Protein AF-A0A3Q4G479-F1 (afdb_monomer)

Radius of gyration: 36.08 Å; Cα contacts (8 Å, |Δi|>4): 1237; chains: 1; bounding box: 101×80×126 Å

Secondary structure (DSSP, 8-state):
---------------------TTTTSSSS----GGGSS-----TT--S--TTT-----PPP-PPPTTEEE-TTS-EEETTSSSSSS--STT--SSTTPPP----TTEEE-TTS-EEEGGGTTSSS--STT-TTTTT--------STTEEE-TTS-EEEGGGTTSSS--STTSTT--TTTBT--GGGTGGGG-SSEEEE-SBSEEEE--TTEEESSSSPEEEP-GGGSTTSSSSEEEEETTEEEEE--TTEEE-TTT--EEE-SSS--EEEEE-BS-EEEEETTT--EEEEE---S-EEEEEEETTTTEEEEEETTTTEEEEEETT----TT-PEEEE---S-EEEEEEETTTTEEEEEETTTTEEEEEETTSSSEEEEE-SS-SSEEEEEEETTTTEEEEEE-SSSPEEEEEETTS-S-EEEE-SS-S-EEEEEEETTTTEEEEEETTTTEEEEEETTS-S-EEEEE-TTT-SSEEEEEEETTEEEEEETTTTEEEEEETTT--S-EEEEES-S----EEEE-GGGS-----HHHHTSGGGG-SSEEEEPP--STTS-SEEEEPPTTEEE-TTSS-EEE---------------------SSSSS-------------------PPPP-----------------

Structure (mmCIF, N/CA/C/O backbone):
data_AF-A0A3Q4G479-F1
#
_entry.id   AF-A0A3Q4G479-F1
#
loop_
_atom_site.group_PDB
_atom_site.id
_atom_site.type_symbol
_atom_site.label_atom_id
_atom_site.label_alt_id
_atom_site.label_comp_id
_atom_site.label_asym_id
_atom_site.label_entity_id
_atom_site.label_seq_id
_atom_site.pdbx_PDB_ins_code
_atom_site.Cartn_x
_atom_site.Cartn_y
_atom_site.Cartn_z
_atom_site.occupancy
_atom_site.B_iso_or_equiv
_atom_site.auth_seq_id
_atom_site.auth_comp_id
_atom_site.auth_asym_id
_atom_site.auth_atom_id
_atom_site.pdbx_PDB_model_num
ATOM 1 N N . MET A 1 1 ? 21.507 13.462 53.488 1.00 31.70 1 MET A N 1
ATOM 2 C CA . MET A 1 1 ? 21.543 14.865 53.964 1.00 31.70 1 MET A CA 1
ATOM 3 C C . MET A 1 1 ? 20.729 15.709 52.993 1.00 31.70 1 MET A C 1
ATOM 5 O O . MET A 1 1 ? 20.839 15.452 51.805 1.00 31.70 1 MET A O 1
ATOM 9 N N . CYS A 1 2 ? 19.949 16.662 53.529 1.00 24.80 2 CYS A N 1
ATOM 10 C CA . CYS A 1 2 ? 18.897 17.491 52.897 1.00 24.80 2 CYS A CA 1
ATOM 11 C C . CYS A 1 2 ? 17.636 16.714 52.466 1.00 24.80 2 CYS A C 1
ATOM 13 O O . CYS A 1 2 ? 17.744 15.700 51.801 1.00 24.80 2 CYS A O 1
ATOM 15 N N . GLY A 1 3 ? 16.405 17.094 52.811 1.00 25.92 3 GLY A N 1
ATOM 16 C CA . GLY A 1 3 ? 15.894 18.243 53.561 1.00 25.92 3 GLY A CA 1
ATOM 17 C C . GLY A 1 3 ? 14.363 18.283 53.414 1.00 25.92 3 GLY A C 1
ATOM 18 O O . GLY A 1 3 ? 13.842 18.058 52.331 1.00 25.92 3 GLY A O 1
ATOM 19 N N . LYS A 1 4 ? 13.659 18.504 54.528 1.00 32.78 4 LYS A N 1
ATOM 20 C CA . LYS A 1 4 ? 12.193 18.579 54.685 1.00 32.78 4 LYS A CA 1
ATOM 21 C C . LYS A 1 4 ? 11.565 19.732 53.883 1.00 32.78 4 LYS A C 1
ATOM 23 O O . LYS A 1 4 ? 12.143 20.810 53.916 1.00 32.78 4 LYS A O 1
ATOM 28 N N . GLN A 1 5 ? 10.310 19.588 53.427 1.00 27.56 5 GLN A N 1
ATOM 29 C CA . GLN A 1 5 ? 9.230 20.532 53.789 1.00 27.56 5 GLN A CA 1
ATOM 30 C C . GLN A 1 5 ? 7.816 20.030 53.435 1.00 27.56 5 GLN A C 1
ATOM 32 O O . GLN A 1 5 ? 7.513 19.691 52.298 1.00 27.56 5 GLN A O 1
ATOM 37 N N . CYS A 1 6 ? 6.966 19.996 54.465 1.00 25.80 6 CYS A N 1
ATOM 38 C CA . CYS A 1 6 ? 5.532 19.716 54.442 1.00 25.80 6 CYS A CA 1
ATOM 39 C C . CYS A 1 6 ? 4.706 20.895 53.896 1.00 25.80 6 CYS A C 1
ATOM 41 O O . CYS A 1 6 ? 5.109 22.039 54.085 1.00 25.80 6 CYS A O 1
ATOM 43 N N . CYS A 1 7 ? 3.463 20.625 53.470 1.00 24.31 7 CYS A N 1
ATOM 44 C CA . CYS A 1 7 ? 2.302 21.393 53.944 1.00 24.31 7 CYS A CA 1
ATOM 45 C C . CYS A 1 7 ? 1.001 20.559 53.918 1.00 24.31 7 CYS A C 1
ATOM 47 O O . CYS A 1 7 ? 0.636 19.972 52.907 1.00 24.31 7 CYS A O 1
ATOM 49 N N . TYR A 1 8 ? 0.352 20.515 55.084 1.00 28.41 8 TYR A N 1
ATOM 50 C CA . TYR A 1 8 ? -0.940 19.906 55.443 1.00 28.41 8 TYR A CA 1
ATOM 51 C C . TYR A 1 8 ? -2.073 20.946 55.347 1.00 28.41 8 TYR A C 1
ATOM 53 O O . TYR A 1 8 ? -1.777 22.135 55.426 1.00 28.41 8 TYR A O 1
ATOM 61 N N . THR A 1 9 ? -3.347 20.512 55.325 1.00 26.52 9 THR A N 1
ATOM 62 C CA . THR A 1 9 ? -4.542 21.085 56.032 1.00 26.52 9 THR A CA 1
ATOM 63 C C . THR A 1 9 ? -5.831 20.420 55.491 1.00 26.52 9 THR A C 1
ATOM 65 O O . THR A 1 9 ? -5.885 20.143 54.305 1.00 26.52 9 THR A O 1
ATOM 68 N N . TRP A 1 10 ? -6.931 20.131 56.205 1.00 26.00 10 TRP A N 1
ATOM 69 C CA . TRP A 1 10 ? -7.338 20.110 57.623 1.00 26.00 10 TRP A CA 1
ATOM 70 C C . TRP A 1 10 ? -8.767 19.502 57.690 1.00 26.00 10 TRP A C 1
ATOM 72 O O . TRP A 1 10 ? -9.539 19.765 56.777 1.00 26.00 10 TRP A O 1
ATOM 82 N N . LEU A 1 11 ? -9.114 18.748 58.746 1.00 27.47 11 LEU A N 1
ATOM 83 C CA . LEU A 1 11 ? -10.452 18.437 59.335 1.00 27.47 11 LEU A CA 1
ATOM 84 C C . LEU A 1 11 ? -10.207 17.251 60.301 1.00 27.47 11 LEU A C 1
ATOM 86 O O . LEU A 1 11 ? -9.536 16.308 59.909 1.00 27.47 11 LEU A O 1
ATOM 90 N N . GLY A 1 12 ? -10.631 17.132 61.559 1.00 27.00 12 GLY A N 1
ATOM 91 C CA . GLY A 1 12 ? -11.485 17.851 62.503 1.00 27.00 12 GLY A CA 1
ATOM 92 C C . GLY A 1 12 ? -11.728 16.859 63.672 1.00 27.00 12 GLY A C 1
ATOM 93 O O . GLY A 1 12 ? -11.927 15.676 63.424 1.00 27.00 12 GLY A O 1
ATOM 94 N N . LYS A 1 13 ? -11.609 17.321 64.928 1.00 29.62 13 LYS A N 1
ATOM 95 C CA . LYS A 1 13 ? -11.697 16.610 66.242 1.00 29.62 13 LYS A CA 1
ATOM 96 C C . LYS A 1 13 ? -12.868 15.588 66.331 1.00 29.62 13 LYS A C 1
ATOM 98 O O . LYS A 1 13 ? -13.872 15.810 65.674 1.00 29.62 13 LYS A O 1
ATOM 103 N N . SER A 1 14 ? -12.913 14.500 67.122 1.00 27.86 14 SER A N 1
ATOM 104 C CA . SER A 1 14 ? -12.474 14.201 68.510 1.00 27.86 14 SER A CA 1
ATOM 105 C C . SER A 1 14 ? -12.937 12.775 68.905 1.00 27.86 14 SER A C 1
ATOM 107 O O . SER A 1 14 ? -14.088 12.475 68.615 1.00 27.86 14 SER A O 1
ATOM 109 N N . PHE A 1 15 ? -12.132 11.958 69.612 1.00 27.02 15 PHE A N 1
ATOM 110 C CA . PHE A 1 15 ? -12.445 11.242 70.884 1.00 27.02 15 PHE A CA 1
ATOM 111 C C . PHE A 1 15 ? -11.343 10.226 71.284 1.00 27.02 15 PHE A C 1
ATOM 113 O O . PHE A 1 15 ? -10.519 9.829 70.470 1.00 27.02 15 PHE A O 1
ATOM 120 N N . LEU A 1 16 ? -11.299 9.906 72.581 1.00 28.05 16 LEU A N 1
ATOM 121 C CA . LEU A 1 16 ? -10.171 9.404 73.379 1.00 28.05 16 LEU A CA 1
ATOM 122 C C . LEU A 1 16 ? -9.723 7.931 73.189 1.00 28.05 16 LEU A C 1
ATOM 124 O O . LEU A 1 16 ? -10.521 7.036 72.942 1.00 28.05 16 LEU A O 1
ATOM 128 N N . SER A 1 17 ? -8.440 7.745 73.548 1.00 29.19 17 SER A N 1
ATOM 129 C CA . SER A 1 17 ? -7.794 6.619 74.260 1.00 29.19 17 SER A CA 1
ATOM 130 C C . SER A 1 17 ? -7.537 5.285 73.547 1.00 29.19 17 SER A C 1
ATOM 132 O O . SER A 1 17 ? -8.378 4.398 73.577 1.00 29.19 17 SER A O 1
ATOM 134 N N . ALA A 1 18 ? -6.291 5.087 73.100 1.00 31.78 18 ALA A N 1
ATOM 135 C CA . ALA A 1 18 ? -5.456 3.926 73.445 1.00 31.78 18 ALA A CA 1
ATOM 136 C C . ALA A 1 18 ? -4.011 4.160 72.962 1.00 31.78 18 ALA A C 1
ATOM 138 O O . ALA A 1 18 ? -3.781 4.726 71.897 1.00 31.78 18 ALA A O 1
ATOM 139 N N . TRP A 1 19 ? -3.039 3.765 73.782 1.00 36.31 19 TRP A N 1
ATOM 140 C CA . TRP A 1 19 ? -1.604 3.867 73.518 1.00 36.31 19 TRP A CA 1
ATOM 141 C C . TRP A 1 19 ? -1.190 3.045 72.290 1.00 36.31 19 TRP A C 1
ATOM 143 O O . TRP A 1 19 ? -1.266 1.820 72.332 1.00 36.31 19 TRP A O 1
ATOM 153 N N . ILE A 1 20 ? -0.680 3.703 71.245 1.00 33.56 20 ILE A N 1
ATOM 154 C CA . ILE A 1 20 ? 0.055 3.062 70.148 1.00 33.56 20 ILE A CA 1
ATOM 155 C C . ILE A 1 20 ? 1.306 3.900 69.848 1.00 33.56 20 ILE A C 1
ATOM 157 O O . ILE A 1 20 ? 1.265 5.128 69.770 1.00 33.56 20 ILE A O 1
ATOM 161 N N . SER A 1 21 ? 2.437 3.206 69.762 1.00 30.34 21 SER A N 1
ATOM 162 C CA . SER A 1 21 ? 3.778 3.728 69.502 1.00 30.34 21 SER A CA 1
ATOM 163 C C . SER A 1 21 ? 3.861 4.445 68.147 1.00 30.34 21 SER A C 1
ATOM 165 O O . SER A 1 21 ? 3.282 4.002 67.159 1.00 30.34 21 SER A O 1
ATOM 167 N N . TRP A 1 22 ? 4.669 5.508 68.063 1.00 34.44 22 TRP A N 1
ATOM 168 C CA . TRP A 1 22 ? 4.969 6.284 66.842 1.00 34.44 22 TRP A CA 1
ATOM 169 C C . TRP A 1 22 ? 5.591 5.471 65.682 1.00 34.44 22 TRP A C 1
ATOM 171 O O . TRP A 1 22 ? 5.863 6.024 64.619 1.00 34.44 22 TRP A O 1
ATOM 181 N N . ARG A 1 23 ? 5.819 4.165 65.865 1.00 34.88 23 ARG A N 1
ATOM 182 C CA . ARG A 1 23 ? 6.280 3.232 64.827 1.00 34.88 23 ARG A CA 1
ATOM 183 C C . ARG A 1 23 ? 5.149 2.674 63.952 1.00 34.88 23 ARG A C 1
ATOM 185 O O . ARG A 1 23 ? 5.427 2.275 62.829 1.00 34.88 23 ARG A O 1
ATOM 192 N N . ASP A 1 24 ? 3.899 2.730 64.411 1.00 34.44 24 ASP A N 1
ATOM 193 C CA . ASP A 1 24 ? 2.757 2.113 63.714 1.00 34.44 24 ASP A CA 1
ATOM 194 C C . ASP A 1 24 ? 1.956 3.095 62.833 1.00 34.44 24 ASP A C 1
ATOM 196 O O . ASP A 1 24 ? 1.012 2.702 62.154 1.00 34.44 24 ASP A O 1
ATOM 200 N N . LEU A 1 25 ? 2.351 4.376 62.777 1.00 32.78 25 LEU A N 1
ATOM 201 C CA . LEU A 1 25 ? 1.740 5.407 61.914 1.00 32.78 25 LEU A CA 1
ATOM 202 C C . LEU A 1 25 ? 2.538 5.702 60.625 1.00 32.78 25 LEU A C 1
ATOM 204 O O . LEU A 1 25 ? 2.147 6.552 59.833 1.00 32.78 25 LEU A O 1
ATOM 208 N N . MET A 1 26 ? 3.625 4.961 60.385 1.00 31.25 26 MET A N 1
ATOM 209 C CA . MET A 1 26 ? 4.439 4.969 59.154 1.00 31.25 26 MET A CA 1
ATOM 210 C C . MET A 1 26 ? 4.326 3.627 58.400 1.00 31.25 26 MET A C 1
ATOM 212 O O . MET A 1 26 ? 5.273 3.169 57.774 1.00 31.25 26 MET A O 1
ATOM 216 N N . LEU A 1 27 ? 3.166 2.969 58.485 1.00 31.80 27 LEU A N 1
ATOM 217 C CA . LEU A 1 27 ? 2.895 1.671 57.845 1.00 31.80 27 LEU A CA 1
ATOM 218 C C . LEU A 1 27 ? 1.642 1.673 56.951 1.00 31.80 27 LEU A C 1
ATOM 220 O O . LEU A 1 27 ? 1.156 0.614 56.574 1.00 31.80 27 LEU A O 1
ATOM 224 N N . LEU A 1 28 ? 1.127 2.851 56.577 1.00 33.75 28 LEU A N 1
ATOM 225 C CA . LEU A 1 28 ? -0.106 2.980 55.782 1.00 33.75 28 LEU A CA 1
ATOM 226 C C . LEU A 1 28 ? 0.054 3.631 54.397 1.00 33.75 28 LEU A C 1
ATOM 228 O O . LEU A 1 28 ? -0.941 3.848 53.719 1.00 33.75 28 LEU A O 1
ATOM 232 N N . CYS A 1 29 ? 1.279 3.860 53.919 1.00 33.50 29 CYS A N 1
ATOM 233 C CA . CYS A 1 29 ? 1.528 4.257 52.527 1.00 33.50 29 CYS A CA 1
ATOM 234 C C . CYS A 1 29 ? 2.672 3.434 51.930 1.00 33.50 29 CYS A C 1
ATOM 236 O O . CYS A 1 29 ? 3.774 3.938 51.768 1.00 33.50 29 CYS A O 1
ATOM 238 N N . CYS A 1 30 ? 2.408 2.152 51.681 1.00 32.50 30 CYS A N 1
ATOM 239 C CA . CYS A 1 30 ? 3.052 1.335 50.646 1.00 32.50 30 CYS A CA 1
ATOM 240 C C . CYS A 1 30 ? 2.353 -0.032 50.627 1.00 32.50 30 CYS A C 1
ATOM 242 O O . CYS A 1 30 ? 2.907 -1.047 51.039 1.00 32.50 30 CYS A O 1
ATOM 244 N N . CYS A 1 31 ? 1.094 -0.062 50.187 1.00 32.50 31 CYS A N 1
ATOM 245 C CA . CYS A 1 31 ? 0.514 -1.304 49.689 1.00 32.50 31 CYS A CA 1
ATOM 246 C C . CYS A 1 31 ? 0.789 -1.352 48.187 1.00 32.50 31 CYS A C 1
ATOM 248 O O . CYS A 1 31 ? -0.011 -0.864 47.393 1.00 32.50 31 CYS A O 1
ATOM 250 N N . ALA A 1 32 ? 1.941 -1.909 47.808 1.00 40.66 32 ALA A N 1
ATOM 251 C CA . ALA A 1 32 ? 2.078 -2.474 46.475 1.00 40.66 32 ALA A CA 1
ATOM 252 C C . ALA A 1 32 ? 1.072 -3.627 46.365 1.00 40.66 32 ALA A C 1
ATOM 254 O O . ALA A 1 32 ? 0.926 -4.434 47.289 1.00 40.66 32 ALA A O 1
ATOM 255 N N . ASN A 1 33 ? 0.323 -3.646 45.266 1.00 38.88 33 ASN A N 1
ATOM 256 C CA . ASN A 1 33 ? -0.611 -4.718 44.962 1.00 38.88 33 ASN A CA 1
ATOM 257 C C . ASN A 1 33 ? 0.166 -6.047 44.916 1.00 38.88 33 ASN A C 1
ATOM 259 O O . ASN A 1 33 ? 1.310 -6.071 44.464 1.00 38.88 33 ASN A O 1
ATOM 263 N N . TRP A 1 34 ? -0.433 -7.146 45.376 1.00 43.03 34 TRP A N 1
ATOM 264 C CA . TRP A 1 34 ? 0.245 -8.447 45.508 1.00 43.03 34 TRP A CA 1
ATOM 265 C C . TRP A 1 34 ? 0.831 -8.993 44.185 1.00 43.03 34 TRP A C 1
ATOM 267 O O . TRP A 1 34 ? 1.667 -9.891 44.218 1.00 43.03 34 TRP A O 1
ATOM 277 N N . GLU A 1 35 ? 0.428 -8.429 43.041 1.00 50.06 35 GLU A N 1
ATOM 278 C CA . GLU A 1 35 ? 0.927 -8.740 41.694 1.00 50.06 35 GLU A CA 1
ATOM 279 C C . GLU A 1 35 ? 2.332 -8.185 41.377 1.00 50.06 35 GLU A C 1
ATOM 281 O O . GLU A 1 35 ? 2.901 -8.586 40.367 1.00 50.06 35 GLU A O 1
ATOM 286 N N . PHE A 1 36 ? 2.915 -7.316 42.216 1.00 46.75 36 PHE A N 1
ATOM 287 C CA . PHE A 1 36 ? 4.242 -6.705 41.990 1.00 46.75 36 PHE A CA 1
ATOM 288 C C . PHE A 1 36 ? 5.361 -7.260 42.887 1.00 46.75 36 PHE A C 1
ATOM 290 O O . PHE A 1 36 ? 6.438 -6.686 42.963 1.00 46.75 36 PHE A O 1
ATOM 297 N N . LEU A 1 37 ? 5.133 -8.371 43.588 1.00 45.53 37 LEU A N 1
ATOM 298 C CA . LEU A 1 37 ? 6.190 -9.054 44.339 1.00 45.53 37 LEU A CA 1
ATOM 299 C C . LEU A 1 37 ? 6.944 -10.026 43.415 1.00 45.53 37 LEU A C 1
ATOM 301 O O . LEU A 1 37 ? 6.319 -10.899 42.812 1.00 45.53 37 LEU A O 1
ATOM 305 N N . CYS A 1 38 ? 8.279 -9.929 43.375 1.00 51.38 38 CYS A N 1
ATOM 306 C CA . CYS A 1 38 ? 9.184 -10.884 42.711 1.00 51.38 38 CYS A CA 1
ATOM 307 C C . CYS A 1 38 ? 9.121 -10.901 41.166 1.00 51.38 38 CYS A C 1
ATOM 309 O O . CYS A 1 38 ? 9.184 -11.974 40.558 1.00 51.38 38 CYS A O 1
ATOM 311 N N . GLN A 1 39 ? 8.968 -9.741 40.521 1.00 50.78 39 GLN A N 1
ATOM 312 C CA . GLN A 1 39 ? 9.115 -9.612 39.068 1.00 50.78 39 GLN A CA 1
ATOM 313 C C . GLN A 1 39 ? 10.452 -8.932 38.780 1.00 50.78 39 GLN A C 1
ATOM 315 O O . GLN A 1 39 ? 10.677 -7.835 39.268 1.00 50.78 39 GLN A O 1
ATOM 320 N N . ALA A 1 40 ? 11.304 -9.566 37.967 1.00 50.56 40 ALA A N 1
ATOM 321 C CA . ALA A 1 40 ? 12.669 -9.133 37.640 1.00 50.56 40 ALA A CA 1
ATOM 322 C C . ALA A 1 40 ? 12.738 -7.850 36.775 1.00 50.56 40 ALA A C 1
ATOM 324 O O . ALA A 1 40 ? 13.485 -7.767 35.798 1.00 50.56 40 ALA A O 1
ATOM 325 N N . THR A 1 41 ? 11.931 -6.846 37.099 1.00 52.66 41 THR A N 1
ATOM 326 C CA . THR A 1 41 ? 11.984 -5.490 36.571 1.00 52.66 41 THR A CA 1
ATOM 327 C C . THR A 1 41 ? 12.716 -4.638 37.598 1.00 52.66 41 THR A C 1
ATOM 329 O O . THR A 1 41 ? 12.218 -4.420 38.694 1.00 52.66 41 THR A O 1
ATOM 332 N N . GLY A 1 42 ? 13.933 -4.205 37.271 1.00 48.41 42 GLY A N 1
ATOM 333 C CA . GLY A 1 42 ? 14.776 -3.459 38.201 1.00 48.41 42 GLY A CA 1
ATOM 334 C C . GLY A 1 42 ? 14.198 -2.089 38.555 1.00 48.41 42 GLY A C 1
ATOM 335 O O . GLY A 1 42 ? 14.341 -1.148 37.777 1.00 48.41 42 GLY A O 1
ATOM 336 N N . ASP A 1 43 ? 13.634 -1.980 39.756 1.00 49.22 43 ASP A N 1
ATOM 337 C CA . ASP A 1 43 ? 13.369 -0.711 40.431 1.00 49.22 43 ASP A CA 1
ATOM 338 C C . ASP A 1 43 ? 14.574 -0.283 41.296 1.00 49.22 43 ASP A C 1
ATOM 340 O O . ASP A 1 43 ? 15.406 -1.090 41.723 1.00 49.22 43 ASP A O 1
ATOM 344 N N . ALA A 1 44 ? 14.699 1.028 41.530 1.00 50.91 44 ALA A N 1
ATOM 345 C CA . ALA A 1 44 ? 15.929 1.698 41.970 1.00 50.91 44 ALA A CA 1
ATOM 346 C C . ALA A 1 44 ? 16.413 1.404 43.413 1.00 50.91 44 ALA A C 1
ATOM 348 O O . ALA A 1 44 ? 17.430 1.970 43.819 1.00 50.91 44 ALA A O 1
ATOM 349 N N . ASP A 1 45 ? 15.748 0.538 44.189 1.00 56.78 45 ASP A N 1
ATOM 350 C CA . ASP A 1 45 ? 16.196 0.170 45.543 1.00 56.78 45 ASP A CA 1
ATOM 351 C C . ASP A 1 45 ? 16.148 -1.333 45.905 1.00 56.78 45 ASP A C 1
ATOM 353 O O . ASP A 1 45 ? 16.512 -1.679 47.032 1.00 56.78 45 ASP A O 1
ATOM 357 N N . GLN A 1 46 ? 15.797 -2.227 44.963 1.00 57.47 46 GLN A N 1
ATOM 358 C CA . GLN A 1 46 ? 15.822 -3.704 45.107 1.00 57.47 46 GLN A CA 1
ATOM 359 C C . GLN A 1 46 ? 15.156 -4.252 46.389 1.00 57.47 46 GLN A C 1
ATOM 361 O O . GLN A 1 46 ? 15.516 -5.318 46.900 1.00 57.47 46 GLN A O 1
ATOM 366 N N . SER A 1 47 ? 14.212 -3.511 46.965 1.00 57.59 47 SER A N 1
ATOM 367 C CA . SER A 1 47 ? 13.652 -3.821 48.282 1.00 57.59 47 SER A CA 1
ATOM 368 C C . SER A 1 47 ? 12.608 -4.951 48.255 1.00 57.59 47 SER A C 1
ATOM 370 O O . SER A 1 47 ? 12.360 -5.600 49.279 1.00 57.59 47 SER A O 1
ATOM 372 N N . ASP A 1 48 ? 12.044 -5.236 47.085 1.00 51.88 48 ASP A N 1
ATOM 373 C CA . ASP A 1 48 ? 11.054 -6.274 46.788 1.00 51.88 48 ASP A CA 1
ATOM 374 C C . ASP A 1 48 ? 11.667 -7.623 46.352 1.00 51.88 48 ASP A C 1
ATOM 376 O O . ASP A 1 48 ? 11.021 -8.661 46.489 1.00 51.88 48 ASP A O 1
ATOM 380 N N . GLU A 1 49 ? 12.941 -7.632 45.950 1.00 59.75 49 GLU A N 1
ATOM 381 C CA . GLU A 1 49 ? 13.698 -8.797 45.446 1.00 59.75 49 GLU A CA 1
ATOM 382 C C . GLU A 1 49 ? 14.484 -9.561 46.544 1.00 59.75 49 GLU A C 1
ATOM 384 O O . GLU A 1 49 ? 15.303 -10.442 46.266 1.00 59.75 49 GLU A O 1
ATOM 389 N N . SER A 1 50 ? 14.274 -9.256 47.833 1.00 54.16 50 SER A N 1
ATOM 390 C CA . SER A 1 50 ? 15.037 -9.913 48.907 1.00 54.16 50 SER A CA 1
ATOM 391 C C . SER A 1 50 ? 14.754 -11.431 48.973 1.00 54.16 50 SER A C 1
ATOM 393 O O . SER A 1 50 ? 13.589 -11.828 49.109 1.00 54.16 50 SER A O 1
ATOM 395 N N . PRO A 1 51 ? 15.792 -12.301 49.043 1.00 54.44 51 PRO A N 1
ATOM 396 C CA . PRO A 1 51 ? 15.643 -13.764 49.140 1.00 54.44 51 PRO A CA 1
ATOM 397 C C . PRO A 1 51 ? 14.834 -14.254 50.350 1.00 54.44 51 PRO A C 1
ATOM 399 O O . PRO A 1 51 ? 14.492 -15.429 50.446 1.00 54.44 51 PRO A O 1
ATOM 402 N N . SER A 1 52 ? 14.560 -13.361 51.301 1.00 52.97 52 SER A N 1
ATOM 403 C CA . SER A 1 52 ? 13.780 -13.630 52.505 1.00 52.97 52 SER A CA 1
ATOM 404 C C . SER A 1 52 ? 12.261 -13.460 52.322 1.00 52.97 52 SER A C 1
ATOM 406 O O . SER A 1 52 ? 11.514 -13.940 53.172 1.00 52.97 52 SER A O 1
ATOM 408 N N . ARG A 1 53 ? 11.788 -12.825 51.231 1.00 55.41 53 ARG A N 1
ATOM 409 C CA . ARG A 1 53 ? 10.350 -12.604 50.949 1.00 55.41 53 ARG A CA 1
ATOM 410 C C . ARG A 1 53 ? 9.798 -13.429 49.782 1.00 55.41 53 ARG A C 1
ATOM 412 O O . ARG A 1 53 ? 8.641 -13.838 49.843 1.00 55.41 53 ARG A O 1
ATOM 419 N N . CYS A 1 54 ? 10.606 -13.737 48.770 1.00 54.03 54 CYS A N 1
ATOM 420 C CA . CYS A 1 54 ? 10.187 -14.552 47.627 1.00 54.03 54 CYS A CA 1
ATOM 421 C C . CYS A 1 54 ? 10.413 -16.048 47.909 1.00 54.03 54 CYS A C 1
ATOM 423 O O . CYS A 1 54 ? 11.488 -16.600 47.673 1.00 54.03 54 CYS A O 1
ATOM 425 N N . GLY A 1 55 ? 9.396 -16.723 48.452 1.00 44.22 55 GLY A N 1
ATOM 426 C CA . GLY A 1 55 ? 9.375 -18.184 48.548 1.00 44.22 55 GLY A CA 1
ATOM 427 C C . GLY A 1 55 ? 9.360 -18.815 47.151 1.00 44.22 55 GLY A C 1
ATOM 428 O O . GLY A 1 55 ? 8.600 -18.393 46.286 1.00 44.22 55 GLY A O 1
ATOM 429 N N . ARG A 1 56 ? 10.205 -19.826 46.914 1.00 46.22 56 ARG A N 1
ATOM 430 C CA . ARG A 1 56 ? 10.320 -20.522 45.621 1.00 46.22 56 ARG A CA 1
ATOM 431 C C . ARG A 1 56 ? 8.989 -21.166 45.206 1.00 46.22 56 ARG A C 1
ATOM 433 O O . ARG A 1 56 ? 8.698 -22.277 45.634 1.00 46.22 56 ARG A O 1
ATOM 440 N N . HIS A 1 57 ? 8.243 -20.529 44.309 1.00 36.44 57 HIS A N 1
ATOM 441 C CA . HIS A 1 57 ? 7.266 -21.203 43.457 1.00 36.44 57 HIS A CA 1
ATOM 442 C C . HIS A 1 57 ? 7.320 -20.609 42.042 1.00 36.44 57 HIS A C 1
ATOM 444 O O . HIS A 1 57 ? 7.065 -19.420 41.880 1.00 36.44 57 HIS A O 1
ATOM 450 N N . PRO A 1 58 ? 7.662 -21.408 41.016 1.00 40.03 58 PRO A N 1
ATOM 451 C CA . PRO A 1 58 ? 7.649 -20.951 39.636 1.00 40.03 58 PRO A CA 1
ATOM 452 C C . PRO A 1 58 ? 6.198 -20.896 39.142 1.00 40.03 58 PRO A C 1
ATOM 454 O O . PRO A 1 58 ? 5.549 -21.933 38.990 1.00 40.03 58 PRO A O 1
ATOM 457 N N . THR A 1 59 ? 5.671 -19.699 38.895 1.00 40.47 59 THR A N 1
ATOM 458 C CA . THR A 1 59 ? 4.504 -19.533 38.023 1.00 40.47 59 THR A CA 1
ATOM 459 C C . THR A 1 59 ? 4.944 -19.807 36.578 1.00 40.47 59 THR A C 1
ATOM 461 O O . THR A 1 59 ? 6.020 -19.367 36.169 1.00 40.47 59 THR A O 1
ATOM 464 N N . PRO A 1 60 ? 4.188 -20.601 35.798 1.00 39.66 60 PRO A N 1
ATOM 465 C CA . PRO A 1 60 ? 4.599 -20.960 34.447 1.00 39.66 60 PRO A CA 1
ATOM 466 C C . PRO A 1 60 ? 4.512 -19.729 33.527 1.00 39.66 60 PRO A C 1
ATOM 468 O O . PRO A 1 60 ? 3.500 -19.027 33.573 1.00 39.66 60 PRO A O 1
ATOM 471 N N . PRO A 1 61 ? 5.529 -19.469 32.683 1.00 44.44 61 PRO A N 1
ATOM 472 C CA . PRO A 1 61 ? 5.481 -18.383 31.712 1.00 44.44 61 PRO A CA 1
ATOM 473 C C . PRO A 1 61 ? 4.346 -18.623 30.712 1.00 44.44 61 PRO A C 1
ATOM 475 O O . PRO A 1 61 ? 3.951 -19.769 30.464 1.00 44.44 61 PRO A O 1
ATOM 478 N N . ALA A 1 62 ? 3.811 -17.529 30.162 1.00 49.84 62 ALA A N 1
ATOM 479 C CA . ALA A 1 62 ? 2.811 -17.551 29.105 1.00 49.84 62 ALA A CA 1
ATOM 480 C C . ALA A 1 62 ? 3.249 -18.533 28.010 1.00 49.84 62 ALA A C 1
ATOM 482 O O . ALA A 1 62 ? 4.291 -18.367 27.383 1.00 49.84 62 ALA A O 1
ATOM 483 N N . LYS A 1 63 ? 2.485 -19.614 27.842 1.00 61.47 63 LYS A N 1
ATOM 484 C CA . LYS A 1 63 ? 2.757 -20.602 26.801 1.00 61.47 63 LYS A CA 1
ATOM 485 C C . LYS A 1 63 ? 2.400 -19.969 25.457 1.00 61.47 63 LYS A C 1
ATOM 487 O O . LYS A 1 63 ? 1.245 -19.582 25.287 1.00 61.47 63 LYS A O 1
ATOM 492 N N . CYS A 1 64 ? 3.369 -19.894 24.542 1.00 74.38 64 CYS A N 1
ATOM 493 C CA . CYS A 1 64 ? 3.136 -19.536 23.140 1.00 74.38 64 CYS A CA 1
ATOM 494 C C . CYS A 1 64 ? 2.025 -20.407 22.529 1.00 74.38 64 CYS A C 1
ATOM 496 O O . CYS A 1 64 ? 1.744 -21.513 23.021 1.00 74.38 64 CYS A O 1
ATOM 498 N N . SER A 1 65 ? 1.396 -19.924 21.456 1.00 75.56 65 SER A N 1
ATOM 499 C CA . SER A 1 65 ? 0.326 -20.654 20.774 1.00 75.56 65 SER A CA 1
ATOM 500 C C . SER A 1 65 ? 0.798 -22.047 20.324 1.00 75.56 65 SER A C 1
ATOM 502 O O . SER A 1 65 ? 1.990 -22.278 20.134 1.00 75.56 65 SER A O 1
ATOM 504 N N . PRO A 1 66 ? -0.100 -23.028 20.110 1.00 72.12 66 PRO A N 1
ATOM 505 C CA . PRO A 1 66 ? 0.297 -24.380 19.702 1.00 72.12 66 PRO A CA 1
ATOM 506 C C . PRO A 1 66 ? 1.091 -24.450 18.384 1.00 72.12 66 PRO A C 1
ATOM 508 O O . PRO A 1 66 ? 1.773 -25.449 18.149 1.00 72.12 66 PRO A O 1
ATOM 511 N N . SER A 1 67 ? 0.992 -23.430 17.532 1.00 71.00 67 SER A N 1
ATOM 512 C CA . SER A 1 67 ? 1.736 -23.227 16.279 1.00 71.00 67 SER A CA 1
ATOM 513 C C . SER A 1 67 ? 3.078 -22.505 16.467 1.00 71.00 67 SER A C 1
ATOM 515 O O . SER A 1 67 ? 3.912 -22.510 15.565 1.00 71.00 67 SER A O 1
ATOM 517 N N . GLU A 1 68 ? 3.324 -21.948 17.647 1.00 82.06 68 GLU A N 1
ATOM 518 C CA . GLU A 1 68 ? 4.488 -21.132 17.979 1.00 82.06 68 GLU A CA 1
ATOM 519 C C . GLU A 1 68 ? 5.441 -21.881 18.921 1.00 82.06 68 GLU A C 1
ATOM 521 O O . GLU A 1 68 ? 5.087 -22.852 19.601 1.00 82.06 68 GLU A O 1
ATOM 526 N N . MET A 1 69 ? 6.687 -21.436 18.943 1.00 83.94 69 MET A N 1
ATOM 527 C CA . MET A 1 69 ? 7.725 -21.839 19.871 1.00 83.94 69 MET A CA 1
ATOM 528 C C . MET A 1 69 ? 8.320 -20.600 20.530 1.00 83.94 69 MET A C 1
ATOM 530 O O . MET A 1 69 ? 8.424 -19.543 19.918 1.00 83.94 69 MET A O 1
ATOM 534 N N . GLN A 1 70 ? 8.715 -20.744 21.789 1.00 83.62 70 GLN A N 1
ATOM 535 C CA . GLN A 1 70 ? 9.332 -19.656 22.531 1.00 83.62 70 GLN A CA 1
ATOM 536 C C . GLN A 1 70 ? 10.838 -19.617 22.246 1.00 83.62 70 GLN A C 1
ATOM 538 O O . GLN A 1 70 ? 11.533 -20.609 22.483 1.00 83.62 70 GLN A O 1
ATOM 543 N N . CYS A 1 71 ? 11.331 -18.479 21.761 1.00 85.88 71 CYS A N 1
ATOM 544 C CA . CYS A 1 71 ? 12.749 -18.144 21.696 1.00 85.88 71 CYS A CA 1
ATOM 545 C C . CYS A 1 71 ? 13.358 -18.123 23.103 1.00 85.88 71 CYS A C 1
ATOM 547 O O . CYS A 1 71 ? 12.670 -17.876 24.097 1.00 85.88 71 CYS A O 1
ATOM 549 N N . ARG A 1 72 ? 14.679 -18.299 23.215 1.00 83.25 72 ARG A N 1
ATOM 550 C CA . ARG A 1 72 ? 15.373 -18.130 24.505 1.00 83.25 72 ARG A CA 1
ATOM 551 C C . ARG A 1 72 ? 15.299 -16.679 25.002 1.00 83.25 72 ARG A C 1
ATOM 553 O O . ARG A 1 72 ? 15.231 -16.463 26.209 1.00 83.25 72 ARG A O 1
ATOM 560 N N . SER A 1 73 ? 15.245 -15.718 24.083 1.00 76.06 73 SER A N 1
ATOM 561 C CA . SER A 1 73 ? 14.976 -14.296 24.346 1.00 76.06 73 SER A CA 1
ATOM 562 C C . SER A 1 73 ? 13.562 -13.999 24.873 1.00 76.06 73 SER A C 1
ATOM 564 O O . SER A 1 73 ? 13.329 -12.900 25.367 1.00 76.06 73 SER A O 1
ATOM 566 N N . GLY A 1 74 ? 12.635 -14.964 24.836 1.00 76.19 74 GLY A N 1
ATOM 567 C CA . GLY A 1 74 ? 11.290 -14.851 25.412 1.00 76.19 74 GLY A CA 1
ATOM 568 C C . GLY A 1 74 ? 10.169 -14.567 24.408 1.00 76.19 74 GLY A C 1
ATOM 569 O O . GLY A 1 74 ? 9.008 -14.757 24.768 1.00 76.19 74 GLY A O 1
ATOM 570 N N . GLU A 1 75 ? 10.509 -14.186 23.173 1.00 77.31 75 GLU A N 1
ATOM 571 C CA . GLU A 1 75 ? 9.567 -13.967 22.064 1.00 77.31 75 GLU A CA 1
ATOM 572 C C . GLU A 1 75 ? 8.969 -15.291 21.552 1.00 77.31 75 GLU A C 1
ATOM 574 O O . GLU A 1 75 ? 9.564 -16.356 21.730 1.00 77.31 75 GLU A O 1
ATOM 579 N N . CYS A 1 76 ? 7.800 -15.247 20.910 1.00 82.06 76 CYS A N 1
ATOM 580 C CA . CYS A 1 76 ? 7.170 -16.417 20.290 1.00 82.06 76 CYS A CA 1
ATOM 581 C C . CYS A 1 76 ? 7.296 -16.332 18.761 1.00 82.06 76 CYS A C 1
ATOM 583 O O . CYS A 1 76 ? 6.769 -15.405 18.157 1.00 82.06 76 CYS A O 1
ATOM 585 N N . ILE A 1 77 ? 7.955 -17.313 18.143 1.00 81.06 77 ILE A N 1
ATOM 586 C CA . ILE A 1 77 ? 8.090 -17.445 16.682 1.00 81.06 77 ILE A CA 1
ATOM 587 C C . ILE A 1 77 ? 7.358 -18.703 16.198 1.00 81.06 77 ILE A C 1
ATOM 589 O O . ILE A 1 77 ? 7.174 -19.652 16.959 1.00 81.06 77 ILE A O 1
ATOM 593 N N . HIS A 1 78 ? 6.919 -18.767 14.944 1.00 80.50 78 HIS A N 1
ATOM 594 C CA . HIS A 1 78 ? 6.248 -19.954 14.413 1.00 80.50 78 HIS A CA 1
ATOM 595 C C . HIS A 1 78 ? 7.200 -21.159 14.363 1.00 80.50 78 HIS A C 1
ATOM 597 O O . HIS A 1 78 ? 8.365 -21.042 13.999 1.00 80.50 78 HIS A O 1
ATOM 603 N N . LYS A 1 79 ? 6.700 -22.369 14.647 1.00 81.12 79 LYS A N 1
ATOM 604 C CA . LYS A 1 79 ? 7.518 -23.603 14.690 1.00 81.12 79 LYS A CA 1
ATOM 605 C C . LYS A 1 79 ? 8.242 -23.949 13.384 1.00 81.12 79 LYS A C 1
ATOM 607 O O . LYS A 1 79 ? 9.169 -24.755 13.414 1.00 81.12 79 LYS A O 1
ATOM 612 N N . LYS A 1 80 ? 7.776 -23.406 12.254 1.00 80.31 80 LYS A N 1
ATOM 613 C CA . LYS A 1 80 ? 8.385 -23.600 10.926 1.00 80.31 80 LYS A CA 1
ATOM 614 C C . LYS A 1 80 ? 9.668 -22.780 10.746 1.00 80.31 80 LYS A C 1
ATOM 616 O O . LYS A 1 80 ? 10.503 -23.181 9.950 1.00 80.31 80 LYS A O 1
ATOM 621 N N . TRP A 1 81 ? 9.821 -21.704 11.518 1.00 81.31 81 TRP A N 1
ATOM 622 C CA . TRP A 1 81 ? 10.960 -20.781 11.502 1.00 81.31 81 TRP A CA 1
ATOM 623 C C . TRP A 1 81 ? 12.076 -21.213 12.444 1.00 81.31 81 TRP A C 1
ATOM 625 O O . TRP A 1 81 ? 12.759 -20.418 13.063 1.00 81.31 81 TRP A O 1
ATOM 635 N N . ARG A 1 82 ? 12.192 -22.521 12.654 1.00 82.19 82 ARG A N 1
ATOM 636 C CA . ARG A 1 82 ? 13.273 -23.089 13.438 1.00 82.19 82 ARG A CA 1
ATOM 637 C C . ARG A 1 82 ? 14.198 -23.789 12.474 1.00 82.19 82 ARG A C 1
ATOM 639 O O . ARG A 1 82 ? 13.764 -24.758 11.844 1.00 82.19 82 ARG A O 1
ATOM 646 N N . CYS A 1 83 ? 15.462 -23.389 12.447 1.00 79.62 83 CYS A N 1
ATOM 647 C CA . CYS A 1 83 ? 16.461 -23.973 11.559 1.00 79.62 83 CYS A CA 1
ATOM 648 C C . CYS A 1 83 ? 16.150 -23.747 10.080 1.00 79.62 83 CYS A C 1
ATOM 650 O O . CYS A 1 83 ? 16.385 -24.637 9.242 1.00 79.62 83 CYS A O 1
ATOM 652 N N . ASP A 1 84 ? 15.548 -22.606 9.762 1.00 75.88 84 ASP A N 1
ATOM 653 C CA . ASP A 1 84 ? 15.198 -22.278 8.391 1.00 75.88 84 ASP A CA 1
ATOM 654 C C . ASP A 1 84 ? 16.248 -21.418 7.674 1.00 75.88 84 ASP A C 1
ATOM 656 O O . ASP A 1 84 ? 16.253 -21.401 6.437 1.00 75.88 84 ASP A O 1
ATOM 660 N N . GLY A 1 85 ? 17.241 -20.926 8.417 1.00 72.81 85 GLY A N 1
ATOM 661 C CA . GLY A 1 85 ? 18.419 -20.226 7.918 1.00 72.81 85 GLY A CA 1
ATOM 662 C C . GLY A 1 85 ? 18.437 -18.733 8.237 1.00 72.81 85 GLY A C 1
ATOM 663 O O . GLY A 1 85 ? 19.492 -18.123 8.061 1.00 72.81 85 GLY A O 1
ATOM 664 N N . ASP A 1 86 ? 17.335 -18.170 8.740 1.00 73.12 86 ASP A N 1
ATOM 665 C CA . ASP A 1 86 ? 17.261 -16.766 9.150 1.00 73.12 86 ASP A CA 1
ATOM 666 C C . ASP A 1 86 ? 17.144 -16.658 10.672 1.00 73.12 86 ASP A C 1
ATOM 668 O O . ASP A 1 86 ? 16.576 -17.520 11.328 1.00 73.12 86 ASP A O 1
ATOM 672 N N . SER A 1 87 ? 17.699 -15.591 11.248 1.00 80.75 87 SER A N 1
ATOM 673 C CA . SER A 1 87 ? 17.611 -15.330 12.687 1.00 80.75 87 SER A CA 1
ATOM 674 C C . SER A 1 87 ? 16.293 -14.621 13.013 1.00 80.75 87 SER A C 1
ATOM 676 O O . SER A 1 87 ? 16.285 -13.404 13.184 1.00 80.75 87 SER A O 1
ATOM 678 N N . ASP A 1 88 ? 15.187 -15.359 13.119 1.00 81.75 88 ASP A N 1
ATOM 679 C CA . ASP A 1 88 ? 13.867 -14.818 13.472 1.00 81.75 88 ASP A CA 1
ATOM 680 C C . ASP A 1 88 ? 13.749 -14.497 14.973 1.00 81.75 88 ASP A C 1
ATOM 682 O O . ASP A 1 88 ? 12.987 -13.613 15.381 1.00 81.75 88 ASP A O 1
ATOM 686 N N . CYS A 1 89 ? 14.514 -15.179 15.833 1.00 84.00 89 CYS A N 1
ATOM 687 C CA . CYS A 1 89 ? 14.652 -14.756 17.225 1.00 84.00 89 CYS A CA 1
ATOM 688 C C . CYS A 1 89 ? 15.623 -13.571 17.340 1.00 84.00 89 CYS A C 1
ATOM 690 O O . CYS A 1 89 ? 16.712 -13.583 16.769 1.00 84.00 89 CYS A O 1
ATOM 692 N N . LYS A 1 90 ? 15.322 -12.615 18.234 1.00 76.69 90 LYS A N 1
ATOM 693 C CA . LYS A 1 90 ? 16.227 -11.489 18.569 1.00 76.69 90 LYS A CA 1
ATOM 694 C C . LYS A 1 90 ? 17.630 -11.926 19.005 1.00 76.69 90 LYS A C 1
ATOM 696 O O . LYS A 1 90 ? 18.588 -11.173 18.874 1.00 76.69 90 LYS A O 1
ATOM 701 N N . ASP A 1 91 ? 17.743 -13.120 19.583 1.00 79.88 91 ASP A N 1
ATOM 702 C CA . ASP A 1 91 ? 19.003 -13.716 20.026 1.00 79.88 91 ASP A CA 1
ATOM 703 C C . ASP A 1 91 ? 19.525 -14.828 19.097 1.00 79.88 91 ASP A C 1
ATOM 705 O O . ASP A 1 91 ? 20.468 -15.526 19.477 1.00 79.88 91 ASP A O 1
ATOM 709 N N . GLY A 1 92 ? 18.904 -15.035 17.928 1.00 80.81 92 GLY A N 1
ATOM 710 C CA . GLY A 1 92 ? 19.243 -16.094 16.966 1.00 80.81 92 GLY A CA 1
ATOM 711 C C . GLY A 1 92 ? 19.155 -17.509 17.538 1.00 80.81 92 GLY A C 1
ATOM 712 O O . GLY A 1 92 ? 19.877 -18.417 17.120 1.00 80.81 92 GLY A O 1
ATOM 713 N N . SER A 1 93 ? 18.346 -17.700 18.587 1.00 86.44 93 SER A N 1
ATOM 714 C CA . SER A 1 93 ? 18.257 -18.976 19.306 1.00 86.44 93 SER A CA 1
ATOM 715 C C . SER A 1 93 ? 17.481 -20.060 18.557 1.00 86.44 93 SER A C 1
ATOM 717 O O . SER A 1 93 ? 17.626 -21.243 18.874 1.00 86.44 93 SER A O 1
ATOM 719 N N . ASP A 1 94 ? 16.693 -19.663 17.570 1.00 84.94 94 ASP A N 1
ATOM 720 C CA . ASP A 1 94 ? 15.995 -20.491 16.592 1.00 84.94 94 ASP A CA 1
ATOM 721 C C . ASP A 1 94 ? 16.933 -21.212 15.626 1.00 84.94 94 ASP A C 1
ATOM 723 O O . ASP A 1 94 ? 16.700 -22.387 15.334 1.00 84.94 94 ASP A O 1
ATOM 727 N N . GLU A 1 95 ? 18.038 -20.569 15.250 1.00 87.31 95 GLU A N 1
ATOM 728 C CA . GLU A 1 95 ? 19.075 -21.142 14.383 1.00 87.31 95 GLU A CA 1
ATOM 729 C C . GLU A 1 95 ? 20.188 -21.866 15.167 1.00 87.31 95 GLU A C 1
ATOM 731 O O . GLU A 1 95 ? 21.100 -22.486 14.608 1.00 87.31 95 GLU A O 1
ATOM 736 N N . ALA A 1 96 ? 20.117 -21.852 16.500 1.00 80.44 96 ALA A N 1
ATOM 737 C CA . ALA A 1 96 ? 21.074 -22.547 17.351 1.00 80.44 96 ALA A CA 1
ATOM 738 C C . ALA A 1 96 ? 20.756 -24.053 17.476 1.00 80.44 96 ALA A C 1
ATOM 740 O O . ALA A 1 96 ? 19.637 -24.463 17.794 1.00 80.44 96 ALA A O 1
ATOM 741 N N . ASN A 1 97 ? 21.786 -24.903 17.346 1.00 77.31 97 ASN A N 1
ATOM 742 C CA . ASN A 1 97 ? 21.678 -26.372 17.447 1.00 77.31 97 ASN A CA 1
ATOM 743 C C . ASN A 1 97 ? 20.703 -27.001 16.436 1.00 77.31 97 ASN A C 1
ATOM 745 O O . ASN A 1 97 ? 19.948 -27.932 16.747 1.00 77.31 97 ASN A O 1
ATOM 749 N N . CYS A 1 98 ? 20.754 -26.508 15.207 1.00 75.56 98 CYS A N 1
ATOM 750 C CA . CYS A 1 98 ? 20.022 -27.076 14.094 1.00 75.56 98 CYS A CA 1
ATOM 751 C C . CYS A 1 98 ? 20.699 -28.340 13.548 1.00 75.56 98 CYS A C 1
ATOM 753 O O . CYS A 1 98 ? 21.930 -28.392 13.461 1.00 75.56 98 CYS A O 1
ATOM 755 N N . PRO A 1 99 ? 19.932 -29.393 13.201 1.00 70.12 99 PRO A N 1
ATOM 756 C CA . PRO A 1 99 ? 20.493 -30.543 12.506 1.00 70.12 99 PRO A CA 1
ATOM 757 C C . PRO A 1 99 ? 21.130 -30.068 11.197 1.00 70.12 99 PRO A C 1
ATOM 759 O O . PRO A 1 99 ? 20.545 -29.263 10.475 1.00 70.12 99 PRO A O 1
ATOM 762 N N . VAL A 1 100 ? 22.339 -30.552 10.906 1.00 57.69 100 VAL A N 1
ATOM 763 C CA . VAL A 1 100 ? 23.103 -30.153 9.718 1.00 57.69 100 VAL A CA 1
ATOM 764 C C . VAL A 1 100 ? 22.244 -30.369 8.469 1.00 57.69 100 VAL A C 1
ATOM 766 O O . VAL A 1 100 ? 21.867 -31.505 8.167 1.00 57.69 100 VAL A O 1
ATOM 769 N N . ARG A 1 101 ? 21.939 -29.286 7.739 1.00 57.38 101 ARG A N 1
ATOM 770 C CA . ARG A 1 101 ? 21.247 -29.356 6.447 1.00 57.38 101 ARG A CA 1
ATOM 771 C C . ARG A 1 101 ? 22.076 -30.224 5.504 1.00 57.38 101 ARG A C 1
ATOM 773 O O . ARG A 1 101 ? 23.179 -29.866 5.100 1.00 57.38 101 ARG A O 1
ATOM 780 N N . THR A 1 102 ? 21.566 -31.417 5.219 1.00 56.97 102 THR A N 1
ATOM 781 C CA . THR A 1 102 ? 22.161 -32.332 4.247 1.00 56.97 102 THR A CA 1
ATOM 782 C C . THR A 1 102 ? 21.414 -32.082 2.945 1.00 56.97 102 THR A C 1
ATOM 784 O O . THR A 1 102 ? 20.221 -32.374 2.881 1.00 56.97 102 THR A O 1
ATOM 787 N N . CYS A 1 103 ? 22.065 -31.461 1.956 1.00 70.94 103 CYS A N 1
ATOM 788 C CA . CYS A 1 103 ? 21.436 -31.204 0.660 1.00 70.94 103 CYS A CA 1
ATOM 789 C C . CYS A 1 103 ? 20.940 -32.524 0.046 1.00 70.94 103 CYS A C 1
ATOM 791 O O . CYS A 1 103 ? 21.571 -33.573 0.225 1.00 70.94 103 CYS A O 1
ATOM 793 N N . GLY A 1 104 ? 19.801 -32.474 -0.650 1.00 69.44 104 GLY A N 1
ATOM 794 C CA . GLY A 1 104 ? 19.272 -33.622 -1.388 1.00 69.44 104 GLY A CA 1
ATOM 795 C C . GLY A 1 104 ? 20.268 -34.130 -2.437 1.00 69.44 104 GLY A C 1
ATOM 796 O O . GLY A 1 104 ? 21.182 -33.417 -2.843 1.00 69.44 104 GLY A O 1
ATOM 797 N N . SER A 1 105 ? 20.102 -35.369 -2.905 1.00 64.88 105 SER A N 1
ATOM 798 C CA . SER A 1 105 ? 20.982 -35.975 -3.925 1.00 64.88 105 SER A CA 1
ATOM 799 C C . SER A 1 105 ? 20.991 -35.243 -5.279 1.00 64.88 105 SER A C 1
ATOM 801 O O . SER A 1 105 ? 21.829 -35.527 -6.126 1.00 64.88 105 SER A O 1
ATOM 803 N N . ASP A 1 106 ? 20.042 -34.336 -5.484 1.00 68.44 106 ASP A N 1
ATOM 804 C CA . ASP A 1 106 ? 19.775 -33.509 -6.662 1.00 68.44 106 ASP A CA 1
ATOM 805 C C . ASP A 1 106 ? 20.103 -32.016 -6.438 1.00 68.44 106 ASP A C 1
ATOM 807 O O . ASP A 1 106 ? 19.709 -31.151 -7.229 1.00 68.44 106 ASP A O 1
ATOM 811 N N . GLN A 1 107 ? 20.823 -31.703 -5.357 1.00 76.44 107 GLN A N 1
ATOM 812 C CA . GLN A 1 107 ? 21.166 -30.344 -4.953 1.00 76.44 107 GLN A CA 1
ATOM 813 C C . GLN A 1 107 ? 22.686 -30.156 -4.824 1.00 76.44 107 GLN A C 1
ATOM 815 O O . GLN A 1 107 ? 23.401 -31.006 -4.293 1.00 76.44 107 GLN A O 1
ATOM 820 N N . PHE A 1 108 ? 23.186 -29.024 -5.318 1.00 78.88 108 PHE A N 1
ATOM 821 C CA . PHE A 1 108 ? 24.547 -28.543 -5.115 1.00 78.88 108 PHE A CA 1
ATOM 822 C C . PHE A 1 108 ? 24.617 -27.705 -3.834 1.00 78.88 108 PHE A C 1
ATOM 824 O O . PHE A 1 108 ? 23.747 -26.873 -3.582 1.00 78.88 108 PHE A O 1
ATOM 831 N N . LYS A 1 109 ? 25.656 -27.938 -3.027 1.00 81.12 109 LYS A N 1
ATOM 832 C CA . LYS A 1 109 ? 25.907 -27.197 -1.793 1.00 81.12 109 LYS A CA 1
ATOM 833 C C . LYS A 1 109 ? 26.847 -26.026 -2.086 1.00 81.12 109 LYS A C 1
ATOM 835 O O . LYS A 1 109 ? 28.002 -26.268 -2.424 1.00 81.12 109 LYS A O 1
ATOM 840 N N . CYS A 1 110 ? 26.344 -24.810 -1.924 1.00 80.50 110 CYS A N 1
ATOM 841 C CA . CYS A 1 110 ? 27.117 -23.574 -1.931 1.00 80.50 110 CYS A CA 1
ATOM 842 C C . CYS A 1 110 ? 28.122 -23.557 -0.761 1.00 80.50 110 CYS A C 1
ATOM 844 O O . CYS A 1 110 ? 27.923 -24.236 0.258 1.00 80.50 110 CYS A O 1
ATOM 846 N N . ASP A 1 111 ? 29.192 -22.773 -0.877 1.00 77.44 111 ASP A N 1
ATOM 847 C CA . ASP A 1 111 ? 30.223 -22.686 0.167 1.00 77.44 111 ASP A CA 1
ATOM 848 C C . ASP A 1 111 ? 29.698 -22.008 1.453 1.00 77.44 111 ASP A C 1
ATOM 850 O O . ASP A 1 111 ? 30.134 -22.351 2.556 1.00 77.44 111 ASP A O 1
ATOM 854 N N . ASP A 1 112 ? 28.693 -21.136 1.332 1.00 72.31 112 ASP A N 1
ATOM 855 C CA . ASP A 1 112 ? 27.905 -20.554 2.432 1.00 72.31 112 ASP A CA 1
ATOM 856 C C . ASP A 1 112 ? 26.991 -21.561 3.172 1.00 72.31 112 ASP A C 1
ATOM 858 O O . ASP A 1 112 ? 26.444 -21.254 4.233 1.00 72.31 112 ASP A O 1
ATOM 862 N N . GLY A 1 113 ? 26.858 -22.790 2.659 1.00 71.31 113 GLY A N 1
ATOM 863 C CA . GLY A 1 113 ? 26.039 -23.851 3.241 1.00 71.31 113 GLY A CA 1
ATOM 864 C C . GLY A 1 113 ? 24.614 -23.961 2.692 1.00 71.31 113 GLY A C 1
ATOM 865 O O . GLY A 1 113 ? 23.905 -24.885 3.104 1.00 71.31 113 GLY A O 1
ATOM 866 N N . ASN A 1 114 ? 24.208 -23.097 1.757 1.00 76.62 114 ASN A N 1
ATOM 867 C CA . ASN A 1 114 ? 22.921 -23.179 1.065 1.00 76.62 114 ASN A CA 1
ATOM 868 C C . ASN A 1 114 ? 22.893 -24.298 0.011 1.00 76.62 114 ASN A C 1
ATOM 870 O O . ASN A 1 114 ? 23.925 -24.721 -0.506 1.00 76.62 114 ASN A O 1
ATOM 874 N N . CYS A 1 115 ? 21.697 -24.802 -0.309 1.00 80.62 115 CYS A N 1
ATOM 875 C CA . CYS A 1 115 ? 21.503 -25.860 -1.302 1.00 80.62 115 CYS A CA 1
ATOM 876 C C . CYS A 1 115 ? 20.711 -25.315 -2.497 1.00 80.62 115 CYS A C 1
ATOM 878 O O . CYS A 1 115 ? 19.538 -24.968 -2.356 1.00 80.62 115 CYS A O 1
ATOM 880 N N . ILE A 1 116 ? 21.320 -25.289 -3.679 1.00 77.56 116 ILE A N 1
ATOM 881 C CA . ILE A 1 116 ? 20.642 -24.988 -4.948 1.00 77.56 116 ILE A CA 1
ATOM 882 C C . ILE A 1 116 ? 20.439 -26.280 -5.742 1.00 77.56 116 ILE A C 1
ATOM 884 O O . ILE A 1 116 ? 21.084 -27.287 -5.474 1.00 77.56 116 ILE A O 1
ATOM 888 N N . LEU A 1 117 ? 19.544 -26.299 -6.729 1.00 74.62 117 LEU A N 1
ATOM 889 C CA . LEU A 1 117 ? 19.426 -27.456 -7.629 1.00 74.62 117 LEU A CA 1
ATOM 890 C C . LEU A 1 117 ? 20.737 -27.659 -8.397 1.00 74.62 117 LEU A C 1
ATOM 892 O O . LEU A 1 117 ? 21.314 -26.687 -8.874 1.00 74.62 117 LEU A O 1
ATOM 896 N N . SER A 1 118 ? 21.179 -28.905 -8.602 1.00 69.81 118 SER A N 1
ATOM 897 C CA . SER A 1 118 ? 22.410 -29.172 -9.370 1.00 69.81 118 SER A CA 1
ATOM 898 C C . SER A 1 118 ? 22.368 -28.614 -10.802 1.00 69.81 118 SER A C 1
ATOM 900 O O . SER A 1 118 ? 23.411 -28.360 -11.389 1.00 69.81 118 SER A O 1
ATOM 902 N N . SER A 1 119 ? 21.177 -28.374 -11.365 1.00 71.25 119 SER A N 1
ATOM 903 C CA . SER A 1 119 ? 20.994 -27.725 -12.673 1.00 71.25 119 SER A CA 1
ATOM 904 C C . SER A 1 119 ? 21.282 -26.218 -12.684 1.00 71.25 119 SER A C 1
ATOM 906 O O . SER A 1 119 ? 21.262 -25.612 -13.750 1.00 71.25 119 SER A O 1
ATOM 908 N N . ARG A 1 120 ? 21.448 -25.602 -11.511 1.00 75.00 120 ARG A N 1
ATOM 909 C CA . ARG A 1 120 ? 21.740 -24.174 -11.334 1.00 75.00 120 ARG A CA 1
ATOM 910 C C . ARG A 1 120 ? 23.219 -23.891 -11.091 1.00 75.00 120 ARG A C 1
ATOM 912 O O . ARG A 1 120 ? 23.613 -22.747 -11.004 1.00 75.00 120 ARG A O 1
ATOM 919 N N . GLN A 1 121 ? 24.036 -24.934 -11.012 1.00 76.69 121 GLN A N 1
ATOM 920 C CA . GLN A 1 121 ? 25.479 -24.782 -11.026 1.00 76.69 121 GLN A CA 1
ATOM 921 C C . GLN A 1 121 ? 25.935 -24.450 -12.455 1.00 76.69 121 GLN A C 1
ATOM 923 O O . GLN A 1 121 ? 25.591 -25.185 -13.385 1.00 76.69 121 GLN A O 1
ATOM 928 N N . CYS A 1 122 ? 26.744 -23.406 -12.631 1.00 72.25 122 CYS A N 1
ATOM 929 C CA . CYS A 1 122 ? 27.317 -23.015 -13.922 1.00 72.25 122 CYS A CA 1
ATOM 930 C C . CYS A 1 122 ? 26.293 -22.670 -15.014 1.00 72.25 122 CYS A C 1
ATOM 932 O O . CYS A 1 122 ? 26.477 -23.030 -16.183 1.00 72.25 122 CYS A O 1
ATOM 934 N N . ASN A 1 123 ? 25.204 -21.997 -14.650 1.00 71.25 123 ASN A N 1
ATOM 935 C CA . ASN A 1 123 ? 24.192 -21.518 -15.590 1.00 71.25 123 ASN A CA 1
ATOM 936 C C . ASN A 1 123 ? 24.398 -20.041 -15.995 1.00 71.25 123 ASN A C 1
ATOM 938 O O . ASN A 1 123 ? 23.630 -19.525 -16.810 1.00 71.25 123 ASN A O 1
ATOM 942 N N . GLY A 1 124 ? 25.440 -19.381 -15.477 1.00 67.75 124 GLY A N 1
ATOM 943 C CA . GLY A 1 124 ? 25.774 -17.985 -15.762 1.00 67.75 124 GLY A CA 1
ATOM 944 C C . GLY A 1 124 ? 24.977 -16.968 -14.940 1.00 67.75 124 GLY A C 1
ATOM 945 O O . GLY A 1 124 ? 25.087 -15.766 -15.192 1.00 67.75 124 GLY A O 1
ATOM 946 N N . LEU A 1 125 ? 24.179 -17.425 -13.975 1.00 68.69 125 LEU A N 1
ATOM 947 C CA . LEU A 1 125 ? 23.462 -16.607 -13.006 1.00 68.69 125 LEU A CA 1
ATOM 948 C C . LEU A 1 125 ? 24.015 -16.914 -11.617 1.00 68.69 125 LEU A C 1
ATOM 950 O O . LEU A 1 125 ? 24.317 -18.051 -11.301 1.00 68.69 125 LEU A O 1
ATOM 954 N N . ARG A 1 126 ? 24.142 -15.889 -10.773 1.00 78.44 126 ARG A N 1
ATOM 955 C CA . ARG A 1 126 ? 24.520 -16.072 -9.370 1.00 78.44 126 ARG A CA 1
ATOM 956 C C . ARG A 1 126 ? 23.286 -16.549 -8.591 1.00 78.44 126 ARG A C 1
ATOM 958 O O . ARG A 1 126 ? 22.502 -15.722 -8.127 1.00 78.44 126 ARG A O 1
ATOM 965 N N . ASP A 1 127 ? 23.101 -17.861 -8.501 1.00 79.81 127 ASP A N 1
ATOM 966 C CA . ASP A 1 127 ? 22.074 -18.538 -7.706 1.00 79.81 127 ASP A CA 1
ATOM 967 C C . ASP A 1 127 ? 22.530 -18.767 -6.247 1.00 79.81 127 ASP A C 1
ATOM 969 O O . ASP A 1 127 ? 21.689 -18.732 -5.346 1.00 79.81 127 ASP A O 1
ATOM 973 N N . CYS A 1 128 ? 23.831 -18.951 -5.975 1.00 79.69 128 CYS A N 1
ATOM 974 C CA . CYS A 1 128 ? 24.362 -18.903 -4.602 1.00 79.69 128 CYS A CA 1
ATOM 975 C C . CYS A 1 128 ? 24.641 -17.450 -4.179 1.00 79.69 128 CYS A C 1
ATOM 977 O O . CYS A 1 128 ? 25.193 -16.664 -4.950 1.00 79.69 128 CYS A O 1
ATOM 979 N N . ALA A 1 129 ? 24.342 -17.082 -2.927 1.00 74.75 129 ALA A N 1
ATOM 980 C CA . ALA A 1 129 ? 24.577 -15.720 -2.426 1.00 74.75 129 ALA A CA 1
ATOM 981 C C . ALA A 1 129 ? 26.070 -15.326 -2.453 1.00 74.75 129 ALA A C 1
ATOM 983 O O . ALA A 1 129 ? 26.416 -14.169 -2.705 1.00 74.75 129 ALA A O 1
ATOM 984 N N . ASP A 1 130 ? 26.955 -16.305 -2.260 1.00 75.69 130 ASP A N 1
ATOM 985 C CA . ASP A 1 130 ? 28.412 -16.174 -2.353 1.00 75.69 130 ASP A CA 1
ATOM 986 C C . ASP A 1 130 ? 28.968 -16.278 -3.794 1.00 75.69 130 ASP A C 1
ATOM 988 O O . ASP A 1 130 ? 30.125 -15.929 -4.042 1.00 75.69 130 ASP A O 1
ATOM 992 N N . GLY A 1 131 ? 28.152 -16.698 -4.769 1.00 74.44 131 GLY A N 1
ATOM 993 C CA . GLY A 1 131 ? 28.553 -16.953 -6.156 1.00 74.44 131 GLY A CA 1
ATOM 994 C C . GLY A 1 131 ? 29.431 -18.187 -6.369 1.00 74.44 131 GLY A C 1
ATOM 995 O O . GLY A 1 131 ? 30.117 -18.271 -7.391 1.00 74.44 131 GLY A O 1
ATOM 996 N N . SER A 1 132 ? 29.454 -19.119 -5.414 1.00 81.88 132 SER A N 1
ATOM 997 C CA . SER A 1 132 ? 30.235 -20.362 -5.499 1.00 81.88 132 SER A CA 1
ATOM 998 C C . SER A 1 132 ? 29.723 -21.328 -6.580 1.00 81.88 132 SER A C 1
ATOM 1000 O O . SER A 1 132 ? 30.494 -22.132 -7.108 1.00 81.88 132 SER A O 1
ATOM 1002 N N . ASP A 1 133 ? 28.465 -21.188 -6.997 1.00 79.25 133 ASP A N 1
ATOM 1003 C CA . ASP A 1 133 ? 27.850 -21.882 -8.132 1.00 79.25 133 ASP A CA 1
ATOM 1004 C C . ASP A 1 133 ? 28.458 -21.529 -9.494 1.00 79.25 133 ASP A C 1
ATOM 1006 O O . ASP A 1 133 ? 28.422 -22.358 -10.404 1.00 79.25 133 ASP A O 1
ATOM 1010 N N . GLU A 1 134 ? 29.075 -20.352 -9.613 1.00 83.56 134 GLU A N 1
ATOM 1011 C CA . GLU A 1 134 ? 29.684 -19.849 -10.853 1.00 83.56 134 GLU A CA 1
ATOM 1012 C C . GLU A 1 134 ? 31.222 -19.756 -10.781 1.00 83.56 134 GLU A C 1
ATOM 1014 O O . GLU A 1 134 ? 31.900 -19.477 -11.771 1.00 83.56 134 GLU A O 1
ATOM 1019 N N . ALA A 1 135 ? 31.815 -20.013 -9.612 1.00 74.00 135 ALA A N 1
ATOM 1020 C CA . ALA A 1 135 ? 33.238 -19.773 -9.363 1.00 74.00 135 ALA A CA 1
ATOM 1021 C C . ALA A 1 135 ? 34.186 -20.804 -10.011 1.00 74.00 135 ALA A C 1
ATOM 1023 O O . ALA A 1 135 ? 35.375 -20.527 -10.178 1.00 74.00 135 ALA A O 1
ATOM 1024 N N . ASN A 1 136 ? 33.693 -21.995 -10.378 1.00 68.56 136 ASN A N 1
ATOM 1025 C CA . ASN A 1 136 ? 34.527 -23.090 -10.895 1.00 68.56 136 ASN A CA 1
ATOM 1026 C C . ASN A 1 136 ? 33.950 -23.760 -12.154 1.00 68.56 136 ASN A C 1
ATOM 1028 O O . ASN A 1 136 ? 33.988 -24.982 -12.321 1.00 68.56 136 ASN A O 1
ATOM 1032 N N . CYS A 1 137 ? 33.418 -22.944 -13.061 1.00 71.19 137 CYS A N 1
ATOM 1033 C CA . CYS A 1 137 ? 32.884 -23.401 -14.336 1.00 71.19 137 CYS A CA 1
ATOM 1034 C C . CYS A 1 137 ? 34.001 -23.453 -15.382 1.00 71.19 137 CYS A C 1
ATOM 1036 O O . CYS A 1 137 ? 34.566 -22.435 -15.784 1.00 71.19 137 CYS A O 1
ATOM 1038 N N . ARG A 1 138 ? 34.351 -24.658 -15.847 1.00 62.62 138 ARG A N 1
ATOM 1039 C CA . ARG A 1 138 ? 35.265 -24.831 -16.987 1.00 62.62 138 ARG A CA 1
ATOM 1040 C C . ARG A 1 138 ? 34.571 -24.301 -18.252 1.00 62.62 138 ARG A C 1
ATOM 1042 O O . ARG A 1 138 ? 33.799 -25.017 -18.877 1.00 62.62 138 ARG A O 1
ATOM 1049 N N . ASN A 1 139 ? 34.843 -23.033 -18.570 1.00 53.75 139 ASN A N 1
ATOM 1050 C CA . ASN A 1 139 ? 34.389 -22.251 -19.726 1.00 53.75 139 ASN A CA 1
ATOM 1051 C C . ASN A 1 139 ? 33.959 -23.081 -20.951 1.00 53.75 139 ASN A C 1
ATOM 1053 O O . ASN A 1 139 ? 34.804 -23.594 -21.687 1.00 53.75 139 ASN A O 1
ATOM 1057 N N . MET A 1 140 ? 32.659 -23.086 -21.255 1.00 44.12 140 MET A N 1
ATOM 1058 C CA . MET A 1 140 ? 32.219 -23.141 -22.647 1.00 44.12 140 MET A CA 1
ATOM 1059 C C . MET A 1 140 ? 32.406 -21.737 -23.221 1.00 44.12 140 MET A C 1
ATOM 1061 O O . MET A 1 140 ? 31.710 -20.803 -22.836 1.00 44.12 140 MET A O 1
ATOM 1065 N N . THR A 1 141 ? 33.377 -21.570 -24.114 1.00 50.59 141 THR A N 1
ATOM 1066 C CA . THR A 1 141 ? 33.600 -20.343 -24.886 1.00 50.59 141 THR A CA 1
ATOM 1067 C C . THR A 1 141 ? 32.346 -19.977 -25.682 1.00 50.59 141 THR A C 1
ATOM 1069 O O . THR A 1 141 ? 32.161 -20.415 -26.816 1.00 50.59 141 THR A O 1
ATOM 1072 N N . GLN A 1 142 ? 31.471 -19.158 -25.104 1.00 55.41 142 GLN A N 1
ATOM 1073 C CA . GLN A 1 142 ? 30.550 -18.340 -25.879 1.00 55.41 142 GLN A CA 1
ATOM 1074 C C . GLN A 1 142 ? 31.386 -17.311 -26.656 1.00 55.41 142 GLN A C 1
ATOM 1076 O O . GLN A 1 142 ? 32.224 -16.621 -26.071 1.00 55.41 142 GLN A O 1
ATOM 1081 N N . CYS A 1 143 ? 31.190 -17.214 -27.976 1.00 60.69 143 CYS A N 1
ATOM 1082 C CA . CYS A 1 143 ? 31.785 -16.178 -28.828 1.00 60.69 143 CYS A CA 1
ATOM 1083 C C . CYS A 1 143 ? 31.169 -14.794 -28.505 1.00 60.69 143 CYS A C 1
ATOM 1085 O O . CYS A 1 143 ? 30.573 -14.168 -29.372 1.00 60.69 143 CYS A O 1
ATOM 1087 N N . ASN A 1 144 ? 31.242 -14.323 -27.259 1.00 58.00 144 ASN A N 1
ATOM 1088 C CA . ASN A 1 144 ? 30.620 -13.066 -26.853 1.00 58.00 144 ASN A CA 1
ATOM 1089 C C . ASN A 1 144 ? 31.604 -11.916 -27.074 1.00 58.00 144 ASN A C 1
ATOM 1091 O O . ASN A 1 144 ? 32.565 -11.743 -26.324 1.00 58.00 144 ASN A O 1
ATOM 1095 N N . GLY A 1 145 ? 31.369 -11.148 -28.133 1.00 62.03 145 GLY A N 1
ATOM 1096 C CA . GLY A 1 145 ? 32.041 -9.881 -28.394 1.00 62.03 145 GLY A CA 1
ATOM 1097 C C . GLY A 1 145 ? 31.560 -9.266 -29.711 1.00 62.03 145 GLY A C 1
ATOM 1098 O O . GLY A 1 145 ? 31.334 -10.017 -30.658 1.00 62.03 145 GLY A O 1
ATOM 1099 N N . PRO A 1 146 ? 31.433 -7.929 -29.807 1.00 60.19 146 PRO A N 1
ATOM 1100 C CA . PRO A 1 146 ? 30.990 -7.246 -31.031 1.00 60.19 146 PRO A CA 1
ATOM 1101 C C . PRO A 1 146 ? 31.942 -7.446 -32.226 1.00 60.19 146 PRO A C 1
ATOM 1103 O O . PRO A 1 146 ? 31.565 -7.195 -33.364 1.00 60.19 146 PRO A O 1
ATOM 1106 N N . GLU A 1 147 ? 33.163 -7.931 -31.981 1.00 71.81 147 GLU A N 1
ATOM 1107 C CA . GLU A 1 147 ? 34.198 -8.168 -32.995 1.00 71.81 147 GLU A CA 1
ATOM 1108 C C . GLU A 1 147 ? 34.406 -9.657 -33.329 1.00 71.81 147 GLU A C 1
ATOM 1110 O O . GLU A 1 147 ? 35.336 -9.998 -34.061 1.00 71.81 147 GLU A O 1
ATOM 1115 N N . LYS A 1 148 ? 33.570 -10.565 -32.803 1.00 79.00 148 LYS A N 1
ATOM 1116 C CA . LYS A 1 148 ? 33.688 -12.012 -33.043 1.00 79.00 148 LYS A CA 1
ATOM 1117 C C . LYS A 1 148 ? 32.483 -12.540 -33.815 1.00 79.00 148 LYS A C 1
ATOM 1119 O O . LYS A 1 148 ? 31.343 -12.333 -33.418 1.00 79.00 148 LYS A O 1
ATOM 1124 N N . PHE A 1 149 ? 32.744 -13.268 -34.893 1.00 78.94 149 PHE A N 1
ATOM 1125 C CA . PHE A 1 149 ? 31.746 -13.953 -35.705 1.00 78.94 149 PHE A CA 1
ATOM 1126 C C . PHE A 1 149 ? 31.775 -15.453 -35.418 1.00 78.94 149 PHE A C 1
ATOM 1128 O O . PHE A 1 149 ? 32.840 -16.067 -35.340 1.00 78.94 149 PHE A O 1
ATOM 1135 N N . LYS A 1 150 ? 30.597 -16.054 -35.255 1.00 81.56 150 LYS A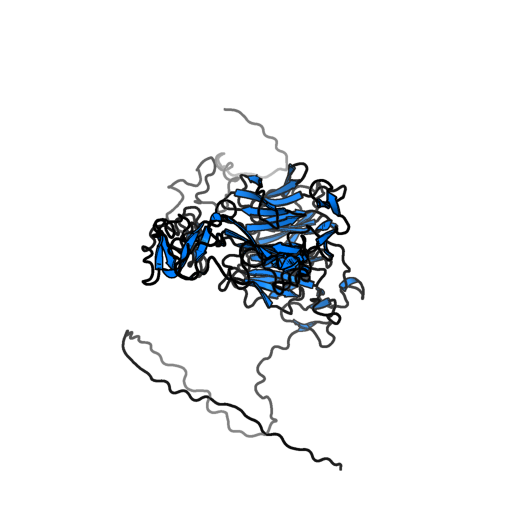 N 1
ATOM 1136 C CA . LYS A 1 150 ? 30.452 -17.488 -35.007 1.00 81.56 150 LYS A CA 1
ATOM 1137 C C . LYS A 1 150 ? 30.177 -18.210 -36.324 1.00 81.56 150 LYS A C 1
ATOM 1139 O O . LYS A 1 150 ? 29.097 -18.062 -36.892 1.00 81.56 150 LYS A O 1
ATOM 1144 N N . CYS A 1 151 ? 31.118 -19.039 -36.766 1.00 81.19 151 CYS A N 1
ATOM 1145 C CA . CYS A 1 151 ? 30.911 -19.957 -37.880 1.00 81.19 151 CYS A CA 1
ATOM 1146 C C . CYS A 1 151 ? 29.742 -20.903 -37.563 1.00 81.19 151 CYS A C 1
ATOM 1148 O O . CYS A 1 151 ? 29.566 -21.332 -36.417 1.00 81.19 151 CYS A O 1
ATOM 1150 N N . ARG A 1 152 ? 28.968 -21.315 -38.572 1.00 81.00 152 ARG A N 1
ATOM 1151 C CA . ARG A 1 152 ? 27.898 -22.314 -38.379 1.00 81.00 152 ARG A CA 1
ATOM 1152 C C . ARG A 1 152 ? 28.471 -23.673 -37.949 1.00 81.00 152 ARG A C 1
ATOM 1154 O O . ARG A 1 152 ? 27.796 -24.412 -37.238 1.00 81.00 152 ARG A O 1
ATOM 1161 N N . SER A 1 153 ? 29.731 -23.957 -38.282 1.00 77.12 153 SER A N 1
ATOM 1162 C CA . SER A 1 153 ? 30.511 -25.096 -37.786 1.00 77.12 153 SER A CA 1
ATOM 1163 C C . SER A 1 153 ? 30.907 -25.012 -36.303 1.00 77.12 153 SER A C 1
ATOM 1165 O O . SER A 1 153 ? 31.372 -26.008 -35.757 1.00 77.12 153 SER A O 1
ATOM 1167 N N . GLY A 1 154 ? 30.722 -23.862 -35.641 1.00 74.44 154 GLY A N 1
ATOM 1168 C CA . GLY A 1 154 ? 30.950 -23.673 -34.202 1.00 74.44 154 GLY A CA 1
ATOM 1169 C C . GLY A 1 154 ? 32.250 -22.959 -33.810 1.00 74.44 154 GLY A C 1
ATOM 1170 O O . GLY A 1 154 ? 32.402 -22.624 -32.639 1.00 74.44 154 GLY A O 1
ATOM 1171 N N . GLU A 1 155 ? 33.148 -22.688 -34.760 1.00 79.75 155 GLU A N 1
ATOM 1172 C CA . GLU A 1 155 ? 34.382 -21.908 -34.554 1.00 79.75 155 GLU A CA 1
ATOM 1173 C C . GLU A 1 155 ? 34.083 -20.400 -34.418 1.00 79.75 155 GLU A C 1
ATOM 1175 O O . GLU A 1 155 ? 33.127 -19.902 -35.016 1.00 79.75 155 GLU A O 1
ATOM 1180 N N . CYS A 1 156 ? 34.898 -19.657 -33.660 1.00 81.38 156 CYS A N 1
ATOM 1181 C CA . CYS A 1 156 ? 34.803 -18.193 -33.580 1.00 81.38 156 CYS A CA 1
ATOM 1182 C C . CYS A 1 156 ? 35.949 -17.549 -34.381 1.00 81.38 156 CYS A C 1
ATOM 1184 O O . CYS A 1 156 ? 37.116 -17.776 -34.062 1.00 81.38 156 CYS A O 1
ATOM 1186 N N . ILE A 1 157 ? 35.634 -16.691 -35.349 1.00 82.44 157 ILE A N 1
ATOM 1187 C CA . ILE A 1 157 ? 36.608 -15.886 -36.107 1.00 82.44 157 ILE A CA 1
ATOM 1188 C C . ILE A 1 157 ? 36.403 -14.389 -35.830 1.00 82.44 157 ILE A C 1
ATOM 1190 O O . ILE A 1 157 ? 35.423 -13.995 -35.201 1.00 82.44 157 ILE A O 1
ATOM 1194 N N . GLU A 1 158 ? 37.334 -13.536 -36.255 1.00 80.94 158 GLU A N 1
ATOM 1195 C CA . GLU A 1 158 ? 37.170 -12.079 -36.141 1.00 80.94 158 GLU A CA 1
ATOM 1196 C C . GLU A 1 158 ? 36.209 -11.537 -37.205 1.00 80.94 158 GLU A C 1
ATOM 1198 O O . GLU A 1 158 ? 36.216 -12.001 -38.344 1.00 80.94 158 GLU A O 1
ATOM 1203 N N . MET A 1 159 ? 35.431 -10.507 -36.862 1.00 76.19 159 MET A N 1
ATOM 1204 C CA . MET A 1 159 ? 34.492 -9.854 -37.785 1.00 76.19 159 MET A CA 1
ATOM 1205 C C . MET A 1 159 ? 35.200 -9.247 -39.012 1.00 76.19 159 MET A C 1
ATOM 1207 O O . MET A 1 159 ? 34.631 -9.198 -40.096 1.00 76.19 159 MET A O 1
ATOM 1211 N N . SER A 1 160 ? 36.470 -8.851 -38.870 1.00 81.56 160 SER A N 1
ATOM 1212 C CA . SER A 1 160 ? 37.338 -8.364 -39.957 1.00 81.56 160 SER A CA 1
ATOM 1213 C C . SER A 1 160 ? 37.619 -9.410 -41.045 1.00 81.56 160 SER A C 1
ATOM 1215 O O . SER A 1 160 ? 38.036 -9.057 -42.150 1.00 81.56 160 SER A O 1
ATOM 1217 N N . LYS A 1 161 ? 37.418 -10.693 -40.726 1.00 83.56 161 LYS A N 1
ATOM 1218 C CA . LYS A 1 161 ? 37.640 -11.835 -41.616 1.00 83.56 161 LYS A CA 1
ATOM 1219 C C . LYS A 1 161 ? 36.361 -12.349 -42.266 1.00 83.56 161 LYS A C 1
ATOM 1221 O O . LYS A 1 161 ? 36.415 -13.226 -43.112 1.00 83.56 161 LYS A O 1
ATOM 1226 N N . VAL A 1 162 ? 35.214 -11.799 -41.892 1.00 84.56 162 VAL A N 1
ATOM 1227 C CA . VAL A 1 162 ? 33.944 -12.122 -42.533 1.00 84.56 162 VAL A CA 1
ATOM 1228 C C . VAL A 1 162 ? 33.902 -11.413 -43.886 1.00 84.56 162 VAL A C 1
ATOM 1230 O O . VAL A 1 162 ? 34.234 -10.230 -43.972 1.00 84.56 162 VAL A O 1
ATOM 1233 N N . CYS A 1 163 ? 33.488 -12.109 -44.946 1.00 81.44 163 CYS A N 1
ATOM 1234 C CA . CYS A 1 163 ? 33.309 -11.518 -46.274 1.00 81.44 163 CYS A CA 1
ATOM 1235 C C . CYS A 1 163 ? 34.567 -10.893 -46.916 1.00 81.44 163 CYS A C 1
ATOM 1237 O O . CYS A 1 163 ? 34.479 -9.902 -47.653 1.00 81.44 163 CYS A O 1
ATOM 1239 N N . ASN A 1 164 ? 35.746 -11.472 -46.674 1.00 84.62 164 ASN A N 1
ATOM 1240 C CA . ASN A 1 164 ? 37.048 -10.972 -47.143 1.00 84.62 164 ASN A CA 1
ATOM 1241 C C . ASN A 1 164 ? 37.584 -11.677 -48.418 1.00 84.62 164 ASN A C 1
ATOM 1243 O O . ASN A 1 164 ? 38.698 -11.392 -48.863 1.00 84.62 164 ASN A O 1
ATOM 1247 N N . LYS A 1 165 ? 36.775 -12.534 -49.045 1.00 80.62 165 LYS A N 1
ATOM 1248 C CA . LYS A 1 165 ? 37.075 -13.454 -50.163 1.00 80.62 165 LYS A CA 1
ATOM 1249 C C . LYS A 1 165 ? 38.031 -14.601 -49.803 1.00 80.62 165 LYS A C 1
ATOM 1251 O O . LYS A 1 165 ? 38.678 -15.157 -50.700 1.00 80.62 165 LYS A O 1
ATOM 1256 N N . VAL A 1 166 ? 38.158 -14.924 -48.519 1.00 84.06 166 VAL A N 1
ATOM 1257 C CA . VAL A 1 166 ? 38.984 -16.001 -47.977 1.00 84.06 166 VAL A CA 1
ATOM 1258 C C . VAL A 1 166 ? 38.123 -16.915 -47.110 1.00 84.06 166 VAL A C 1
ATOM 1260 O O . VAL A 1 166 ? 37.322 -16.471 -46.305 1.00 84.06 166 VAL A O 1
ATOM 1263 N N . ARG A 1 167 ? 38.339 -18.228 -47.242 1.00 83.62 167 ARG A N 1
ATOM 1264 C CA . ARG A 1 167 ? 37.721 -19.216 -46.355 1.00 83.62 167 ARG A CA 1
ATOM 1265 C C . ARG A 1 167 ? 38.435 -19.220 -44.999 1.00 83.62 167 ARG A C 1
ATOM 1267 O O . ARG A 1 167 ? 39.425 -19.936 -44.833 1.00 83.62 167 ARG A O 1
ATOM 1274 N N . ASP A 1 168 ? 37.900 -18.477 -44.045 1.00 84.88 168 ASP A N 1
ATOM 1275 C CA . ASP A 1 168 ? 38.286 -18.462 -42.637 1.00 84.88 168 ASP A CA 1
ATOM 1276 C C . ASP A 1 168 ? 37.405 -19.411 -41.792 1.00 84.88 168 ASP A C 1
ATOM 1278 O O . ASP A 1 168 ? 37.900 -20.008 -40.832 1.00 84.88 168 ASP A O 1
ATOM 1282 N N . CYS A 1 169 ? 36.143 -19.656 -42.180 1.00 83.31 169 CYS A N 1
ATOM 1283 C CA . CYS A 1 169 ? 35.314 -20.716 -41.589 1.00 83.31 169 CYS A CA 1
ATOM 1284 C C . CYS A 1 169 ? 35.437 -22.057 -42.352 1.00 83.31 169 CYS A C 1
ATOM 1286 O O . CYS A 1 169 ? 35.356 -22.094 -43.584 1.00 83.31 169 CYS A O 1
ATOM 1288 N N . PRO A 1 170 ? 35.528 -23.213 -41.659 1.00 83.25 170 PRO A N 1
ATOM 1289 C CA . PRO A 1 170 ? 35.621 -24.536 -42.296 1.00 83.25 170 PRO A CA 1
ATOM 1290 C C . PRO A 1 170 ? 34.479 -24.869 -43.272 1.00 83.25 170 PRO A C 1
ATOM 1292 O O . PRO A 1 170 ? 34.650 -25.685 -44.180 1.00 83.25 170 PRO A O 1
ATOM 1295 N N . ASP A 1 171 ? 33.320 -24.250 -43.071 1.00 81.06 171 ASP A N 1
ATOM 1296 C CA . ASP A 1 171 ? 32.055 -24.500 -43.754 1.00 81.06 171 ASP A CA 1
ATOM 1297 C C . ASP A 1 171 ? 31.635 -23.389 -44.737 1.00 81.06 171 ASP A C 1
ATOM 1299 O O . ASP A 1 171 ? 30.518 -23.453 -45.249 1.00 81.06 171 ASP A O 1
ATOM 1303 N N . TRP A 1 172 ? 32.508 -22.407 -45.017 1.00 78.81 172 TRP A N 1
ATOM 1304 C CA . TRP A 1 172 ? 32.217 -21.204 -45.825 1.00 78.81 172 TRP A CA 1
ATOM 1305 C C . TRP A 1 172 ? 31.106 -20.297 -45.275 1.00 78.81 172 TRP A C 1
ATOM 1307 O O . TRP A 1 172 ? 30.561 -19.466 -46.005 1.00 78.81 172 TRP A O 1
ATOM 1317 N N . SER A 1 173 ? 30.720 -20.447 -44.006 1.00 83.00 173 SER A N 1
ATOM 1318 C CA . SER A 1 173 ? 29.653 -19.618 -43.427 1.00 83.00 173 SER A CA 1
ATOM 1319 C C . SER A 1 173 ? 30.026 -18.140 -43.286 1.00 83.00 173 SER A C 1
ATOM 1321 O O . SER A 1 173 ? 29.146 -17.313 -43.077 1.00 83.00 173 SER A O 1
ATOM 1323 N N . ASP A 1 174 ? 31.308 -17.819 -43.401 1.00 81.31 174 ASP A N 1
ATOM 1324 C CA . ASP A 1 174 ? 31.879 -16.477 -43.454 1.00 81.31 174 ASP A CA 1
ATOM 1325 C C . ASP A 1 174 ? 31.733 -15.784 -44.817 1.00 81.31 174 ASP A C 1
ATOM 1327 O O . ASP A 1 174 ? 31.886 -14.565 -44.882 1.00 81.31 174 ASP A O 1
ATOM 1331 N N . GLU A 1 175 ? 31.423 -16.516 -45.896 1.00 85.12 175 GLU A N 1
ATOM 1332 C CA . GLU A 1 175 ? 31.403 -15.973 -47.266 1.00 85.12 175 GLU A CA 1
ATOM 1333 C C . GLU A 1 175 ? 30.170 -16.389 -48.102 1.00 85.12 175 GLU A C 1
ATOM 1335 O O . GLU A 1 175 ? 30.293 -16.993 -49.179 1.00 85.12 175 GLU A O 1
ATOM 1340 N N . PRO A 1 176 ? 28.937 -16.089 -47.659 1.00 81.31 176 PRO A N 1
ATOM 1341 C CA . PRO A 1 176 ? 27.742 -16.442 -48.417 1.00 81.31 176 PRO A CA 1
ATOM 1342 C C . PRO A 1 176 ? 27.632 -15.638 -49.725 1.00 81.31 176 PRO A C 1
ATOM 1344 O O . PRO A 1 176 ? 27.520 -14.419 -49.727 1.00 81.31 176 PRO A O 1
ATOM 1347 N N . ILE A 1 177 ? 27.559 -16.328 -50.867 1.00 74.31 177 ILE A N 1
ATOM 1348 C CA . ILE A 1 177 ? 27.620 -15.733 -52.224 1.00 74.31 177 ILE A CA 1
ATOM 1349 C C . ILE A 1 177 ? 26.565 -14.635 -52.497 1.00 74.31 177 ILE A C 1
ATOM 1351 O O . ILE A 1 177 ? 26.775 -13.797 -53.370 1.00 74.31 177 ILE A O 1
ATOM 1355 N N . LYS A 1 178 ? 25.415 -14.650 -51.810 1.00 72.56 178 LYS A N 1
ATOM 1356 C CA . LYS A 1 178 ? 24.270 -13.764 -52.105 1.00 72.56 178 LYS A CA 1
ATOM 1357 C C . LYS A 1 178 ? 24.036 -12.626 -51.107 1.00 72.56 178 LYS A C 1
ATOM 1359 O O . LYS A 1 178 ? 23.330 -11.697 -51.468 1.00 72.56 178 LYS A O 1
ATOM 1364 N N . GLU A 1 179 ? 24.589 -12.714 -49.903 1.00 75.19 179 GLU A N 1
ATOM 1365 C CA . GLU A 1 179 ? 24.240 -11.844 -48.757 1.00 75.19 179 GLU A CA 1
ATOM 1366 C C . GLU A 1 179 ? 25.475 -11.127 -48.186 1.00 75.19 179 GLU A C 1
ATOM 1368 O O . GLU A 1 179 ? 25.407 -10.417 -47.193 1.00 75.19 179 GLU A O 1
ATOM 1373 N N . CYS A 1 180 ? 26.636 -11.355 -48.794 1.00 82.75 180 CYS A N 1
ATOM 1374 C CA . CYS A 1 180 ? 27.931 -10.895 -48.322 1.00 82.75 180 CYS A CA 1
ATOM 1375 C C . CYS A 1 180 ? 28.304 -9.559 -48.977 1.00 82.75 180 CYS A C 1
ATOM 1377 O O . CYS A 1 180 ? 28.427 -9.493 -50.205 1.00 82.75 180 CYS A O 1
ATOM 1379 N N . ASN A 1 181 ? 28.497 -8.507 -48.170 1.00 80.94 181 ASN A N 1
ATOM 1380 C CA . ASN A 1 181 ? 28.708 -7.121 -48.624 1.00 80.94 181 ASN A CA 1
ATOM 1381 C C . ASN A 1 181 ? 27.643 -6.632 -49.631 1.00 80.94 181 ASN A C 1
ATOM 1383 O O . ASN A 1 181 ? 27.946 -5.857 -50.547 1.00 80.94 181 ASN A O 1
ATOM 1387 N N . PHE A 1 182 ? 26.409 -7.120 -49.505 1.00 83.88 182 PHE A N 1
ATOM 1388 C CA . PHE A 1 182 ? 25.289 -6.706 -50.336 1.00 83.88 182 PHE A CA 1
ATOM 1389 C C . PHE A 1 182 ? 24.343 -5.863 -49.495 1.00 83.88 182 PHE A C 1
ATOM 1391 O O . PHE A 1 182 ? 23.860 -6.340 -48.488 1.00 83.88 182 PHE A O 1
ATOM 1398 N N . ASN A 1 183 ? 24.061 -4.631 -49.920 1.00 84.00 183 ASN A N 1
ATOM 1399 C CA . ASN A 1 183 ? 23.185 -3.755 -49.153 1.00 84.00 183 ASN A CA 1
ATOM 1400 C C . ASN A 1 183 ? 21.714 -3.998 -49.513 1.00 84.00 183 ASN A C 1
ATOM 1402 O O . ASN A 1 183 ? 21.195 -3.421 -50.477 1.00 84.00 183 ASN A O 1
ATOM 1406 N N . GLU A 1 184 ? 21.026 -4.840 -48.738 1.00 88.12 184 GLU A N 1
ATOM 1407 C CA . GLU A 1 184 ? 19.596 -5.101 -48.930 1.00 88.12 184 GLU A CA 1
ATOM 1408 C C . GLU A 1 184 ? 18.718 -3.889 -48.580 1.00 88.12 184 GLU A C 1
ATOM 1410 O O . GLU A 1 184 ? 17.607 -3.761 -49.103 1.00 88.12 184 GLU A O 1
ATOM 1415 N N . CYS A 1 185 ? 19.209 -2.961 -47.752 1.00 88.88 185 CYS A N 1
ATOM 1416 C CA . CYS A 1 185 ? 18.472 -1.760 -47.353 1.00 88.88 185 CYS A CA 1
ATOM 1417 C C . CYS A 1 185 ? 18.187 -0.811 -48.529 1.00 88.88 185 CYS A C 1
ATOM 1419 O O . CYS A 1 185 ? 17.191 -0.087 -48.516 1.00 88.88 185 CYS A O 1
ATOM 1421 N N . LEU A 1 186 ? 18.992 -0.843 -49.595 1.00 88.12 186 LEU A N 1
ATOM 1422 C CA . LEU A 1 186 ? 18.715 -0.082 -50.821 1.00 88.12 186 LEU A CA 1
ATOM 1423 C C . LEU A 1 186 ? 17.478 -0.598 -51.580 1.00 88.12 186 LEU A C 1
ATOM 1425 O O . LEU A 1 186 ? 16.885 0.138 -52.372 1.00 88.12 186 LEU A O 1
ATOM 1429 N N . LEU A 1 187 ? 17.060 -1.845 -51.341 1.00 86.25 187 LEU A N 1
ATOM 1430 C CA . LEU A 1 187 ? 15.912 -2.471 -51.992 1.00 86.25 187 LEU A CA 1
ATOM 1431 C C . LEU A 1 187 ? 14.701 -2.456 -51.058 1.00 86.25 187 LEU A C 1
ATOM 1433 O O . LEU A 1 187 ? 14.554 -3.310 -50.188 1.00 86.25 187 LEU A O 1
ATOM 1437 N N . ASN A 1 188 ? 13.800 -1.489 -51.260 1.00 86.94 188 ASN A N 1
ATOM 1438 C CA . ASN A 1 188 ? 12.570 -1.342 -50.468 1.00 86.94 188 ASN A CA 1
ATOM 1439 C C . ASN A 1 188 ? 12.830 -1.354 -48.943 1.00 86.94 188 ASN A C 1
ATOM 1441 O O . ASN A 1 188 ? 12.063 -1.954 -48.190 1.00 86.94 188 ASN A O 1
ATOM 1445 N N . ASN A 1 189 ? 13.937 -0.742 -48.496 1.00 86.19 189 ASN A N 1
ATOM 1446 C CA . ASN A 1 189 ? 14.366 -0.708 -47.094 1.00 86.19 189 ASN A CA 1
ATOM 1447 C C . ASN A 1 189 ? 14.545 -2.104 -46.465 1.00 86.19 189 ASN A C 1
ATOM 1449 O O . ASN A 1 189 ? 14.224 -2.287 -45.296 1.00 86.19 189 ASN A O 1
ATOM 1453 N N . GLY A 1 190 ? 14.916 -3.133 -47.240 1.00 84.88 190 GLY A N 1
ATOM 1454 C CA . GLY A 1 190 ? 14.942 -4.523 -46.760 1.00 84.88 190 GLY A CA 1
ATOM 1455 C C . GLY A 1 190 ? 13.555 -5.068 -46.359 1.00 84.88 190 GLY A C 1
ATOM 1456 O O . GLY A 1 190 ? 13.431 -6.110 -45.711 1.00 84.88 190 GLY A O 1
ATOM 1457 N N . GLY A 1 191 ? 12.470 -4.370 -46.708 1.00 87.56 191 GLY A N 1
ATOM 1458 C CA . GLY A 1 191 ? 11.129 -4.627 -46.181 1.00 87.56 191 GLY A CA 1
ATOM 1459 C C . GLY A 1 191 ? 10.937 -4.209 -44.716 1.00 87.56 191 GLY A C 1
ATOM 1460 O O . GLY A 1 191 ? 9.932 -4.597 -44.125 1.00 87.56 191 GLY A O 1
ATOM 1461 N N . CYS A 1 192 ? 11.872 -3.450 -44.135 1.00 89.81 192 CYS A N 1
ATOM 1462 C CA . CYS A 1 192 ? 11.770 -2.870 -42.798 1.00 89.81 192 CYS A CA 1
ATOM 1463 C C . CYS A 1 192 ? 10.813 -1.668 -42.790 1.00 89.81 192 CYS A C 1
ATOM 1465 O O . CYS A 1 192 ? 10.831 -0.840 -43.704 1.00 89.81 192 CYS A O 1
ATOM 1467 N N . SER A 1 193 ? 10.011 -1.518 -41.732 1.00 88.19 193 SER A N 1
ATOM 1468 C CA . SER A 1 193 ? 9.053 -0.412 -41.608 1.00 88.19 193 SER A CA 1
ATOM 1469 C C . SER A 1 193 ? 9.700 0.930 -41.261 1.00 88.19 193 SER A C 1
ATOM 1471 O O . SER A 1 193 ? 9.176 1.962 -41.669 1.00 88.19 193 SER A O 1
ATOM 1473 N N . HIS A 1 194 ? 10.805 0.929 -40.503 1.00 86.69 194 HIS A N 1
ATOM 1474 C CA . HIS A 1 194 ? 11.508 2.150 -40.088 1.00 86.69 194 HIS A CA 1
ATOM 1475 C C . HIS A 1 194 ? 12.983 2.128 -40.493 1.00 86.69 194 HIS A C 1
ATOM 1477 O O . HIS A 1 194 ? 13.322 2.632 -41.562 1.00 86.69 194 HIS A O 1
ATOM 1483 N N . ILE A 1 195 ? 13.860 1.563 -39.663 1.00 88.56 195 ILE A N 1
ATOM 1484 C CA . ILE A 1 195 ? 15.309 1.609 -39.864 1.00 88.56 195 ILE A CA 1
ATOM 1485 C C . ILE A 1 195 ? 15.761 0.256 -40.416 1.00 88.56 195 ILE A C 1
ATOM 1487 O O . ILE A 1 195 ? 15.333 -0.785 -39.931 1.00 88.56 195 ILE A O 1
ATOM 1491 N N . CYS A 1 196 ? 16.614 0.272 -41.434 1.00 91.81 196 CYS A N 1
ATOM 1492 C CA . CYS A 1 196 ? 17.321 -0.905 -41.928 1.00 91.81 196 CYS A CA 1
ATOM 1493 C C . CYS A 1 196 ? 18.815 -0.672 -41.717 1.00 91.81 196 CYS A C 1
ATOM 1495 O O . CYS A 1 196 ? 19.355 0.341 -42.169 1.00 91.81 196 CYS A O 1
ATOM 1497 N N . LYS A 1 197 ? 19.467 -1.576 -40.992 1.00 89.25 197 LYS A N 1
ATOM 1498 C CA . LYS A 1 197 ? 20.909 -1.576 -40.771 1.00 89.25 197 LYS A CA 1
ATOM 1499 C C . LYS A 1 197 ? 21.522 -2.675 -41.623 1.00 89.25 197 LYS A C 1
ATOM 1501 O O . LYS A 1 197 ? 21.223 -3.855 -41.456 1.00 89.25 197 LYS A O 1
ATOM 1506 N N . ASP A 1 198 ? 22.376 -2.242 -42.533 1.00 85.69 198 ASP A N 1
ATOM 1507 C CA . ASP A 1 198 ? 23.180 -3.110 -43.378 1.00 85.69 198 ASP A CA 1
ATOM 1508 C C . ASP A 1 198 ? 24.276 -3.771 -42.533 1.00 85.69 198 ASP A C 1
ATOM 1510 O O . ASP A 1 198 ? 25.004 -3.077 -41.814 1.00 85.69 198 ASP A O 1
ATOM 1514 N N . MET A 1 199 ? 24.375 -5.097 -42.580 1.00 83.81 199 MET A N 1
ATOM 1515 C CA . MET A 1 199 ? 25.418 -5.862 -41.898 1.00 83.81 199 MET A CA 1
ATOM 1516 C C . MET A 1 199 ? 26.402 -6.437 -42.923 1.00 83.81 199 MET A C 1
ATOM 1518 O O . MET A 1 199 ? 26.169 -6.440 -44.125 1.00 83.81 199 MET A O 1
ATOM 1522 N N . VAL A 1 200 ? 27.550 -6.930 -42.451 1.00 83.06 200 VAL A N 1
ATOM 1523 C CA . VAL A 1 200 ? 28.557 -7.553 -43.335 1.00 83.06 200 VAL A CA 1
ATOM 1524 C C . VAL A 1 200 ? 27.984 -8.793 -44.041 1.00 83.06 200 VAL A C 1
ATOM 1526 O O . VAL A 1 200 ? 28.309 -9.065 -45.199 1.00 83.06 200 VAL A O 1
ATOM 1529 N N . ILE A 1 201 ? 27.105 -9.519 -43.341 1.00 81.62 201 ILE A N 1
ATOM 1530 C CA . ILE A 1 201 ? 26.269 -10.587 -43.889 1.00 81.62 201 ILE A CA 1
ATOM 1531 C C . ILE A 1 201 ? 24.807 -10.256 -43.569 1.00 81.62 201 ILE A C 1
ATOM 1533 O O . ILE A 1 201 ? 24.410 -10.297 -42.402 1.00 81.62 201 ILE A O 1
ATOM 1537 N N . GLY A 1 202 ? 24.020 -9.972 -44.607 1.00 84.44 202 GLY A N 1
ATOM 1538 C CA . GLY A 1 202 ? 22.597 -9.641 -44.517 1.00 84.44 202 GLY A CA 1
ATOM 1539 C C . GLY A 1 202 ? 22.311 -8.277 -43.881 1.00 84.44 202 GLY A C 1
ATOM 1540 O O . GLY A 1 202 ? 23.162 -7.398 -43.820 1.00 84.44 202 GLY A O 1
ATOM 1541 N N . TYR A 1 203 ? 21.098 -8.113 -43.352 1.00 87.38 203 TYR A N 1
ATOM 1542 C CA . TYR A 1 203 ? 20.616 -6.855 -42.782 1.00 87.38 203 TYR A CA 1
ATOM 1543 C C . TYR A 1 203 ? 19.706 -7.104 -41.574 1.00 87.38 203 TYR A C 1
ATOM 1545 O O . TYR A 1 203 ? 19.080 -8.160 -41.457 1.00 87.38 203 TYR A O 1
ATOM 1553 N N . GLU A 1 204 ? 19.600 -6.120 -40.682 1.00 89.19 204 GLU A N 1
ATOM 1554 C CA . GLU A 1 204 ? 18.636 -6.119 -39.578 1.00 89.19 204 GLU A CA 1
ATOM 1555 C C . GLU A 1 204 ? 17.703 -4.916 -39.686 1.00 89.19 204 GLU A C 1
ATOM 1557 O O . GLU A 1 204 ? 18.104 -3.813 -40.059 1.00 89.19 204 GLU A O 1
ATOM 1562 N N . CYS A 1 205 ? 16.436 -5.123 -39.346 1.00 89.44 205 CYS A N 1
ATOM 1563 C CA . CYS A 1 205 ? 15.506 -4.023 -39.163 1.00 89.44 205 CYS A CA 1
ATOM 1564 C C . CYS A 1 205 ? 15.588 -3.530 -37.721 1.00 89.44 205 CYS A C 1
ATOM 1566 O O . CYS A 1 205 ? 15.647 -4.338 -36.798 1.00 89.44 205 CYS A O 1
ATOM 1568 N N . ASP A 1 206 ? 15.522 -2.218 -37.538 1.00 89.38 206 ASP A N 1
ATOM 1569 C CA . ASP A 1 206 ? 15.468 -1.558 -36.240 1.00 89.38 206 ASP A CA 1
ATOM 1570 C C . ASP A 1 206 ? 14.322 -0.534 -36.202 1.00 89.38 206 ASP A C 1
ATOM 1572 O O . ASP A 1 206 ? 13.785 -0.104 -37.233 1.00 89.38 206 ASP A O 1
ATOM 1576 N N . CYS A 1 207 ? 13.920 -0.152 -34.999 1.00 89.19 207 CYS A N 1
ATOM 1577 C CA . CYS A 1 207 ? 12.834 0.785 -34.765 1.00 89.19 207 CYS A CA 1
ATOM 1578 C C . CYS A 1 207 ? 13.351 2.113 -34.217 1.00 89.19 207 CYS A C 1
ATOM 1580 O O . CYS A 1 207 ? 14.397 2.196 -33.581 1.00 89.19 207 CYS A O 1
ATOM 1582 N N . THR A 1 208 ? 12.600 3.186 -34.463 1.00 88.56 208 THR A N 1
ATOM 1583 C CA . THR A 1 208 ? 12.849 4.454 -33.771 1.00 88.56 208 THR A CA 1
ATOM 1584 C C . THR A 1 208 ? 12.581 4.295 -32.268 1.00 88.56 208 THR A C 1
ATOM 1586 O O . THR A 1 208 ? 11.761 3.450 -31.901 1.00 88.56 208 THR A O 1
ATOM 1589 N N . PRO A 1 209 ? 13.208 5.112 -31.398 1.00 86.69 209 PRO A N 1
ATOM 1590 C CA . PRO A 1 209 ? 12.933 5.084 -29.961 1.00 86.69 209 PRO A CA 1
ATOM 1591 C C . PRO A 1 209 ? 11.428 5.160 -29.661 1.00 86.69 209 PRO A C 1
ATOM 1593 O O . PRO A 1 209 ? 10.712 5.896 -30.340 1.00 86.69 209 PRO A O 1
ATOM 1596 N N . GLY A 1 210 ? 10.964 4.383 -28.678 1.00 82.69 210 GLY A N 1
ATOM 1597 C CA . GLY A 1 210 ? 9.539 4.251 -28.330 1.00 82.69 210 GLY A CA 1
ATOM 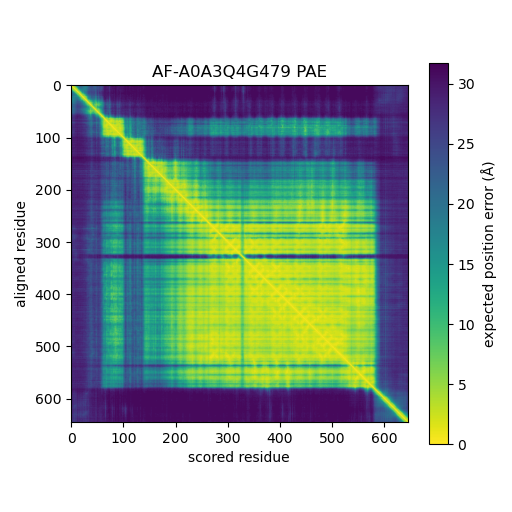1598 C C . GLY A 1 210 ? 8.771 3.199 -29.143 1.00 82.69 210 GLY A C 1
ATOM 1599 O O . GLY A 1 210 ? 7.584 2.995 -28.920 1.00 82.69 210 GLY A O 1
ATOM 1600 N N . LEU A 1 211 ? 9.421 2.507 -30.086 1.00 88.62 211 LEU A N 1
ATOM 1601 C CA . LEU A 1 211 ? 8.815 1.434 -30.879 1.00 88.62 211 LEU A CA 1
ATOM 1602 C C . LEU A 1 211 ? 9.645 0.140 -30.785 1.00 88.62 211 LEU A C 1
ATOM 1604 O O . LEU A 1 211 ? 10.870 0.189 -30.691 1.00 88.62 211 LEU A O 1
ATOM 1608 N N . GLN A 1 212 ? 8.993 -1.022 -30.865 1.00 88.31 212 GLN A N 1
ATOM 1609 C CA . GLN A 1 212 ? 9.619 -2.351 -30.792 1.00 88.31 212 GLN A CA 1
ATOM 1610 C C . GLN A 1 212 ? 9.293 -3.201 -32.028 1.00 88.31 212 GLN A C 1
ATOM 1612 O O . GLN A 1 212 ? 8.193 -3.127 -32.571 1.00 88.31 212 GLN A O 1
ATOM 1617 N N . LEU A 1 213 ? 10.234 -4.041 -32.476 1.00 88.38 213 LEU A N 1
ATOM 1618 C CA . LEU A 1 213 ? 10.013 -4.992 -33.575 1.00 88.38 213 LEU A CA 1
ATOM 1619 C C . LEU A 1 213 ? 8.998 -6.076 -33.184 1.00 88.38 213 LEU A C 1
ATOM 1621 O O . LEU A 1 213 ? 9.212 -6.788 -32.208 1.00 88.38 213 LEU A O 1
ATOM 1625 N N . ILE A 1 214 ? 7.944 -6.238 -33.988 1.00 86.38 214 ILE A N 1
ATOM 1626 C CA . ILE A 1 214 ? 6.944 -7.308 -33.844 1.00 86.38 214 ILE A CA 1
ATOM 1627 C C . ILE A 1 214 ? 7.352 -8.527 -34.688 1.00 86.38 214 ILE A C 1
ATOM 1629 O O . ILE A 1 214 ? 7.560 -9.604 -34.142 1.00 86.38 214 ILE A O 1
ATOM 1633 N N . ASP A 1 215 ? 7.536 -8.354 -36.004 1.00 83.69 215 ASP A N 1
ATOM 1634 C CA . ASP A 1 215 ? 7.779 -9.467 -36.945 1.00 83.69 215 ASP A CA 1
ATOM 1635 C C . ASP A 1 215 ? 9.157 -9.382 -37.631 1.00 83.69 215 ASP A C 1
ATOM 1637 O O . ASP A 1 215 ? 9.272 -9.558 -38.846 1.00 83.69 215 ASP A O 1
ATOM 1641 N N . HIS A 1 216 ? 10.207 -9.000 -36.890 1.00 79.81 216 HIS A N 1
ATOM 1642 C CA . HIS A 1 216 ? 11.568 -8.718 -37.404 1.00 79.81 216 HIS A CA 1
ATOM 1643 C C . HIS A 1 216 ? 11.657 -7.663 -38.528 1.00 79.81 216 HIS A C 1
ATOM 1645 O O . HIS A 1 216 ? 12.737 -7.417 -39.056 1.00 79.81 216 HIS A O 1
ATOM 1651 N N . LYS A 1 217 ? 10.535 -7.039 -38.904 1.00 84.06 217 LYS A N 1
ATOM 1652 C CA . LYS A 1 217 ? 10.422 -6.064 -39.999 1.00 84.06 217 LYS A CA 1
ATOM 1653 C C . LYS A 1 217 ? 9.499 -4.902 -39.669 1.00 84.06 217 LYS A C 1
ATOM 1655 O O . LYS A 1 217 ? 9.764 -3.778 -40.081 1.00 84.06 217 LYS A O 1
ATOM 1660 N N . THR A 1 218 ? 8.414 -5.168 -38.948 1.00 88.62 218 THR A N 1
ATOM 1661 C CA . THR A 1 218 ? 7.399 -4.188 -38.553 1.00 88.62 218 THR A CA 1
ATOM 1662 C C . THR A 1 218 ? 7.631 -3.716 -37.126 1.00 88.62 218 THR A C 1
ATOM 1664 O O . THR A 1 218 ? 7.885 -4.518 -36.232 1.00 88.62 218 THR A O 1
ATOM 1667 N N . CYS A 1 219 ? 7.513 -2.410 -36.911 1.00 89.12 219 CYS A N 1
ATOM 1668 C CA . CYS A 1 219 ? 7.613 -1.799 -35.592 1.00 89.12 219 CYS A CA 1
ATOM 1669 C C . CYS A 1 219 ? 6.225 -1.515 -35.013 1.00 89.12 219 CYS A C 1
ATOM 1671 O O . CYS A 1 219 ? 5.426 -0.797 -35.623 1.00 89.12 219 CYS A O 1
ATOM 1673 N N . GLY A 1 220 ? 5.970 -2.063 -33.833 1.00 88.31 220 GLY A N 1
ATOM 1674 C CA . GLY A 1 220 ? 4.849 -1.737 -32.966 1.00 88.31 220 GLY A CA 1
ATOM 1675 C C . GLY A 1 220 ? 5.195 -0.641 -31.974 1.00 88.31 220 GLY A C 1
ATOM 1676 O O . GLY A 1 220 ? 6.363 -0.369 -31.716 1.00 88.31 220 GLY A O 1
ATOM 1677 N N . ASP A 1 221 ? 4.158 -0.024 -31.428 1.00 91.31 221 ASP A N 1
ATOM 1678 C CA . ASP A 1 221 ? 4.272 0.911 -30.316 1.00 91.31 221 ASP A CA 1
ATOM 1679 C C . ASP A 1 221 ? 4.603 0.175 -29.017 1.00 91.31 221 ASP A C 1
ATOM 1681 O O . ASP A 1 221 ? 4.036 -0.893 -28.766 1.00 91.31 221 ASP A O 1
ATOM 1685 N N . ILE A 1 222 ? 5.523 0.717 -28.220 1.00 89.50 222 ILE A N 1
ATOM 1686 C CA . ILE A 1 222 ? 5.772 0.212 -26.870 1.00 89.50 222 ILE A CA 1
ATOM 1687 C C . ILE A 1 222 ? 4.779 0.910 -25.957 1.00 89.50 222 ILE A C 1
ATOM 1689 O O . ILE A 1 222 ? 4.832 2.119 -25.823 1.00 89.50 222 ILE A O 1
ATOM 1693 N N . ASP A 1 223 ? 3.904 0.157 -25.299 1.00 89.12 223 ASP A N 1
ATOM 1694 C CA . ASP A 1 223 ? 3.041 0.746 -24.279 1.00 89.12 223 ASP A CA 1
ATOM 1695 C C . ASP A 1 223 ? 3.833 0.922 -22.977 1.00 89.12 223 ASP A C 1
ATOM 1697 O O . ASP A 1 223 ? 3.913 0.007 -22.147 1.00 89.12 223 ASP A O 1
ATOM 1701 N N . GLU A 1 224 ? 4.459 2.089 -22.792 1.00 90.75 224 GLU A N 1
ATOM 1702 C CA . GLU A 1 224 ? 5.245 2.354 -21.583 1.00 90.75 224 GLU A CA 1
ATOM 1703 C C . GLU A 1 224 ? 4.373 2.409 -20.321 1.00 90.75 224 GLU A C 1
ATOM 1705 O O . GLU A 1 224 ? 4.865 2.157 -19.217 1.00 90.75 224 GLU A O 1
ATOM 1710 N N . CYS A 1 225 ? 3.067 2.660 -20.458 1.00 89.75 225 CYS A N 1
ATOM 1711 C CA . CYS A 1 225 ? 2.144 2.725 -19.328 1.00 89.75 225 CYS A CA 1
ATOM 1712 C C . CYS A 1 225 ? 1.868 1.362 -18.683 1.00 89.75 225 CYS A C 1
ATOM 1714 O O . CYS A 1 225 ? 1.339 1.314 -17.571 1.00 89.75 225 CYS A O 1
ATOM 1716 N N . MET A 1 226 ? 2.281 0.265 -19.324 1.00 86.75 226 MET A N 1
ATOM 1717 C CA . MET A 1 226 ? 2.279 -1.065 -18.711 1.00 86.75 226 MET A CA 1
ATOM 1718 C C . MET A 1 226 ? 3.310 -1.194 -17.582 1.00 86.75 226 MET A C 1
ATOM 1720 O O . MET A 1 226 ? 3.155 -2.044 -16.704 1.00 86.75 226 MET A O 1
ATOM 1724 N N . ASN A 1 227 ? 4.349 -0.352 -17.563 1.00 84.94 227 ASN A N 1
ATOM 1725 C CA . ASN A 1 227 ? 5.291 -0.294 -16.454 1.00 84.94 227 ASN A CA 1
ATOM 1726 C C . ASN A 1 227 ? 4.849 0.784 -15.439 1.00 84.94 227 ASN A C 1
ATOM 1728 O O . ASN A 1 227 ? 4.913 1.982 -15.733 1.00 84.94 227 ASN A O 1
ATOM 1732 N N . PRO A 1 228 ? 4.447 0.401 -14.211 1.00 79.06 228 PRO A N 1
ATOM 1733 C CA . PRO A 1 228 ? 3.876 1.333 -13.239 1.00 79.06 228 PRO A CA 1
ATOM 1734 C C . PRO A 1 228 ? 4.837 2.452 -12.810 1.00 79.06 228 PRO A C 1
ATOM 1736 O O . PRO A 1 228 ? 4.365 3.497 -12.362 1.00 79.06 228 PRO A O 1
ATOM 1739 N N . GLY A 1 229 ? 6.153 2.246 -12.951 1.00 83.31 229 GLY A N 1
ATOM 1740 C CA . GLY A 1 229 ? 7.193 3.195 -12.545 1.00 83.31 229 GLY A CA 1
ATOM 1741 C C . GLY A 1 229 ? 7.531 4.298 -13.547 1.00 83.31 229 GLY A C 1
ATOM 1742 O O . GLY A 1 229 ? 8.325 5.170 -13.210 1.00 83.31 229 GLY A O 1
ATOM 1743 N N . ILE A 1 230 ? 6.951 4.289 -14.753 1.00 88.81 230 ILE A N 1
ATOM 1744 C CA . ILE A 1 230 ? 7.264 5.279 -15.800 1.00 88.81 230 ILE A CA 1
ATOM 1745 C C . ILE A 1 230 ? 6.733 6.675 -15.458 1.00 88.81 230 ILE A C 1
ATOM 1747 O O . ILE A 1 230 ? 7.440 7.670 -15.606 1.00 88.81 230 ILE A O 1
ATOM 1751 N N . CYS A 1 231 ? 5.498 6.751 -14.965 1.00 89.69 231 CYS A N 1
ATOM 1752 C CA . CYS A 1 231 ? 4.896 7.988 -14.475 1.00 89.69 231 CYS A CA 1
ATOM 1753 C C . CYS A 1 231 ? 4.508 7.823 -13.009 1.00 89.69 231 CYS A C 1
ATOM 1755 O O . CYS A 1 231 ? 3.879 6.827 -12.642 1.00 89.69 231 CYS A O 1
ATOM 1757 N N . SER A 1 232 ? 4.762 8.839 -12.181 1.00 89.25 232 SER A N 1
ATOM 1758 C CA . SER A 1 232 ? 4.401 8.805 -10.757 1.00 89.25 232 SER A CA 1
ATOM 1759 C C . SER A 1 232 ? 2.894 8.648 -10.520 1.00 89.25 232 SER A C 1
ATOM 1761 O O . SER A 1 232 ? 2.494 8.044 -9.525 1.00 89.25 232 SER A O 1
ATOM 1763 N N . GLN A 1 233 ? 2.060 9.175 -11.428 1.00 90.81 233 GLN A N 1
ATOM 1764 C CA . GLN A 1 233 ? 0.595 9.208 -11.322 1.00 90.81 233 GLN A CA 1
ATOM 1765 C C . GLN A 1 233 ? -0.100 8.794 -12.633 1.00 90.81 233 GLN A C 1
ATOM 1767 O O . GLN A 1 233 ? -0.224 7.598 -12.890 1.00 90.81 233 GLN A O 1
ATOM 1772 N N . ILE A 1 234 ? -0.539 9.729 -13.476 1.00 91.69 234 ILE A N 1
ATOM 1773 C CA . ILE A 1 234 ? -1.279 9.415 -14.707 1.00 91.69 234 ILE A CA 1
ATOM 1774 C C . ILE A 1 234 ? -0.277 9.178 -15.839 1.00 91.69 234 ILE A C 1
ATOM 1776 O O . ILE A 1 234 ? 0.633 9.983 -16.030 1.00 91.69 234 ILE A O 1
ATOM 1780 N N . CYS A 1 235 ? -0.453 8.085 -16.584 1.00 92.38 235 CYS A N 1
ATOM 1781 C CA . CYS A 1 235 ? 0.318 7.771 -17.786 1.00 92.38 235 CYS A CA 1
ATOM 1782 C C . CYS A 1 235 ? -0.617 7.704 -18.994 1.00 92.38 235 CYS A C 1
ATOM 1784 O O . CYS A 1 235 ? -1.648 7.032 -18.944 1.00 92.38 235 CYS A O 1
ATOM 1786 N N . ILE A 1 236 ? -0.257 8.408 -20.064 1.00 92.88 236 ILE A N 1
ATOM 1787 C CA . ILE A 1 236 ? -0.965 8.401 -21.342 1.00 92.88 236 ILE A CA 1
ATOM 1788 C C . ILE A 1 236 ? 0.007 7.869 -22.392 1.00 92.88 236 ILE A C 1
ATOM 1790 O O . ILE A 1 236 ? 0.977 8.553 -22.727 1.00 92.88 236 ILE A O 1
ATOM 1794 N N . ASN A 1 237 ? -0.267 6.668 -22.902 1.00 92.94 237 ASN A N 1
ATOM 1795 C CA . ASN A 1 237 ? 0.508 6.079 -23.986 1.00 92.94 237 ASN A CA 1
ATOM 1796 C C . ASN A 1 237 ? 0.217 6.826 -25.299 1.00 92.94 237 ASN A C 1
ATOM 1798 O O . ASN A 1 237 ? -0.945 7.089 -25.632 1.00 92.94 237 ASN A O 1
ATOM 1802 N N . LEU A 1 238 ? 1.264 7.193 -26.031 1.00 92.00 238 LEU A N 1
ATOM 1803 C CA . LEU A 1 238 ? 1.204 7.856 -27.328 1.00 92.00 238 LEU A CA 1
ATOM 1804 C C . LEU A 1 238 ? 2.006 7.026 -28.333 1.00 92.00 238 LEU A C 1
ATOM 1806 O O . LEU A 1 238 ? 2.908 6.282 -27.990 1.00 92.00 238 LEU A O 1
ATOM 1810 N N . LYS A 1 239 ? 1.728 7.188 -29.625 1.00 88.12 239 LYS A N 1
ATOM 1811 C CA . LYS A 1 239 ? 2.513 6.462 -30.622 1.00 88.12 239 LYS A CA 1
ATOM 1812 C C . LYS A 1 239 ? 3.965 6.968 -30.640 1.00 88.12 239 LYS A C 1
ATOM 1814 O O . LYS A 1 239 ? 4.200 8.095 -31.081 1.00 88.12 239 LYS A O 1
ATOM 1819 N N . GLY A 1 240 ? 4.912 6.118 -30.253 1.00 85.75 240 GLY A N 1
ATOM 1820 C CA . GLY A 1 240 ? 6.344 6.409 -30.177 1.00 85.75 240 GLY A CA 1
ATOM 1821 C C . GLY A 1 240 ? 6.788 7.086 -28.876 1.00 85.75 240 GLY A C 1
ATOM 1822 O O . GLY A 1 240 ? 7.855 7.703 -28.868 1.00 85.75 240 GLY A O 1
ATOM 1823 N N . GLY A 1 241 ? 5.984 7.028 -27.810 1.00 90.81 241 GLY A N 1
ATOM 1824 C CA . GLY A 1 241 ? 6.369 7.508 -26.482 1.00 90.81 241 GLY A CA 1
ATOM 1825 C C . GLY A 1 241 ? 5.175 7.739 -25.558 1.00 90.81 241 GLY A C 1
ATOM 1826 O O . GLY A 1 241 ? 4.047 7.402 -25.866 1.00 90.81 241 GLY A O 1
ATOM 1827 N N . TYR A 1 242 ? 5.374 8.437 -24.445 1.00 92.88 242 TYR A N 1
ATOM 1828 C CA . TYR A 1 242 ? 4.318 8.619 -23.446 1.00 92.88 242 TYR A CA 1
ATOM 1829 C C . TYR A 1 242 ? 4.270 10.045 -22.904 1.00 92.88 242 TYR A C 1
ATOM 1831 O O . TYR A 1 242 ? 5.195 10.847 -23.064 1.00 92.88 242 TYR A O 1
ATOM 1839 N N . LYS A 1 243 ? 3.166 10.369 -22.229 1.00 92.06 243 LYS A N 1
ATOM 1840 C CA . LYS A 1 243 ? 2.994 11.619 -21.488 1.00 92.06 243 LYS A CA 1
ATOM 1841 C C . LYS A 1 243 ? 2.529 11.329 -20.065 1.00 92.06 243 LYS A C 1
ATOM 1843 O O . LYS A 1 243 ? 1.556 10.604 -19.867 1.00 92.06 243 LYS A O 1
ATOM 1848 N N . CYS A 1 244 ? 3.190 11.943 -19.087 1.00 93.06 244 CYS A N 1
ATOM 1849 C CA . CYS A 1 244 ? 2.768 11.894 -17.691 1.00 93.06 244 CYS A CA 1
ATOM 1850 C C . CYS A 1 244 ? 1.907 13.109 -17.324 1.00 93.06 244 CYS A C 1
ATOM 1852 O O . CYS A 1 244 ? 2.197 14.233 -17.737 1.00 93.06 244 CYS A O 1
ATOM 1854 N N . GLU A 1 245 ? 0.876 12.889 -16.512 1.00 93.12 245 GLU A N 1
ATOM 1855 C CA . GLU A 1 245 ? 0.033 13.939 -15.927 1.00 93.12 245 GLU A CA 1
ATOM 1856 C C . GLU A 1 245 ? -0.186 13.681 -14.423 1.00 93.12 245 GLU A C 1
ATOM 1858 O O . GLU A 1 245 ? 0.060 12.581 -13.917 1.00 93.12 245 GLU A O 1
ATOM 1863 N N . CYS A 1 246 ? -0.630 14.707 -13.694 1.00 94.19 246 CYS A N 1
ATOM 1864 C CA . CYS A 1 246 ? -0.870 14.638 -12.252 1.00 94.19 246 CYS A CA 1
ATOM 1865 C C . CYS A 1 246 ? -2.367 14.722 -11.939 1.00 94.19 246 CYS A C 1
ATOM 1867 O O . CYS A 1 246 ? -3.117 15.417 -12.623 1.00 94.19 246 CYS A O 1
ATOM 1869 N N . HIS A 1 247 ? -2.795 14.029 -10.886 1.00 91.75 247 HIS A N 1
ATOM 1870 C CA . HIS A 1 247 ? -4.139 14.157 -10.337 1.00 91.75 247 HIS A CA 1
ATOM 1871 C C . HIS A 1 247 ? -4.343 15.521 -9.669 1.00 91.75 247 HIS A C 1
ATOM 1873 O O . HIS A 1 247 ? -3.397 16.211 -9.289 1.00 91.75 247 HIS A O 1
ATOM 1879 N N . ASN A 1 248 ? -5.611 15.894 -9.489 1.00 89.94 248 ASN A N 1
ATOM 1880 C CA . ASN A 1 248 ? -5.988 17.114 -8.781 1.00 89.94 248 ASN A CA 1
ATOM 1881 C C . ASN A 1 248 ? -5.358 17.153 -7.378 1.00 89.94 248 ASN A C 1
ATOM 1883 O O . ASN A 1 248 ? -5.385 16.156 -6.661 1.00 89.94 248 ASN A O 1
ATOM 1887 N N . GLY A 1 249 ? -4.811 18.309 -6.998 1.00 88.75 249 GLY A N 1
ATOM 1888 C CA . GLY A 1 249 ? -4.059 18.482 -5.749 1.00 88.75 249 GLY A CA 1
ATOM 1889 C C . GLY A 1 249 ? -2.556 18.211 -5.876 1.00 88.75 249 GLY A C 1
ATOM 1890 O O . GLY A 1 249 ? -1.808 18.520 -4.956 1.00 88.75 249 GLY A O 1
ATOM 1891 N N . TYR A 1 250 ? -2.093 17.711 -7.025 1.00 92.19 250 TYR A N 1
ATOM 1892 C CA . TYR A 1 250 ? -0.676 17.518 -7.318 1.00 92.19 250 TYR A CA 1
ATOM 1893 C C . TYR A 1 250 ? -0.221 18.389 -8.491 1.00 92.19 250 TYR A C 1
ATOM 1895 O O . TYR A 1 250 ? -0.971 18.632 -9.438 1.00 92.19 250 TYR A O 1
ATOM 1903 N N . GLN A 1 251 ? 1.034 18.829 -8.454 1.00 92.88 251 GLN A N 1
ATOM 1904 C CA . GLN A 1 251 ? 1.701 19.492 -9.571 1.00 92.88 251 GLN A CA 1
ATOM 1905 C C . GLN A 1 251 ? 3.005 18.781 -9.901 1.00 92.88 251 GLN A C 1
ATOM 1907 O O . GLN A 1 251 ? 3.689 18.249 -9.028 1.00 92.88 251 GLN A O 1
ATOM 1912 N N . MET A 1 252 ? 3.333 18.758 -11.189 1.00 92.88 252 MET A N 1
ATOM 1913 C CA . MET A 1 252 ? 4.573 18.165 -11.661 1.00 92.88 252 MET A CA 1
ATOM 1914 C C . MET A 1 252 ? 5.743 19.065 -11.278 1.00 92.88 252 MET A C 1
ATOM 1916 O O . MET A 1 252 ? 5.780 20.238 -11.654 1.00 92.88 252 MET A O 1
ATOM 1920 N N . ASP A 1 253 ? 6.705 18.504 -10.558 1.00 90.56 253 ASP A N 1
ATOM 1921 C CA . ASP A 1 253 ? 7.977 19.158 -10.303 1.00 90.56 253 ASP A CA 1
ATOM 1922 C C . ASP A 1 253 ? 8.769 19.247 -11.624 1.00 90.56 253 ASP A C 1
ATOM 1924 O O . ASP A 1 253 ? 9.056 18.213 -12.237 1.00 90.56 253 ASP A O 1
ATOM 1928 N N . PRO A 1 254 ? 9.138 20.457 -12.090 1.00 88.81 254 PRO A N 1
ATOM 1929 C CA . PRO A 1 254 ? 9.841 20.643 -13.358 1.00 88.81 254 PRO A CA 1
ATOM 1930 C C . PRO A 1 254 ? 11.251 20.039 -13.373 1.00 88.81 254 PRO A C 1
ATOM 1932 O O . PRO A 1 254 ? 11.824 19.882 -14.450 1.00 88.81 254 PRO A O 1
ATOM 1935 N N . THR A 1 255 ? 11.832 19.732 -12.209 1.00 88.62 255 THR A N 1
ATOM 1936 C CA . THR A 1 255 ? 13.186 19.171 -12.110 1.00 88.62 255 THR A CA 1
ATOM 1937 C C . THR A 1 255 ? 13.191 17.648 -12.115 1.00 88.62 255 THR A C 1
ATOM 1939 O O . THR A 1 255 ? 14.006 17.043 -12.807 1.00 88.62 255 THR A O 1
ATOM 1942 N N . THR A 1 256 ? 12.277 17.029 -11.368 1.00 85.19 256 THR A N 1
ATOM 1943 C CA . THR A 1 256 ? 12.227 15.572 -11.189 1.00 85.19 256 THR A CA 1
ATOM 1944 C C . THR A 1 256 ? 11.186 14.888 -12.073 1.00 85.19 256 THR A C 1
ATOM 1946 O O . THR A 1 256 ? 11.246 13.675 -12.251 1.00 85.19 256 THR A O 1
ATOM 1949 N N . GLY A 1 257 ? 10.223 15.631 -12.632 1.00 85.00 257 GLY A N 1
ATOM 1950 C CA . GLY A 1 257 ? 9.090 15.069 -13.376 1.00 85.00 257 GLY A CA 1
ATOM 1951 C C . GLY A 1 257 ? 8.080 14.323 -12.495 1.00 85.00 257 GLY A C 1
ATOM 1952 O O . GLY A 1 257 ? 7.167 13.681 -13.012 1.00 85.00 257 GLY A O 1
ATOM 1953 N N . VAL A 1 258 ? 8.229 14.398 -11.168 1.00 90.38 258 VAL A N 1
ATOM 1954 C CA . VAL A 1 258 ? 7.368 13.727 -10.190 1.00 90.38 258 VAL A CA 1
ATOM 1955 C C . VAL A 1 258 ? 6.210 14.636 -9.793 1.00 90.38 258 VAL A C 1
ATOM 1957 O O . VAL A 1 258 ? 6.381 15.832 -9.571 1.00 90.38 258 VAL A O 1
ATOM 1960 N N . CYS A 1 259 ? 5.016 14.064 -9.663 1.00 92.62 259 CYS A N 1
ATOM 1961 C CA . CYS A 1 259 ? 3.858 14.769 -9.122 1.00 92.62 259 CYS A CA 1
ATOM 1962 C C . CYS A 1 259 ? 3.981 14.937 -7.600 1.00 92.62 259 CYS A C 1
ATOM 1964 O O . CYS A 1 259 ? 3.857 13.958 -6.860 1.00 92.62 259 CYS A O 1
ATOM 1966 N N . LYS A 1 260 ? 4.190 16.175 -7.148 1.00 91.75 260 LYS A N 1
ATOM 1967 C CA . LYS A 1 260 ? 4.264 16.570 -5.737 1.00 91.75 260 LYS A CA 1
ATOM 1968 C C . LYS A 1 260 ? 2.974 17.240 -5.285 1.00 91.75 260 LYS A C 1
ATOM 1970 O O . LYS A 1 260 ? 2.308 17.906 -6.079 1.00 91.75 260 LYS A O 1
ATOM 1975 N N . ALA A 1 261 ? 2.588 17.003 -4.037 1.00 91.31 261 ALA A N 1
ATOM 1976 C CA . ALA A 1 261 ? 1.386 17.587 -3.460 1.00 91.31 261 ALA A CA 1
ATOM 1977 C C . ALA A 1 261 ? 1.505 19.118 -3.402 1.00 91.31 261 ALA A C 1
ATOM 1979 O O . ALA A 1 261 ? 2.582 19.663 -3.161 1.00 91.31 261 ALA A O 1
ATOM 1980 N N . VAL A 1 262 ? 0.393 19.816 -3.629 1.00 86.00 262 VAL A N 1
ATOM 1981 C CA . VAL A 1 262 ? 0.318 21.276 -3.534 1.00 86.00 262 VAL A CA 1
ATOM 1982 C C . VAL A 1 262 ? -0.725 21.655 -2.501 1.00 86.00 262 VAL A C 1
ATOM 1984 O O . VAL A 1 262 ? -1.890 21.304 -2.640 1.00 86.00 262 VAL A O 1
ATOM 1987 N N . GLY A 1 263 ? -0.306 22.405 -1.487 1.00 76.88 263 GLY A N 1
ATOM 1988 C CA . GLY A 1 263 ? -1.164 22.849 -0.397 1.00 76.88 263 GLY A CA 1
ATOM 1989 C C . GLY A 1 263 ? -0.359 23.540 0.700 1.00 76.88 263 GLY A C 1
ATOM 1990 O O . GLY A 1 263 ? 0.870 23.562 0.665 1.00 76.88 263 GLY A O 1
ATOM 1991 N N . GLU A 1 264 ? -1.052 24.129 1.674 1.00 70.50 264 GLU A N 1
ATOM 1992 C CA . GLU A 1 264 ? -0.408 24.757 2.840 1.00 70.50 264 GLU A CA 1
ATOM 1993 C C . GLU A 1 264 ? -0.014 23.737 3.921 1.00 70.50 264 GLU A C 1
ATOM 1995 O O . GLU A 1 264 ? 0.823 24.023 4.780 1.00 70.50 264 GLU A O 1
ATOM 2000 N N . LEU A 1 265 ? -0.617 22.545 3.895 1.00 81.25 265 LEU A N 1
ATOM 2001 C CA . LEU A 1 265 ? -0.409 21.509 4.898 1.00 81.25 265 LEU A CA 1
ATOM 2002 C C . LEU A 1 265 ? 0.706 20.560 4.464 1.00 81.25 265 LEU A C 1
ATOM 2004 O O . LEU A 1 265 ? 0.531 19.742 3.569 1.00 81.25 265 LEU A O 1
ATOM 2008 N N . ALA A 1 266 ? 1.849 20.651 5.141 1.00 86.19 266 ALA A N 1
ATOM 2009 C CA . ALA A 1 266 ? 2.966 19.748 4.898 1.00 86.19 266 ALA A CA 1
ATOM 2010 C C . ALA A 1 266 ? 2.623 18.311 5.347 1.00 86.19 266 ALA A C 1
ATOM 2012 O O . ALA A 1 266 ? 2.105 18.124 6.459 1.00 86.19 266 ALA A O 1
ATOM 2013 N N . PRO A 1 267 ? 2.954 17.286 4.542 1.00 92.75 267 PRO A N 1
ATOM 2014 C CA . PRO A 1 267 ? 2.712 15.896 4.897 1.00 92.75 267 PRO A CA 1
ATOM 2015 C C . PRO A 1 267 ? 3.588 15.469 6.081 1.00 92.75 267 PRO A C 1
ATOM 2017 O O . PRO A 1 267 ? 4.759 15.853 6.211 1.00 92.75 267 PRO A O 1
ATOM 2020 N N . CYS A 1 268 ? 3.031 14.635 6.956 1.00 93.94 268 CYS A N 1
ATOM 2021 C CA . CYS A 1 268 ? 3.774 14.048 8.066 1.00 93.94 268 CYS A CA 1
ATOM 2022 C C . CYS A 1 268 ? 3.474 12.562 8.239 1.00 93.94 268 CYS A C 1
ATOM 2024 O O . CYS A 1 268 ? 2.383 12.096 7.932 1.00 93.94 268 CYS A O 1
ATOM 2026 N N . LEU A 1 269 ? 4.437 11.844 8.800 1.00 96.62 269 LEU A N 1
ATOM 2027 C CA . LEU A 1 269 ? 4.280 10.477 9.268 1.00 96.62 269 LEU A CA 1
ATOM 2028 C C . LEU A 1 269 ? 3.785 10.491 10.711 1.00 96.62 269 LEU A C 1
ATOM 2030 O O . LEU A 1 269 ? 4.294 11.261 11.528 1.00 96.62 269 LEU A O 1
ATOM 2034 N N . ILE A 1 270 ? 2.821 9.635 11.025 1.00 96.94 270 ILE A N 1
ATOM 2035 C CA . ILE A 1 270 ? 2.394 9.340 12.391 1.00 96.94 270 ILE A CA 1
ATOM 2036 C C . ILE A 1 270 ? 2.623 7.852 12.623 1.00 96.94 270 ILE A C 1
ATOM 2038 O O . ILE A 1 270 ? 2.212 7.040 11.803 1.00 96.94 270 ILE A O 1
ATOM 2042 N N . PHE A 1 271 ? 3.301 7.497 13.710 1.00 97.44 271 PHE A N 1
ATOM 2043 C CA . PHE A 1 271 ? 3.693 6.113 13.981 1.00 97.44 271 PHE A CA 1
ATOM 2044 C C . PHE A 1 271 ? 3.634 5.782 15.474 1.00 97.44 271 PHE A C 1
ATOM 2046 O O . PHE A 1 271 ? 3.802 6.658 16.335 1.00 97.44 271 PHE A O 1
ATOM 2053 N N . THR A 1 272 ? 3.402 4.508 15.788 1.00 96.81 272 THR A N 1
ATOM 2054 C CA . THR A 1 272 ? 3.453 3.993 17.162 1.00 96.81 272 THR A CA 1
ATOM 2055 C C . THR A 1 272 ? 4.896 3.777 17.601 1.00 96.81 272 THR A C 1
ATOM 2057 O O . THR A 1 272 ? 5.721 3.325 16.814 1.00 96.81 272 THR A O 1
ATOM 2060 N N . ASN A 1 273 ? 5.192 4.028 18.872 1.00 95.75 273 ASN A N 1
ATOM 2061 C CA . ASN A 1 273 ? 6.496 3.771 19.483 1.00 95.75 273 ASN A CA 1
ATOM 2062 C C . ASN A 1 273 ? 6.312 3.106 20.864 1.00 95.75 273 ASN A C 1
ATOM 2064 O O . ASN A 1 273 ? 6.878 3.523 21.879 1.00 95.75 273 ASN A O 1
ATOM 2068 N N . ARG A 1 274 ? 5.436 2.089 20.907 1.00 92.00 274 ARG A N 1
ATOM 2069 C CA . ARG A 1 274 ? 5.029 1.282 22.072 1.00 92.00 274 ARG A CA 1
ATOM 2070 C C . ARG A 1 274 ? 4.349 2.040 23.219 1.00 92.00 274 ARG A C 1
ATOM 2072 O O . ARG A 1 274 ? 3.214 1.731 23.576 1.00 92.00 274 ARG A O 1
ATOM 2079 N N . ARG A 1 275 ? 5.027 3.012 23.837 1.00 91.38 275 ARG A N 1
ATOM 2080 C CA . ARG A 1 275 ? 4.529 3.802 24.987 1.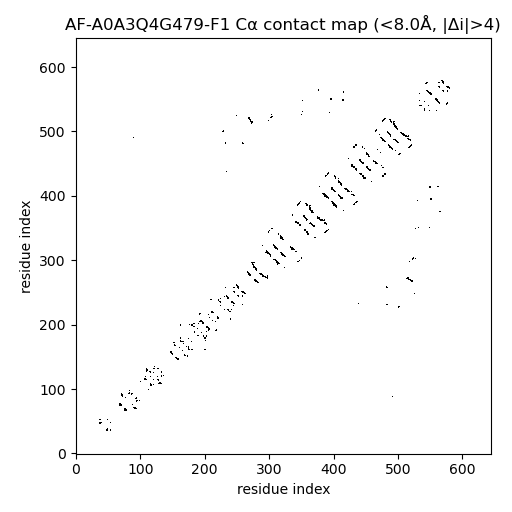00 91.38 275 ARG A CA 1
ATOM 2081 C C . ARG A 1 275 ? 3.986 5.178 24.602 1.00 91.38 275 ARG A C 1
ATOM 2083 O O . ARG A 1 275 ? 3.368 5.846 25.431 1.00 91.38 275 ARG A O 1
ATOM 2090 N N . ASP A 1 276 ? 4.217 5.603 23.372 1.00 92.62 276 ASP A N 1
ATOM 2091 C CA . ASP A 1 276 ? 3.787 6.883 22.828 1.00 92.62 276 ASP A CA 1
ATOM 2092 C C . ASP A 1 276 ? 3.468 6.766 21.331 1.00 92.62 276 ASP A C 1
ATOM 2094 O O . ASP A 1 276 ? 3.819 5.785 20.671 1.00 92.62 276 ASP A O 1
ATOM 2098 N N . ILE A 1 277 ? 2.772 7.772 20.805 1.00 94.44 277 ILE A N 1
ATOM 2099 C CA . ILE A 1 277 ? 2.553 7.958 19.366 1.00 94.44 277 ILE A CA 1
ATOM 2100 C C . ILE A 1 277 ? 3.241 9.258 18.968 1.00 94.44 277 ILE A C 1
ATOM 2102 O O . ILE A 1 277 ? 3.095 10.286 19.644 1.00 94.44 277 ILE A O 1
ATOM 2106 N N . ARG A 1 278 ? 4.005 9.207 17.879 1.00 94.19 278 ARG A N 1
ATOM 2107 C CA . ARG A 1 278 ? 4.865 10.302 17.427 1.00 94.19 278 ARG A CA 1
ATOM 2108 C C . ARG A 1 278 ? 4.487 10.764 16.033 1.00 94.19 278 ARG A C 1
ATOM 2110 O O . ARG A 1 278 ? 3.924 10.012 15.245 1.00 94.19 278 ARG A O 1
ATOM 2117 N N . ARG A 1 279 ? 4.829 12.015 15.747 1.00 93.62 279 ARG A N 1
ATOM 2118 C CA . ARG A 1 279 ? 4.651 12.687 14.466 1.00 93.62 279 ARG A CA 1
ATOM 2119 C C . ARG A 1 279 ? 6.010 13.148 13.946 1.00 93.62 279 ARG A C 1
ATOM 2121 O O . ARG A 1 279 ? 6.772 13.768 14.684 1.00 93.62 279 ARG A O 1
ATOM 2128 N N . LEU A 1 280 ? 6.283 12.882 12.673 1.00 94.25 280 LEU A N 1
ATOM 2129 C CA . LEU A 1 280 ? 7.483 13.304 11.953 1.00 94.25 280 LEU A CA 1
ATOM 2130 C C . LEU A 1 280 ? 7.090 14.016 10.650 1.00 94.25 280 LEU A C 1
ATOM 2132 O O . LEU A 1 280 ? 6.524 13.404 9.750 1.00 94.25 280 LEU A O 1
ATOM 2136 N N . GLY A 1 281 ? 7.393 15.306 10.520 1.00 92.44 281 GLY A N 1
ATOM 2137 C CA . GLY A 1 281 ? 7.181 16.054 9.275 1.00 92.44 281 GLY A CA 1
ATOM 2138 C C . GLY A 1 281 ? 8.138 15.610 8.164 1.00 92.44 281 GLY A C 1
ATOM 2139 O O . GLY A 1 281 ? 9.341 15.517 8.401 1.00 92.44 281 GLY A O 1
ATOM 2140 N N . LEU A 1 282 ? 7.637 15.381 6.946 1.00 89.62 282 LEU A N 1
ATOM 2141 C CA . LEU A 1 282 ? 8.471 14.913 5.828 1.00 89.62 282 LEU A CA 1
ATOM 2142 C C . LEU A 1 282 ? 9.340 16.023 5.216 1.00 89.62 282 LEU A C 1
ATOM 2144 O O . LEU A 1 282 ? 10.459 15.760 4.784 1.00 89.62 282 LEU A O 1
ATOM 2148 N N . GLU A 1 283 ? 8.861 17.267 5.229 1.00 84.38 283 GLU A N 1
ATOM 2149 C CA . GLU A 1 283 ? 9.596 18.417 4.684 1.00 84.38 283 GLU A CA 1
ATOM 2150 C C . GLU A 1 283 ? 10.457 19.104 5.749 1.00 84.38 283 GLU A C 1
ATOM 2152 O O . GLU A 1 283 ? 11.669 19.257 5.603 1.00 84.38 283 GLU A O 1
ATOM 2157 N N . ARG A 1 284 ? 9.823 19.509 6.857 1.00 76.38 284 ARG A N 1
ATOM 2158 C CA . ARG A 1 284 ? 10.453 20.313 7.917 1.00 76.38 284 ARG A CA 1
ATOM 2159 C C . ARG A 1 284 ? 11.167 19.486 8.984 1.00 76.38 284 ARG A C 1
ATOM 2161 O O . ARG A 1 284 ? 11.790 20.065 9.869 1.00 76.38 284 ARG A O 1
ATOM 2168 N N . LYS A 1 285 ? 11.066 18.151 8.921 1.00 79.81 285 LYS A N 1
ATOM 2169 C CA . LYS A 1 285 ? 11.605 17.209 9.922 1.00 79.81 285 LYS A CA 1
ATOM 2170 C C . LYS A 1 285 ? 11.217 17.558 11.363 1.00 79.81 285 LYS A C 1
ATOM 2172 O O . LYS A 1 285 ? 11.964 17.298 12.302 1.00 79.81 285 LYS A O 1
ATOM 2177 N N . GLU A 1 286 ? 10.040 18.154 11.541 1.00 84.94 286 GLU A N 1
ATOM 2178 C CA . GLU A 1 286 ? 9.479 18.439 12.859 1.00 84.94 286 GLU A CA 1
ATOM 2179 C C . GLU A 1 286 ? 9.113 17.120 13.536 1.00 84.94 286 GLU A C 1
ATOM 2181 O O . GLU A 1 286 ? 8.336 16.341 12.985 1.00 84.94 286 GLU A O 1
ATOM 2186 N N . TYR A 1 287 ? 9.684 16.868 14.711 1.00 89.25 287 TYR A N 1
ATOM 2187 C CA . TYR A 1 287 ? 9.507 15.625 15.452 1.00 89.25 287 TYR A CA 1
ATOM 2188 C C . TYR A 1 287 ? 8.813 15.908 16.782 1.00 89.25 287 TYR A C 1
ATOM 2190 O O . TYR A 1 287 ? 9.377 16.586 17.644 1.00 89.25 287 TYR A O 1
ATOM 2198 N N . THR A 1 288 ? 7.583 15.423 16.949 1.00 89.25 288 THR A N 1
ATOM 2199 C CA . THR A 1 288 ? 6.752 15.711 18.126 1.00 89.25 288 THR A CA 1
ATOM 2200 C C . THR A 1 288 ? 6.049 14.463 18.649 1.00 89.25 288 THR A C 1
ATOM 2202 O O . THR A 1 288 ? 5.753 13.527 17.910 1.00 89.25 288 THR A O 1
ATOM 2205 N N . GLN A 1 289 ? 5.779 14.444 19.952 1.00 88.06 289 GLN A N 1
ATOM 2206 C CA . GLN A 1 289 ? 4.972 13.411 20.598 1.00 88.06 289 GLN A CA 1
ATOM 2207 C C . GLN A 1 289 ? 3.523 13.904 20.678 1.00 88.06 289 GLN A C 1
ATOM 2209 O O . GLN A 1 289 ? 3.290 15.023 21.134 1.00 88.06 289 GLN A O 1
ATOM 2214 N N . ILE A 1 290 ? 2.567 13.100 20.202 1.00 88.31 290 ILE A N 1
ATOM 2215 C CA . ILE A 1 290 ? 1.150 13.501 20.108 1.00 88.31 290 ILE A CA 1
ATOM 2216 C C . ILE A 1 290 ? 0.255 12.799 21.132 1.00 88.31 290 ILE A C 1
ATOM 2218 O O . ILE A 1 290 ? -0.722 13.381 21.592 1.00 88.31 290 ILE A O 1
ATOM 2222 N N . VAL A 1 291 ? 0.594 11.567 21.513 1.00 85.50 291 VAL A N 1
ATOM 2223 C CA . VAL A 1 291 ? -0.121 10.800 22.539 1.00 85.50 291 VAL A CA 1
ATOM 2224 C C . VAL A 1 291 ? 0.911 10.207 23.485 1.00 85.50 291 VAL A C 1
ATOM 2226 O O . VAL A 1 291 ? 1.863 9.564 23.044 1.00 85.50 291 VAL A O 1
ATOM 2229 N N . GLU A 1 292 ? 0.728 10.424 24.785 1.00 83.94 292 GLU A N 1
ATOM 2230 C CA . GLU A 1 292 ? 1.669 9.994 25.823 1.00 83.94 292 GLU A CA 1
ATOM 2231 C C . GLU A 1 292 ? 1.100 8.861 26.691 1.00 83.94 292 GLU A C 1
ATOM 2233 O O . GLU A 1 292 ? -0.110 8.629 26.719 1.00 83.94 292 GLU A O 1
ATOM 2238 N N . GLN A 1 293 ? 1.981 8.196 27.448 1.00 81.94 293 GLN A N 1
ATOM 2239 C CA . GLN A 1 293 ? 1.636 7.269 28.540 1.00 81.94 293 GLN A CA 1
ATOM 2240 C C . GLN A 1 293 ? 0.756 6.073 28.130 1.00 81.94 293 GLN A C 1
ATOM 2242 O O . GLN A 1 293 ? -0.115 5.635 28.884 1.00 81.94 293 GLN A O 1
ATOM 2247 N N . GLN A 1 294 ? 0.990 5.517 26.942 1.00 85.00 294 GLN A N 1
ATOM 2248 C CA . GLN A 1 294 ? 0.341 4.283 26.503 1.00 85.00 294 GLN A CA 1
ATOM 2249 C C . GLN A 1 294 ? 0.974 3.063 27.172 1.00 85.00 294 GLN A C 1
ATOM 2251 O O . GLN A 1 294 ? 2.151 3.078 27.549 1.00 85.00 294 GLN A O 1
ATOM 2256 N N . ARG A 1 295 ? 0.192 1.988 27.332 1.00 86.81 295 ARG A N 1
ATOM 2257 C CA . ARG A 1 295 ? 0.732 0.730 27.864 1.00 86.81 295 ARG A CA 1
ATOM 2258 C C . ARG A 1 295 ? 1.442 -0.043 26.765 1.00 86.81 295 ARG A C 1
ATOM 2260 O O . ARG A 1 295 ? 2.575 -0.473 26.976 1.00 86.81 295 ARG A O 1
ATOM 2267 N N . ASN A 1 296 ? 0.766 -0.224 25.631 1.00 92.44 296 ASN A N 1
ATOM 2268 C CA . ASN A 1 296 ? 1.333 -0.845 24.441 1.00 92.44 296 ASN A CA 1
ATOM 2269 C C . ASN A 1 296 ? 0.502 -0.500 23.189 1.00 92.44 296 ASN A C 1
ATOM 2271 O O . ASN A 1 296 ? -0.418 -1.243 22.849 1.00 92.44 296 ASN A O 1
ATOM 2275 N N . ALA A 1 297 ? 0.780 0.636 22.547 1.00 94.31 297 ALA A N 1
ATOM 2276 C CA . ALA A 1 297 ? 0.129 1.042 21.300 1.00 94.31 297 ALA A CA 1
ATOM 2277 C C . ALA A 1 297 ? 0.737 0.293 20.106 1.00 94.31 297 ALA A C 1
ATOM 2279 O O . ALA A 1 297 ? 1.953 0.350 19.927 1.00 94.31 297 ALA A O 1
ATOM 2280 N N . VAL A 1 298 ? -0.103 -0.375 19.307 1.00 94.69 298 VAL A N 1
ATOM 2281 C CA . VAL A 1 298 ? 0.362 -1.279 18.232 1.00 94.69 298 VAL A CA 1
ATOM 2282 C C . VAL A 1 298 ? -0.172 -0.982 16.840 1.00 94.69 298 VAL A C 1
ATOM 2284 O O . VAL A 1 298 ? 0.512 -1.292 15.883 1.00 94.69 298 VAL A O 1
ATOM 2287 N N . ALA A 1 299 ? -1.360 -0.393 16.725 1.00 96.81 299 ALA A N 1
ATOM 2288 C CA . ALA A 1 299 ? -1.990 -0.080 15.444 1.00 96.81 299 ALA A CA 1
ATOM 2289 C C . ALA A 1 299 ? -2.622 1.306 15.520 1.00 96.81 299 ALA A C 1
ATOM 2291 O O . ALA A 1 299 ? -3.152 1.669 16.581 1.00 96.81 299 ALA A O 1
ATOM 2292 N N . LEU A 1 300 ? -2.574 2.076 14.437 1.00 97.19 300 LEU A N 1
ATOM 2293 C CA . LEU A 1 300 ? -3.120 3.423 14.363 1.00 97.19 300 LEU A CA 1
ATOM 2294 C C . LEU A 1 300 ? -3.630 3.756 12.956 1.00 97.19 300 LEU A C 1
ATOM 2296 O O . LEU A 1 300 ? -3.041 3.378 11.958 1.00 97.19 300 LEU A O 1
ATOM 2300 N N . ASP A 1 301 ? -4.692 4.550 12.886 1.00 98.06 301 ASP A N 1
ATOM 2301 C CA . ASP A 1 301 ? -5.175 5.153 11.643 1.00 98.06 301 ASP A CA 1
ATOM 2302 C C . ASP A 1 301 ? -5.939 6.444 11.985 1.00 98.06 301 ASP A C 1
ATOM 2304 O O . ASP A 1 301 ? -6.255 6.702 13.152 1.00 98.06 301 ASP A O 1
ATOM 2308 N N . ALA A 1 302 ? -6.214 7.303 11.011 1.00 96.31 302 ALA A N 1
ATOM 2309 C CA . ALA A 1 302 ? -6.778 8.625 11.256 1.00 96.31 302 ALA A CA 1
ATOM 2310 C C . ALA A 1 302 ? -7.925 8.974 10.304 1.00 96.31 302 ALA A C 1
ATOM 2312 O O . ALA A 1 302 ? -8.032 8.453 9.206 1.00 96.31 302 ALA A O 1
ATOM 2313 N N . ASP A 1 303 ? -8.776 9.907 10.719 1.00 95.94 303 ASP A N 1
ATOM 2314 C CA . ASP A 1 303 ? -9.714 10.632 9.863 1.00 95.94 303 ASP A CA 1
ATOM 2315 C C . ASP A 1 303 ? -9.229 12.080 9.758 1.00 95.94 303 ASP A C 1
ATOM 2317 O O . ASP A 1 303 ? -9.233 12.819 10.750 1.00 95.94 303 ASP A O 1
ATOM 2321 N N . PHE A 1 304 ? -8.783 12.473 8.567 1.00 93.38 304 PHE A N 1
ATOM 2322 C CA . PHE A 1 304 ? -8.205 13.786 8.307 1.00 93.38 304 PHE A CA 1
ATOM 2323 C C . PHE A 1 304 ? -9.253 14.899 8.415 1.00 93.38 304 PHE A C 1
ATOM 2325 O O . PHE A 1 304 ? -9.000 15.922 9.050 1.00 93.38 304 PHE A O 1
ATOM 2332 N N . ASP A 1 305 ? -10.449 14.681 7.859 1.00 90.69 305 ASP A N 1
ATOM 2333 C CA . ASP A 1 305 ? -11.548 15.659 7.841 1.00 90.69 305 ASP A CA 1
ATOM 2334 C C . ASP A 1 305 ? -12.020 16.001 9.264 1.00 90.69 305 ASP A C 1
ATOM 2336 O O . ASP A 1 305 ? -12.266 17.159 9.599 1.00 90.69 305 ASP A O 1
ATOM 2340 N N . GLN A 1 306 ? -12.065 14.998 10.147 1.00 90.56 306 GLN A N 1
ATOM 2341 C CA . GLN A 1 306 ? -12.403 15.186 11.563 1.00 90.56 306 GLN A CA 1
ATOM 2342 C C . GLN A 1 306 ? -11.188 15.441 12.463 1.00 90.56 306 GLN A C 1
ATOM 2344 O O . GLN A 1 306 ? -11.357 15.538 13.682 1.00 90.56 306 GLN A O 1
ATOM 2349 N N . GLN A 1 307 ? -9.975 15.508 11.902 1.00 91.06 307 GLN A N 1
ATOM 2350 C CA . GLN A 1 307 ? -8.707 15.615 12.633 1.00 91.06 307 GLN A CA 1
ATOM 2351 C C . GLN A 1 307 ? -8.615 14.636 13.820 1.00 91.06 307 GLN A C 1
ATOM 2353 O O . GLN A 1 307 ? -8.158 14.998 14.908 1.00 91.06 307 GLN A O 1
ATOM 2358 N N . THR A 1 308 ? -9.118 13.413 13.650 1.00 92.50 308 THR A N 1
ATOM 2359 C CA . THR A 1 308 ? -9.230 12.414 14.720 1.00 92.50 308 THR A CA 1
ATOM 2360 C C . THR A 1 308 ? -8.279 11.261 14.444 1.00 92.50 308 THR A C 1
ATOM 2362 O O . THR A 1 308 ? -8.300 10.698 13.358 1.00 92.50 308 THR A O 1
ATOM 2365 N N . ILE A 1 309 ? -7.473 10.881 15.431 1.00 94.50 309 ILE A N 1
ATOM 2366 C CA . ILE A 1 309 ? -6.633 9.681 15.378 1.00 94.50 309 ILE A CA 1
ATOM 2367 C C . ILE A 1 309 ? -7.269 8.572 16.210 1.00 94.50 309 ILE A C 1
ATOM 2369 O O . ILE A 1 309 ? -7.784 8.827 17.302 1.00 94.50 309 ILE A O 1
ATOM 2373 N N . PHE A 1 310 ? -7.207 7.349 15.699 1.00 96.38 310 PHE A N 1
ATOM 2374 C CA . PHE A 1 310 ? -7.596 6.120 16.369 1.00 96.38 310 PHE A CA 1
ATOM 2375 C C . PHE A 1 310 ? -6.358 5.262 16.603 1.00 96.38 310 PHE A C 1
ATOM 2377 O O . PHE A 1 310 ? -5.455 5.236 15.772 1.00 96.38 310 PHE A O 1
ATOM 2384 N N . TRP A 1 311 ? -6.303 4.563 17.733 1.00 96.75 311 TRP A N 1
ATOM 2385 C CA . TRP A 1 311 ? -5.232 3.602 17.990 1.00 96.75 311 TRP A CA 1
ATOM 2386 C C . TRP A 1 311 ? -5.695 2.454 18.875 1.00 96.75 311 TRP A C 1
ATOM 2388 O O . TRP A 1 311 ? -6.578 2.612 19.725 1.00 96.75 311 TRP A O 1
ATOM 2398 N N . ALA A 1 312 ? -5.068 1.300 18.695 1.00 96.31 312 ALA A N 1
ATOM 2399 C CA . ALA A 1 312 ? -5.276 0.124 19.520 1.00 96.31 312 ALA A CA 1
ATOM 2400 C C . ALA A 1 312 ? -4.164 -0.009 20.572 1.00 96.31 312 ALA A C 1
ATOM 2402 O O . ALA A 1 312 ? -2.978 0.047 20.240 1.00 96.31 312 ALA A O 1
ATOM 2403 N N . ASP A 1 313 ? -4.543 -0.209 21.840 1.00 94.69 313 ASP A N 1
ATOM 2404 C CA . ASP A 1 313 ? -3.607 -0.474 22.941 1.00 94.69 313 ASP A CA 1
ATOM 2405 C C . ASP A 1 313 ? -3.802 -1.906 23.474 1.00 94.69 313 ASP A C 1
ATOM 2407 O O . ASP A 1 313 ? -4.843 -2.232 24.058 1.00 94.69 313 ASP A O 1
ATOM 2411 N N . LEU A 1 314 ? -2.786 -2.761 23.302 1.00 91.31 314 LEU A N 1
ATOM 2412 C CA . LEU A 1 314 ? -2.801 -4.161 23.750 1.00 91.31 314 LEU A CA 1
ATOM 2413 C C . LEU A 1 314 ? -2.776 -4.301 25.272 1.00 91.31 314 LEU A C 1
ATOM 2415 O O . LEU A 1 314 ? -3.384 -5.217 25.824 1.00 91.31 314 LEU A O 1
ATOM 2419 N N . GLY A 1 315 ? -2.079 -3.402 25.968 1.00 89.12 315 GLY A N 1
ATOM 2420 C CA . GLY A 1 315 ? -1.987 -3.432 27.425 1.00 89.12 315 GLY A CA 1
ATOM 2421 C C . GLY A 1 315 ? -3.303 -3.046 28.099 1.00 89.12 315 GLY A C 1
ATOM 2422 O O . GLY A 1 315 ? -3.555 -3.446 29.235 1.00 89.12 315 GLY A O 1
ATOM 2423 N N . GLN A 1 316 ? -4.144 -2.278 27.406 1.00 89.50 316 GLN A N 1
ATOM 2424 C CA . GLN A 1 316 ? -5.463 -1.855 27.878 1.00 89.50 316 GLN A CA 1
ATOM 2425 C C . GLN A 1 316 ? -6.625 -2.618 27.238 1.00 89.50 316 GLN A C 1
ATOM 2427 O O . GLN A 1 316 ? -7.757 -2.464 27.704 1.00 89.50 316 GLN A O 1
ATOM 2432 N N . LYS A 1 317 ? -6.364 -3.434 26.208 1.00 93.38 317 LYS A N 1
ATOM 2433 C CA . LYS A 1 317 ? -7.377 -4.220 25.489 1.00 93.38 317 LYS A CA 1
ATOM 2434 C C . LYS A 1 317 ? -8.540 -3.358 24.982 1.00 93.38 317 LYS A C 1
ATOM 2436 O O . LYS A 1 317 ? -9.715 -3.689 25.164 1.00 93.38 317 LYS A O 1
ATOM 2441 N N . ALA A 1 318 ? -8.211 -2.213 24.386 1.00 94.62 318 ALA A N 1
ATOM 2442 C CA . ALA A 1 318 ? -9.191 -1.245 23.899 1.00 94.62 318 ALA A CA 1
ATOM 2443 C C . ALA A 1 318 ? -8.679 -0.462 22.682 1.00 94.62 318 ALA A C 1
ATOM 2445 O O . ALA A 1 318 ? -7.472 -0.291 22.507 1.00 94.62 318 ALA A O 1
ATOM 2446 N N . ILE A 1 319 ? -9.621 0.050 21.884 1.00 96.31 319 ILE A N 1
ATOM 2447 C CA . ILE A 1 319 ? -9.350 1.023 20.818 1.00 96.31 319 ILE A CA 1
ATOM 2448 C C . ILE A 1 319 ? -9.788 2.403 21.307 1.00 96.31 319 ILE A C 1
ATOM 2450 O O . ILE A 1 319 ? -10.920 2.588 21.769 1.00 96.31 319 ILE A O 1
ATOM 2454 N N . TYR A 1 320 ? -8.880 3.367 21.217 1.00 94.81 320 TYR A N 1
ATOM 2455 C CA . TYR A 1 320 ? -9.055 4.741 21.662 1.00 94.81 320 TYR A CA 1
ATOM 2456 C C . TYR A 1 320 ? -9.103 5.710 20.482 1.00 94.81 320 TYR A C 1
ATOM 2458 O O . TYR A 1 320 ? -8.700 5.381 19.370 1.00 94.81 320 TYR A O 1
ATOM 2466 N N . SER A 1 321 ? -9.606 6.915 20.745 1.00 93.69 321 SER A N 1
ATOM 2467 C CA . SER A 1 321 ? -9.599 8.028 19.799 1.00 93.69 321 SER A CA 1
ATOM 2468 C C . SER A 1 321 ? -9.313 9.359 20.490 1.00 93.69 321 SER A C 1
ATOM 2470 O O . SER A 1 321 ? -9.719 9.556 21.644 1.00 93.69 321 SER A O 1
ATOM 2472 N N . THR A 1 322 ? -8.671 10.284 19.776 1.00 90.69 322 THR A N 1
ATOM 2473 C CA . THR A 1 322 ? -8.469 11.671 20.219 1.00 90.69 322 THR A CA 1
ATOM 2474 C C . THR A 1 322 ? -8.398 12.639 19.036 1.00 90.69 322 THR A C 1
ATOM 2476 O O . THR A 1 322 ? -8.163 12.226 17.904 1.00 90.69 322 THR A O 1
ATOM 2479 N N . LEU A 1 323 ? -8.599 13.931 19.301 1.00 89.44 323 LEU A N 1
ATOM 2480 C CA . LEU A 1 323 ? -8.435 15.002 18.315 1.00 89.44 323 LEU A CA 1
ATOM 2481 C C . LEU A 1 323 ? -6.969 15.444 18.258 1.00 89.44 323 LEU A C 1
ATOM 2483 O O . LEU A 1 323 ? -6.364 15.684 19.302 1.00 89.44 323 LEU A O 1
ATOM 2487 N N . LEU A 1 324 ? -6.424 15.601 17.053 1.00 82.81 324 LEU A N 1
ATOM 2488 C CA . LEU A 1 324 ? -5.012 15.916 16.821 1.00 82.81 324 LEU A CA 1
ATOM 2489 C C . LEU A 1 324 ? -4.650 17.367 17.193 1.00 82.81 324 LEU A C 1
ATOM 2491 O O . LEU A 1 324 ? -3.538 17.630 17.639 1.00 82.81 324 LEU A O 1
ATOM 2495 N N . ASP A 1 325 ? -5.586 18.309 17.030 1.00 68.56 325 ASP A N 1
ATOM 2496 C CA . ASP A 1 325 ? -5.308 19.757 17.081 1.00 68.56 325 ASP A CA 1
ATOM 2497 C C . ASP A 1 325 ? -5.674 20.429 18.415 1.00 68.56 325 ASP A C 1
ATOM 2499 O O . ASP A 1 325 ? -5.811 21.649 18.524 1.00 68.56 325 ASP A O 1
ATOM 2503 N N . LYS A 1 326 ? -5.877 19.646 19.478 1.00 54.91 326 LYS A N 1
ATOM 2504 C CA . LYS A 1 326 ? -6.216 20.222 20.776 1.00 54.91 326 LYS A CA 1
ATOM 2505 C C . LYS A 1 326 ? -5.100 20.022 21.787 1.00 54.91 326 LYS A C 1
ATOM 2507 O O . LYS A 1 326 ? -4.778 18.902 22.164 1.00 54.91 326 LYS A O 1
ATOM 2512 N N . ARG A 1 327 ? -4.658 21.152 22.358 1.00 48.84 327 ARG A N 1
ATOM 2513 C CA . ARG A 1 327 ? -4.216 21.278 23.762 1.00 48.84 327 ARG A CA 1
ATOM 2514 C C . ARG A 1 327 ? -5.369 20.886 24.710 1.00 48.84 327 ARG A C 1
ATOM 2516 O O . ARG A 1 327 ? -5.799 21.689 25.531 1.00 48.84 327 ARG A O 1
ATOM 2523 N N . VAL A 1 328 ? -5.967 19.717 24.501 1.00 45.28 328 VAL A N 1
ATOM 2524 C CA . VAL A 1 328 ? -6.962 19.129 25.390 1.00 45.28 328 VAL A CA 1
ATOM 2525 C C . VAL A 1 328 ? -6.188 18.421 26.478 1.00 45.28 328 VAL A C 1
ATOM 2527 O O . VAL A 1 328 ? -5.216 17.715 26.215 1.00 45.28 328 VAL A O 1
ATOM 2530 N N . ASP A 1 329 ? -6.620 18.710 27.697 1.00 43.34 329 ASP A N 1
ATOM 2531 C CA . ASP A 1 329 ? -6.065 18.241 28.947 1.00 43.34 329 ASP A CA 1
ATOM 2532 C C . ASP A 1 329 ? -5.589 16.791 28.878 1.00 43.34 329 ASP A C 1
ATOM 2534 O O . ASP A 1 329 ? -6.306 15.885 28.441 1.00 43.34 329 ASP A O 1
ATOM 2538 N N . ILE A 1 330 ? -4.369 16.610 29.375 1.00 46.41 330 ILE A N 1
ATOM 2539 C CA . ILE A 1 330 ? -3.761 15.350 29.784 1.00 46.41 330 ILE A CA 1
ATOM 2540 C C . ILE A 1 330 ? -4.852 14.486 30.452 1.00 46.41 330 ILE A C 1
ATOM 2542 O O . ILE A 1 330 ? -5.193 14.713 31.611 1.00 46.41 330 ILE A O 1
ATOM 2546 N N . GLY A 1 331 ? -5.438 13.527 29.720 1.00 48.62 331 GLY A N 1
ATOM 2547 C CA . GLY A 1 331 ? -6.251 12.464 30.323 1.00 48.62 331 GLY A CA 1
ATOM 2548 C C . GLY A 1 331 ? -7.661 12.158 29.797 1.00 48.62 331 GLY A C 1
ATOM 2549 O O . GLY A 1 331 ? -8.307 11.316 30.414 1.00 48.62 331 GLY A O 1
ATOM 2550 N N . THR A 1 332 ? -8.176 12.726 28.696 1.00 62.94 332 THR A N 1
ATOM 2551 C CA . THR A 1 332 ? -9.486 12.275 28.144 1.00 62.94 332 THR A CA 1
ATOM 2552 C C . THR A 1 332 ? -9.397 11.657 26.750 1.00 62.94 332 THR A C 1
ATOM 2554 O O . THR A 1 332 ? -10.032 12.101 25.798 1.00 62.94 332 THR A O 1
ATOM 2557 N N . HIS A 1 333 ? -8.645 10.558 26.634 1.00 82.25 333 HIS A N 1
ATOM 2558 C CA . HIS A 1 333 ? -8.766 9.663 25.480 1.00 82.25 333 HIS A CA 1
ATOM 2559 C C . HIS A 1 333 ? -10.149 9.003 25.498 1.00 82.25 333 HIS A C 1
ATOM 2561 O O . HIS A 1 333 ? -10.525 8.344 26.473 1.00 82.25 333 HIS A O 1
ATOM 2567 N N . LYS A 1 334 ? -10.922 9.160 24.421 1.00 87.38 334 LYS A N 1
ATOM 2568 C CA . LYS A 1 334 ? -12.225 8.500 24.308 1.00 87.38 334 LYS A CA 1
ATOM 2569 C C . LYS A 1 334 ? -11.986 7.032 23.982 1.00 87.38 334 LYS A C 1
ATOM 2571 O O . LYS A 1 334 ? -11.440 6.717 22.929 1.00 87.38 334 LYS A O 1
ATOM 2576 N N . LYS A 1 335 ? -12.420 6.138 24.869 1.00 91.62 335 LYS A N 1
ATOM 2577 C CA . LYS A 1 335 ? -12.485 4.702 24.585 1.00 91.62 335 LYS A CA 1
ATOM 2578 C C . LYS A 1 335 ? -13.638 4.446 23.614 1.00 91.62 335 LYS A C 1
ATOM 2580 O O . LYS A 1 335 ? -14.778 4.768 23.941 1.00 91.62 335 LYS A O 1
ATOM 2585 N N . VAL A 1 336 ? -13.331 3.926 22.429 1.00 93.56 336 VAL A N 1
ATOM 2586 C CA . VAL A 1 336 ? -14.312 3.676 21.363 1.00 93.56 336 VAL A CA 1
ATOM 2587 C C . VAL A 1 336 ? -14.812 2.242 21.429 1.00 93.56 336 VAL A C 1
ATOM 2589 O O . VAL A 1 336 ? -16.018 2.025 21.475 1.00 93.56 336 VAL A O 1
ATOM 2592 N N . ILE A 1 337 ? -13.888 1.281 21.474 1.00 94.50 337 ILE A N 1
ATOM 2593 C CA . ILE A 1 337 ? -14.187 -0.153 21.550 1.00 94.50 337 ILE A CA 1
ATOM 2594 C C . ILE A 1 337 ? -13.512 -0.722 22.794 1.00 94.50 337 ILE A C 1
ATOM 2596 O O . ILE A 1 337 ? -12.348 -0.417 23.070 1.00 94.50 337 ILE A O 1
ATOM 2600 N N . ASP A 1 338 ? -14.241 -1.544 23.543 1.00 90.56 338 ASP A N 1
ATOM 2601 C CA . ASP A 1 338 ? -13.728 -2.289 24.687 1.00 90.56 338 ASP A CA 1
ATOM 2602 C C . ASP A 1 338 ? -13.591 -3.789 24.375 1.00 90.56 338 ASP A C 1
ATOM 2604 O O . ASP A 1 338 ? -14.080 -4.287 23.363 1.00 90.56 338 ASP A O 1
ATOM 2608 N N . ASN A 1 339 ? -12.877 -4.511 25.242 1.00 87.69 339 ASN A N 1
ATOM 2609 C CA . ASN A 1 339 ? -12.749 -5.972 25.201 1.00 87.69 339 ASN A CA 1
ATOM 2610 C C . ASN A 1 339 ? -12.154 -6.560 23.904 1.00 87.69 339 ASN A C 1
ATOM 2612 O O . ASN A 1 339 ? -12.352 -7.747 23.623 1.00 87.69 339 ASN A O 1
ATOM 2616 N N . VAL A 1 340 ? -11.376 -5.777 23.150 1.00 91.69 340 VAL A N 1
ATOM 2617 C CA . VAL A 1 340 ? -10.543 -6.315 22.061 1.00 91.69 340 VAL A CA 1
ATOM 2618 C C . VAL A 1 340 ? -9.430 -7.174 22.657 1.00 91.69 340 VAL A C 1
ATOM 2620 O O . VAL A 1 340 ? -8.908 -6.865 23.728 1.00 91.69 340 VAL A O 1
ATOM 2623 N N . GLN A 1 341 ? -9.088 -8.294 22.024 1.00 92.75 341 GLN A N 1
ATOM 2624 C CA . GLN A 1 341 ? -8.143 -9.240 22.616 1.00 92.75 341 GLN A CA 1
ATOM 2625 C C . GLN A 1 341 ? -6.718 -8.942 22.178 1.00 92.75 341 GLN A C 1
ATOM 2627 O O . GLN A 1 341 ? -5.855 -8.683 23.018 1.00 92.75 341 GLN A O 1
ATOM 2632 N N . THR A 1 342 ? -6.474 -8.985 20.873 1.00 93.31 342 THR A N 1
ATOM 2633 C CA . THR A 1 342 ? -5.164 -8.689 20.285 1.00 93.31 342 THR A CA 1
ATOM 2634 C C . THR A 1 342 ? -5.382 -8.049 18.919 1.00 93.31 342 THR A C 1
ATOM 2636 O O . THR A 1 342 ? -5.227 -8.724 17.902 1.00 93.31 342 THR A O 1
ATOM 2639 N N . PRO A 1 343 ? -5.836 -6.782 18.885 1.00 94.06 343 PRO A N 1
ATOM 2640 C CA . PRO A 1 343 ? -5.941 -6.028 17.643 1.00 94.06 343 PRO A CA 1
ATOM 2641 C C . PRO A 1 343 ? -4.549 -5.798 17.051 1.00 94.06 343 PRO A C 1
ATOM 2643 O O . PRO A 1 343 ? -3.670 -5.315 17.763 1.00 94.06 343 PRO A O 1
ATOM 2646 N N . VAL A 1 344 ? -4.354 -6.155 15.781 1.00 92.44 344 VAL A N 1
ATOM 2647 C CA . VAL A 1 344 ? -3.046 -6.037 15.102 1.00 92.44 344 VAL A CA 1
ATOM 2648 C C . VAL A 1 344 ? -3.064 -4.968 14.015 1.00 92.44 344 VAL A C 1
ATOM 2650 O O . VAL A 1 344 ? -2.084 -4.253 13.881 1.00 92.44 344 VAL A O 1
ATOM 2653 N N . GLY A 1 345 ? -4.176 -4.809 13.297 1.00 95.81 345 GLY A N 1
ATOM 2654 C CA . GLY A 1 345 ? -4.368 -3.744 12.314 1.00 95.81 345 GLY A CA 1
ATOM 2655 C C . GLY A 1 345 ? -5.698 -3.030 12.521 1.00 95.81 345 GLY A C 1
ATOM 2656 O O . GLY A 1 345 ? -6.693 -3.647 12.931 1.00 95.81 345 GLY A O 1
ATOM 2657 N N . ILE A 1 346 ? -5.730 -1.731 12.225 1.00 97.88 346 ILE A N 1
ATOM 2658 C CA . ILE A 1 346 ? -6.955 -0.929 12.204 1.00 97.88 346 ILE A CA 1
ATOM 2659 C C . ILE A 1 346 ? -7.040 -0.123 10.910 1.00 97.88 346 ILE A C 1
ATOM 2661 O O . ILE A 1 346 ? -6.032 0.345 10.405 1.00 97.88 346 ILE A O 1
ATOM 2665 N N . ALA A 1 347 ? -8.254 0.060 10.396 1.00 98.25 347 ALA A N 1
ATOM 2666 C CA . ALA A 1 347 ? -8.506 0.862 9.206 1.00 98.25 347 ALA A CA 1
ATOM 2667 C C . ALA A 1 347 ? -9.763 1.717 9.371 1.00 98.25 347 ALA A C 1
ATOM 2669 O O . ALA A 1 347 ? -10.816 1.247 9.821 1.00 98.25 347 ALA A O 1
ATOM 2670 N N . VAL A 1 348 ? -9.663 2.979 8.980 1.00 98.06 348 VAL A N 1
ATOM 2671 C CA . VAL A 1 348 ? -10.689 4.003 9.135 1.00 98.06 348 VAL A CA 1
ATOM 2672 C C . VAL A 1 348 ? -11.360 4.265 7.794 1.00 98.06 348 VAL A C 1
ATOM 2674 O O . VAL A 1 348 ? -10.746 4.694 6.825 1.00 98.06 348 VAL A O 1
ATOM 2677 N N . ASP A 1 349 ? -12.673 4.062 7.741 1.00 97.56 349 ASP A N 1
ATOM 2678 C CA . ASP A 1 349 ? -13.506 4.524 6.636 1.00 97.56 349 ASP A CA 1
ATOM 2679 C C . ASP A 1 349 ? -13.945 5.967 6.904 1.00 97.56 349 ASP A C 1
ATOM 2681 O O . ASP A 1 349 ? -14.919 6.227 7.623 1.00 97.56 349 ASP A O 1
ATOM 2685 N N . TRP A 1 350 ? -13.218 6.913 6.308 1.00 96.38 350 TRP A N 1
ATOM 2686 C CA . TRP A 1 350 ? -13.464 8.348 6.458 1.00 96.38 350 TRP A CA 1
ATOM 2687 C C . TRP A 1 350 ? -14.748 8.830 5.765 1.00 96.38 350 TRP A C 1
ATOM 2689 O O . TRP A 1 350 ? -15.241 9.907 6.101 1.00 96.38 350 TRP A O 1
ATOM 2699 N N . ILE A 1 351 ? -15.336 8.059 4.840 1.00 95.88 351 ILE A N 1
ATOM 2700 C CA . ILE A 1 351 ? -16.551 8.454 4.104 1.00 95.88 351 ILE A CA 1
ATOM 2701 C C . ILE A 1 351 ? -17.807 8.042 4.878 1.00 95.88 351 ILE A C 1
ATOM 2703 O O . ILE A 1 351 ? -18.724 8.850 5.069 1.00 95.88 351 ILE A O 1
ATOM 2707 N N . TYR A 1 352 ? -17.860 6.791 5.343 1.00 94.88 352 TYR A N 1
ATOM 2708 C CA . TYR A 1 352 ? -19.016 6.236 6.060 1.00 94.88 352 TYR A CA 1
ATOM 2709 C C . TYR A 1 352 ? -18.878 6.292 7.582 1.00 94.88 352 TY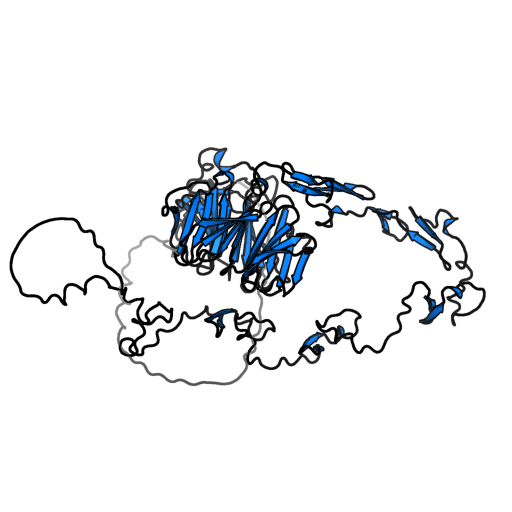R A C 1
ATOM 2711 O O . TYR A 1 352 ? -19.839 5.973 8.282 1.00 94.88 352 TYR A O 1
ATOM 2719 N N . LYS A 1 353 ? -17.725 6.746 8.089 1.00 94.94 353 LYS A N 1
ATOM 2720 C CA . LYS A 1 353 ? -17.425 6.921 9.518 1.00 94.94 353 LYS A CA 1
ATOM 2721 C C . LYS A 1 353 ? -17.532 5.602 10.301 1.00 94.94 353 LYS A C 1
ATOM 2723 O O . LYS A 1 353 ? -18.169 5.519 11.360 1.00 94.94 353 LYS A O 1
ATOM 2728 N N . ASN A 1 354 ? -16.892 4.566 9.751 1.00 96.50 354 ASN A N 1
ATOM 2729 C CA . ASN A 1 354 ? -16.783 3.226 10.333 1.00 96.50 354 ASN A CA 1
ATOM 2730 C C . ASN A 1 354 ? -15.315 2.845 10.575 1.00 96.50 354 ASN A C 1
ATOM 2732 O O . ASN A 1 354 ? -14.440 3.181 9.788 1.00 96.50 354 ASN A O 1
ATOM 2736 N N . LEU A 1 355 ? -15.058 2.116 11.654 1.00 97.75 355 LEU A N 1
ATOM 2737 C CA . LEU A 1 355 ? -13.752 1.589 12.031 1.00 97.75 355 LEU A CA 1
ATOM 2738 C C . LEU A 1 355 ? -13.727 0.078 11.793 1.00 97.75 355 LEU A C 1
ATOM 2740 O O . LEU A 1 355 ? -14.626 -0.629 12.253 1.00 97.75 355 LEU A O 1
ATOM 2744 N N . TYR A 1 356 ? -12.694 -0.411 11.118 1.00 98.44 356 TYR A N 1
ATOM 2745 C CA . TYR A 1 356 ? -12.438 -1.826 10.866 1.00 98.44 356 TYR A CA 1
ATOM 2746 C C . TYR A 1 356 ? -11.180 -2.254 11.614 1.00 98.44 356 TYR A C 1
ATOM 2748 O O . TYR A 1 356 ? -10.248 -1.467 11.749 1.00 98.44 356 TYR A O 1
ATOM 2756 N N . TRP A 1 357 ? -11.145 -3.490 12.103 1.00 98.06 357 TRP A N 1
ATOM 2757 C CA . TRP A 1 357 ? -9.938 -4.038 12.717 1.00 98.06 357 TRP A CA 1
ATOM 2758 C C . TRP A 1 357 ? -9.846 -5.549 12.552 1.00 98.06 357 TRP A C 1
ATOM 2760 O O . TRP A 1 357 ? -10.862 -6.252 12.468 1.00 98.06 357 TRP A O 1
ATOM 2770 N N . SER A 1 358 ? -8.611 -6.033 12.535 1.00 97.38 358 SER A N 1
ATOM 2771 C CA . SER A 1 358 ? -8.253 -7.441 12.657 1.00 97.38 358 SER A CA 1
ATOM 2772 C C . SER A 1 358 ? -7.908 -7.760 14.111 1.00 97.38 358 SER A C 1
ATOM 2774 O O . SER A 1 358 ? -7.309 -6.949 14.816 1.00 97.38 358 SER A O 1
ATOM 2776 N N . ASP A 1 359 ? -8.291 -8.943 14.587 1.00 95.94 359 ASP A N 1
ATOM 2777 C CA . ASP A 1 359 ? -7.932 -9.425 15.920 1.00 95.94 359 ASP A CA 1
ATOM 2778 C C . ASP A 1 359 ? -7.339 -10.837 15.823 1.00 95.94 359 ASP A C 1
ATOM 2780 O O . ASP A 1 359 ? -8.001 -11.784 15.381 1.00 95.94 359 ASP A O 1
ATOM 2784 N N . LEU A 1 360 ? -6.075 -10.960 16.237 1.00 92.94 360 LEU A N 1
ATOM 2785 C CA . LEU A 1 360 ? -5.266 -12.174 16.117 1.00 92.94 360 LEU A CA 1
ATOM 2786 C C . LEU A 1 360 ? -5.749 -13.281 17.061 1.00 92.94 360 LEU A C 1
ATOM 2788 O O . LEU A 1 360 ? -5.881 -14.439 16.669 1.00 92.94 360 LEU A O 1
ATOM 2792 N N . ALA A 1 361 ? -6.076 -12.925 18.305 1.00 92.12 361 ALA A N 1
ATOM 2793 C CA . ALA A 1 361 ? -6.458 -13.891 19.331 1.00 92.12 361 ALA A CA 1
ATOM 2794 C C . ALA A 1 361 ? -7.842 -14.504 19.068 1.00 92.12 361 ALA A C 1
ATOM 2796 O O . ALA A 1 361 ? -8.046 -15.704 19.258 1.00 92.12 361 ALA A O 1
ATOM 2797 N N . THR A 1 362 ? -8.798 -13.693 18.612 1.00 93.56 362 THR A N 1
ATOM 2798 C CA . THR A 1 362 ? -10.143 -14.161 18.239 1.00 93.56 362 THR A CA 1
ATOM 2799 C C . THR A 1 362 ? -10.217 -14.679 16.804 1.00 93.56 362 THR A C 1
ATOM 2801 O O . THR A 1 362 ? -11.185 -15.360 16.462 1.00 93.56 362 THR A O 1
ATOM 2804 N N . LYS A 1 363 ? -9.202 -14.393 15.976 1.00 95.44 363 LYS A N 1
ATOM 2805 C CA . LYS A 1 363 ? -9.149 -14.700 14.538 1.00 95.44 363 LYS A CA 1
ATOM 2806 C C . LYS A 1 363 ? -10.364 -14.123 13.809 1.00 95.44 363 LYS A C 1
ATOM 2808 O O . LYS A 1 363 ? -11.065 -14.828 13.075 1.00 95.44 363 LYS A O 1
ATOM 2813 N N . THR A 1 364 ? -10.635 -12.840 14.050 1.00 96.56 364 THR A N 1
ATOM 2814 C CA . THR A 1 364 ? -11.779 -12.131 13.466 1.00 96.56 364 THR A CA 1
ATOM 2815 C C . THR A 1 364 ? -11.383 -10.851 12.748 1.00 96.56 364 THR A C 1
ATOM 2817 O O . THR A 1 364 ? -10.367 -10.235 13.051 1.00 96.56 364 THR A O 1
ATOM 2820 N N . ILE A 1 365 ? -12.225 -10.448 11.797 1.00 97.88 365 ILE A N 1
ATOM 2821 C CA . ILE A 1 365 ? -12.247 -9.091 11.250 1.00 97.88 365 ILE A CA 1
ATOM 2822 C C . ILE A 1 365 ? -13.612 -8.502 11.571 1.00 97.88 365 ILE A C 1
ATOM 2824 O O . ILE A 1 365 ? -14.649 -9.103 11.259 1.00 97.88 365 ILE A O 1
ATOM 2828 N N . SER A 1 366 ? -13.605 -7.339 12.205 1.00 97.06 366 SER A N 1
ATOM 2829 C CA . SER A 1 366 ? -14.796 -6.692 12.742 1.00 97.06 366 SER A CA 1
ATOM 2830 C C . SER A 1 366 ? -14.911 -5.252 12.260 1.00 97.06 366 SER A C 1
ATOM 2832 O O . SER A 1 366 ? -13.928 -4.637 11.856 1.00 97.06 366 SER A O 1
ATOM 2834 N N . VAL A 1 367 ? -16.135 -4.731 12.298 1.00 97.50 367 VAL A N 1
ATOM 2835 C CA . VAL A 1 367 ? -16.464 -3.343 11.970 1.00 97.50 367 VAL A CA 1
ATOM 2836 C C . VAL A 1 367 ? -17.308 -2.730 13.077 1.00 97.50 367 VAL A C 1
ATOM 2838 O O . VAL A 1 367 ? -18.172 -3.398 13.653 1.00 97.50 367 VAL A O 1
ATOM 2841 N N . ALA A 1 368 ? -17.093 -1.449 13.355 1.00 96.88 368 ALA A N 1
ATOM 2842 C CA . ALA A 1 368 ? -17.902 -0.663 14.269 1.00 96.88 368 ALA A CA 1
ATOM 2843 C C . ALA A 1 368 ? -18.103 0.770 13.768 1.00 96.88 368 ALA A C 1
ATOM 2845 O O . ALA A 1 368 ? -17.341 1.271 12.951 1.00 96.88 368 ALA A O 1
ATOM 2846 N N . SER A 1 369 ? -19.123 1.459 14.277 1.00 95.06 369 SER A N 1
ATOM 2847 C CA . SER A 1 369 ? -19.243 2.908 14.074 1.00 95.06 369 SER A CA 1
ATOM 2848 C C . SER A 1 369 ? -18.140 3.653 14.840 1.00 95.06 369 SER A C 1
ATOM 2850 O O . SER A 1 369 ? -17.679 3.173 15.874 1.00 95.06 369 SER A O 1
ATOM 2852 N N . PHE A 1 370 ? -17.772 4.871 14.428 1.00 93.00 370 PHE A N 1
ATOM 2853 C CA . PHE A 1 370 ? -16.795 5.710 15.161 1.00 93.00 370 PHE A CA 1
ATOM 2854 C C . PHE A 1 370 ? -17.148 5.980 16.635 1.00 93.00 370 PHE A C 1
ATOM 2856 O O . PHE A 1 370 ? -16.300 6.361 17.441 1.00 93.00 370 PHE A O 1
ATOM 2863 N N . ASN A 1 371 ? -18.418 5.811 17.008 1.00 89.00 371 ASN A N 1
ATOM 2864 C CA . ASN A 1 371 ? -18.878 5.951 18.387 1.00 89.00 371 ASN A CA 1
ATOM 2865 C C . ASN A 1 371 ? -18.906 4.628 19.164 1.00 89.00 371 ASN A C 1
ATOM 2867 O O . ASN A 1 371 ? -19.287 4.648 20.329 1.00 89.00 371 ASN A O 1
ATOM 2871 N N . GLY A 1 372 ? -18.571 3.501 18.531 1.00 90.88 372 GLY A N 1
ATOM 2872 C CA . GLY A 1 372 ? -18.602 2.163 19.129 1.00 90.88 372 GLY A CA 1
ATOM 2873 C C . GLY A 1 372 ? -20.005 1.611 19.402 1.00 90.88 372 GLY A C 1
ATOM 2874 O O . GLY A 1 372 ? -20.153 0.523 19.941 1.00 90.88 372 GLY A O 1
ATOM 2875 N N . THR A 1 373 ? -21.065 2.335 19.031 1.00 91.94 373 THR A N 1
ATOM 2876 C CA . THR A 1 373 ? -22.452 1.981 19.389 1.00 91.94 373 THR A CA 1
ATOM 2877 C C . THR A 1 373 ? -22.999 0.784 18.622 1.00 91.94 373 THR A C 1
ATOM 2879 O O . THR A 1 373 ? -23.909 0.102 19.092 1.00 91.94 373 THR A O 1
ATOM 2882 N N . LYS A 1 374 ? -22.493 0.558 17.410 1.00 93.69 374 LYS A N 1
ATOM 2883 C CA . LYS A 1 374 ? -22.890 -0.542 16.535 1.00 93.69 374 LYS A CA 1
ATOM 2884 C C . LYS A 1 374 ? -21.630 -1.288 16.139 1.00 93.69 374 LYS A C 1
ATOM 2886 O O . LYS A 1 374 ? -20.678 -0.641 15.716 1.00 93.69 374 LYS A O 1
ATOM 2891 N N . GLN A 1 375 ? -21.655 -2.611 16.237 1.00 94.12 375 GLN A N 1
ATOM 2892 C CA . GLN A 1 375 ? -20.535 -3.491 15.935 1.00 94.12 375 GLN A CA 1
ATOM 2893 C C . GLN A 1 375 ? -21.032 -4.751 15.229 1.00 94.12 375 GLN A C 1
ATOM 2895 O O . GLN A 1 375 ? -22.126 -5.253 15.501 1.00 94.12 375 GLN A O 1
ATOM 2900 N N . LYS A 1 376 ? -20.213 -5.279 14.324 1.00 94.12 376 LYS A N 1
ATOM 2901 C CA . LYS A 1 376 ? -20.452 -6.553 13.658 1.00 94.12 376 LYS A CA 1
ATOM 2902 C C . LYS A 1 376 ? -19.134 -7.266 13.376 1.00 94.12 376 LYS A C 1
ATOM 2904 O O . LYS A 1 376 ? -18.207 -6.663 12.846 1.00 94.12 376 LYS A O 1
ATOM 2909 N N . VAL A 1 377 ? -19.092 -8.567 13.647 1.00 95.44 377 VAL A N 1
ATOM 2910 C CA . VAL A 1 377 ? -18.027 -9.445 13.149 1.00 95.44 377 VAL A CA 1
ATOM 2911 C C . VAL A 1 377 ? -18.329 -9.784 11.687 1.00 95.44 377 VAL A C 1
ATOM 2913 O O . VAL A 1 377 ? -19.372 -10.372 11.389 1.00 95.44 377 VAL A O 1
ATOM 2916 N N . LEU A 1 378 ? -17.451 -9.377 10.767 1.00 95.75 378 LEU A N 1
ATOM 2917 C CA . LEU A 1 378 ? -17.605 -9.633 9.330 1.00 95.75 378 LEU A CA 1
ATOM 2918 C C . LEU A 1 378 ? -17.099 -11.027 8.966 1.00 95.75 378 LEU A C 1
ATOM 2920 O O . LEU A 1 378 ? -17.783 -11.780 8.273 1.00 95.75 378 LEU A O 1
ATOM 2924 N N . PHE A 1 379 ? -15.923 -11.387 9.479 1.00 96.56 379 PHE A N 1
ATOM 2925 C CA . PHE A 1 379 ? -15.291 -12.671 9.210 1.00 96.56 379 PHE A CA 1
ATOM 2926 C C . PHE A 1 379 ? -14.813 -13.314 10.509 1.00 96.56 379 PHE A C 1
ATOM 2928 O O . PHE A 1 379 ? -14.097 -12.699 11.287 1.00 96.56 379 PHE A O 1
ATOM 2935 N N . ASN A 1 380 ? -15.197 -14.574 10.717 1.00 94.06 380 ASN A N 1
ATOM 2936 C CA . ASN A 1 380 ? -14.783 -15.414 11.851 1.00 94.06 380 ASN A CA 1
ATOM 2937 C C . ASN A 1 380 ? -14.404 -16.845 11.421 1.00 94.06 380 ASN A C 1
ATOM 2939 O O . ASN A 1 380 ? -14.283 -17.753 12.241 1.00 94.06 380 ASN A O 1
ATOM 2943 N N . ARG A 1 381 ? -14.275 -17.081 10.110 1.00 92.62 381 ARG A N 1
ATOM 2944 C CA . ARG A 1 381 ? -13.924 -18.378 9.515 1.00 92.62 381 ARG A CA 1
ATOM 2945 C C . ARG A 1 381 ? -12.820 -18.187 8.490 1.00 92.62 381 ARG A C 1
ATOM 2947 O O . ARG A 1 381 ? -12.818 -17.200 7.760 1.00 92.62 381 ARG A O 1
ATOM 2954 N N . GLY A 1 382 ? -11.909 -19.155 8.409 1.00 89.88 382 GLY A N 1
ATOM 2955 C CA . GLY A 1 382 ? -10.835 -19.162 7.410 1.00 89.88 382 GLY A CA 1
ATOM 2956 C C . GLY A 1 382 ? -9.773 -18.071 7.590 1.00 89.88 382 GLY A C 1
ATOM 2957 O O . GLY A 1 382 ? -8.992 -17.865 6.664 1.00 89.88 382 GLY A O 1
ATOM 2958 N N . LEU A 1 383 ? -9.775 -17.383 8.737 1.00 94.19 383 LEU A N 1
ATOM 2959 C CA . LEU A 1 383 ? -8.684 -16.534 9.211 1.00 94.19 383 LEU A CA 1
ATOM 2960 C C . LEU A 1 383 ? -7.787 -17.389 10.104 1.00 94.19 383 LEU A C 1
ATOM 2962 O O . LEU A 1 383 ? -8.291 -18.125 10.964 1.00 94.19 383 LEU A O 1
ATOM 2966 N N . LYS A 1 384 ? -6.485 -17.355 9.848 1.00 93.50 384 LYS A N 1
ATOM 2967 C CA . LYS A 1 384 ? -5.498 -18.099 10.624 1.00 93.50 384 LYS A CA 1
ATOM 2968 C C . LYS A 1 384 ? -4.733 -17.135 11.500 1.00 93.50 384 LYS A C 1
ATOM 2970 O O . LYS A 1 384 ? -4.970 -17.175 12.700 1.00 93.50 384 LYS A O 1
ATOM 2975 N N . GLU A 1 385 ? -3.926 -16.268 10.915 1.00 95.19 385 GLU A N 1
ATOM 2976 C CA . GLU A 1 385 ? -3.169 -15.248 11.630 1.00 95.19 385 GLU A CA 1
ATOM 2977 C C . GLU A 1 385 ? -3.321 -13.905 10.896 1.00 95.19 385 GLU A C 1
ATOM 2979 O O . GLU A 1 385 ? -2.444 -13.509 10.126 1.00 95.19 385 GLU A O 1
ATOM 2984 N N . PRO A 1 386 ? -4.481 -13.230 11.045 1.00 96.44 386 PRO A N 1
ATOM 2985 C CA . PRO A 1 386 ? -4.710 -11.947 10.393 1.00 96.44 386 PRO A CA 1
ATOM 2986 C C . PRO A 1 386 ? -3.785 -10.875 10.987 1.00 96.44 386 PRO A C 1
ATOM 2988 O O . PRO A 1 386 ? -3.713 -10.737 12.209 1.00 96.44 386 PRO A O 1
ATOM 2991 N N . ALA A 1 387 ? -3.112 -10.118 10.125 1.00 95.38 387 ALA A N 1
ATOM 2992 C CA . ALA A 1 387 ? -2.241 -9.010 10.500 1.00 95.38 387 ALA A CA 1
ATOM 2993 C C . ALA A 1 387 ? -2.898 -7.679 10.119 1.00 95.38 387 ALA A C 1
ATOM 2995 O O . ALA A 1 387 ? -3.928 -7.333 10.694 1.00 95.38 387 ALA A O 1
ATOM 2996 N N . ASP A 1 388 ? -2.337 -6.938 9.175 1.00 97.56 388 ASP A N 1
ATOM 2997 C CA . ASP A 1 388 ? -2.772 -5.587 8.846 1.00 97.56 388 ASP A CA 1
ATOM 2998 C C . ASP A 1 388 ? -4.000 -5.546 7.914 1.00 97.56 388 ASP A C 1
ATOM 3000 O O . ASP A 1 388 ? -4.348 -6.528 7.245 1.00 97.56 388 ASP A O 1
ATOM 3004 N N . ILE A 1 389 ? -4.699 -4.410 7.896 1.00 98.31 389 ILE A N 1
ATOM 3005 C CA . ILE A 1 389 ? -5.980 -4.210 7.217 1.00 98.31 389 ILE A CA 1
ATOM 3006 C C . ILE A 1 389 ? -6.052 -2.818 6.582 1.00 98.31 389 ILE A C 1
ATOM 3008 O O . ILE A 1 389 ? -5.658 -1.831 7.182 1.00 98.31 389 ILE A O 1
ATOM 3012 N N . ALA A 1 390 ? -6.612 -2.720 5.376 1.00 98.31 390 ALA A N 1
ATOM 3013 C CA . ALA A 1 390 ? -6.772 -1.457 4.658 1.00 98.31 390 ALA A CA 1
ATOM 3014 C C . ALA A 1 390 ? -8.128 -1.381 3.941 1.00 98.31 390 ALA A C 1
ATOM 3016 O O . ALA A 1 390 ? -8.662 -2.389 3.463 1.00 98.31 390 ALA A O 1
ATOM 3017 N N . VAL A 1 391 ? -8.691 -0.174 3.845 1.00 98.19 391 VAL A N 1
ATOM 3018 C CA . VAL A 1 391 ? -10.018 0.080 3.258 1.00 98.19 391 VAL A CA 1
ATOM 3019 C C . VAL A 1 391 ? -9.940 0.948 2.007 1.00 98.19 391 VAL A C 1
ATOM 3021 O O . VAL A 1 391 ? -9.176 1.904 1.936 1.00 98.19 391 VAL A O 1
ATOM 3024 N N . ASP A 1 392 ? -10.794 0.644 1.034 1.00 97.62 392 ASP A N 1
ATOM 3025 C CA . ASP A 1 392 ? -11.094 1.499 -0.112 1.00 97.62 392 ASP A CA 1
ATOM 3026 C C . ASP A 1 392 ? -12.593 1.855 -0.080 1.00 97.62 392 ASP A C 1
ATOM 3028 O O . ASP A 1 392 ? -13.425 1.121 -0.635 1.00 97.62 392 ASP A O 1
ATOM 3032 N N . PRO A 1 393 ? -12.968 2.967 0.581 1.00 96.62 393 PRO A N 1
ATOM 3033 C CA . PRO A 1 393 ? -14.366 3.358 0.736 1.00 96.62 393 PRO A CA 1
ATOM 3034 C C . PRO A 1 393 ? -14.995 3.900 -0.557 1.00 96.62 393 PRO A C 1
ATOM 3036 O O . PRO A 1 393 ? -16.223 3.972 -0.653 1.00 96.62 393 PRO A O 1
ATOM 3039 N N . LEU A 1 394 ? -14.191 4.253 -1.570 1.00 94.75 394 LEU A N 1
ATOM 3040 C CA . LEU A 1 394 ? -14.686 4.720 -2.868 1.00 94.75 394 LEU A CA 1
ATOM 3041 C C . LEU A 1 394 ? -15.257 3.562 -3.690 1.00 94.75 394 LEU A C 1
ATOM 3043 O O . LEU A 1 394 ? -16.315 3.695 -4.312 1.00 94.75 394 LEU A O 1
ATOM 3047 N N . SER A 1 395 ? -14.566 2.420 -3.685 1.00 95.00 395 SER A N 1
ATOM 3048 C CA . SER A 1 395 ? -14.988 1.218 -4.408 1.00 95.00 395 SER A CA 1
ATOM 3049 C C . SER A 1 395 ? -15.705 0.185 -3.525 1.00 95.00 395 SER A C 1
ATOM 3051 O O . SER A 1 395 ? -16.326 -0.745 -4.048 1.00 95.00 395 SER A O 1
ATOM 3053 N N . GLY A 1 396 ? -15.681 0.364 -2.201 1.00 96.69 396 GLY A N 1
ATOM 3054 C CA . GLY A 1 396 ? -16.358 -0.490 -1.227 1.00 96.69 396 GLY A CA 1
ATOM 3055 C C . GLY A 1 396 ? -15.630 -1.808 -0.958 1.00 96.69 396 GLY A C 1
ATOM 3056 O O . GLY A 1 396 ? -16.295 -2.812 -0.688 1.00 96.69 396 GLY A O 1
ATOM 3057 N N . PHE A 1 397 ? -14.296 -1.830 -1.055 1.00 97.94 397 PHE A N 1
ATOM 3058 C CA . PHE A 1 397 ? -13.470 -3.017 -0.808 1.00 97.94 397 PHE A CA 1
ATOM 3059 C C . PHE A 1 397 ? -12.613 -2.893 0.463 1.00 97.94 397 PHE A C 1
ATOM 3061 O O . PHE A 1 397 ? -12.176 -1.817 0.852 1.00 97.94 397 PHE A O 1
ATOM 3068 N N . LEU A 1 398 ? -12.375 -4.036 1.093 1.00 98.12 398 LEU A N 1
ATOM 3069 C CA . LEU A 1 398 ? -11.564 -4.257 2.283 1.00 98.12 398 LEU A CA 1
ATOM 3070 C C . LEU A 1 398 ? -10.459 -5.258 1.937 1.00 98.12 398 LEU A C 1
ATOM 3072 O O . LEU A 1 398 ? -10.746 -6.279 1.304 1.00 98.12 398 LEU A O 1
ATOM 3076 N N . TYR A 1 399 ? -9.238 -4.988 2.382 1.00 98.62 399 TYR A N 1
ATOM 3077 C CA . TYR A 1 399 ? -8.047 -5.795 2.125 1.00 98.62 399 TYR A CA 1
ATOM 3078 C C . TYR A 1 399 ? -7.361 -6.119 3.447 1.00 98.62 399 TYR A C 1
ATOM 3080 O O . TYR A 1 399 ? -7.360 -5.279 4.340 1.00 98.62 399 TYR A O 1
ATOM 3088 N N . TRP A 1 400 ? -6.797 -7.316 3.587 1.00 98.50 400 TRP A N 1
ATOM 3089 C CA . TRP A 1 400 ? -6.009 -7.685 4.768 1.00 98.50 400 TRP A CA 1
ATOM 3090 C C . TRP A 1 400 ? -4.948 -8.731 4.436 1.00 98.50 400 TRP A C 1
ATOM 3092 O O . TRP A 1 400 ? -5.104 -9.508 3.485 1.00 98.50 400 TRP A O 1
ATOM 3102 N N . SER A 1 401 ? -3.891 -8.765 5.242 1.00 98.12 401 SER A N 1
ATOM 3103 C CA . SER A 1 401 ? -2.874 -9.816 5.239 1.00 98.12 401 SER A CA 1
ATOM 3104 C C . SER A 1 401 ? -3.197 -10.909 6.266 1.00 98.12 401 SER A C 1
ATOM 3106 O O . SER A 1 401 ? -3.742 -10.654 7.341 1.00 98.12 401 SER A O 1
ATOM 3108 N N . ASP A 1 402 ? -2.891 -12.161 5.925 1.00 97.56 402 ASP A N 1
ATOM 3109 C CA . ASP A 1 402 ? -2.954 -13.320 6.822 1.00 97.56 402 ASP A CA 1
ATOM 3110 C C . ASP A 1 402 ? -1.682 -14.154 6.617 1.00 97.56 402 ASP A C 1
ATOM 3112 O O . ASP A 1 402 ? -1.448 -14.680 5.525 1.00 97.56 402 ASP A O 1
ATOM 3116 N N . TRP A 1 403 ? -0.839 -14.248 7.646 1.00 95.69 403 TRP A N 1
ATOM 3117 C CA . TRP A 1 403 ? 0.437 -14.976 7.591 1.00 95.69 403 TRP A CA 1
ATOM 3118 C C . TRP A 1 403 ? 0.338 -16.420 8.096 1.00 95.69 403 TRP A C 1
ATOM 3120 O O . TRP A 1 403 ? 1.334 -17.148 8.124 1.00 95.69 403 TRP A O 1
ATOM 3130 N N . GLY A 1 404 ? -0.863 -16.868 8.468 1.00 92.50 404 GLY A N 1
ATOM 3131 C CA . GLY A 1 404 ? -1.086 -18.259 8.837 1.00 92.50 404 GLY A CA 1
ATOM 3132 C C . GLY A 1 404 ? -0.944 -19.196 7.637 1.00 92.50 404 GLY A C 1
ATOM 3133 O O . GLY A 1 404 ? -0.712 -18.767 6.518 1.00 92.50 404 GLY A O 1
ATOM 3134 N N . GLU A 1 405 ? -1.066 -20.508 7.833 1.00 89.69 405 GLU A N 1
ATOM 3135 C CA . GLU A 1 405 ? -0.831 -21.473 6.748 1.00 89.69 405 GLU A CA 1
ATOM 3136 C C . GLU A 1 405 ? -2.125 -21.821 5.971 1.00 89.69 405 GLU A C 1
ATOM 3138 O O . GLU A 1 405 ? -3.071 -22.349 6.578 1.00 89.69 405 GLU A O 1
ATOM 3143 N N . PRO A 1 406 ? -2.190 -21.605 4.635 1.00 93.44 406 PRO A N 1
ATOM 3144 C CA . PRO A 1 406 ? -1.220 -20.905 3.773 1.00 93.44 406 PRO A CA 1
ATOM 3145 C C . PRO A 1 406 ? -1.328 -19.371 3.859 1.00 93.44 406 PRO A C 1
ATOM 3147 O O . PRO A 1 406 ? -2.439 -18.845 3.983 1.00 93.44 406 PRO A O 1
ATOM 3150 N N . ALA A 1 407 ? -0.185 -18.681 3.734 1.00 96.25 407 ALA A N 1
ATOM 3151 C CA . ALA A 1 407 ? -0.112 -17.223 3.829 1.00 96.25 407 ALA A CA 1
ATOM 3152 C C . ALA A 1 407 ? -0.742 -16.579 2.591 1.00 96.25 407 ALA A C 1
ATOM 3154 O O . ALA A 1 407 ? -0.624 -17.099 1.477 1.00 96.25 407 ALA A O 1
ATOM 3155 N N . LYS A 1 408 ? -1.455 -15.471 2.785 1.00 97.31 408 LYS A N 1
ATOM 3156 C CA . LYS A 1 408 ? -2.263 -14.849 1.734 1.00 97.31 408 LYS A CA 1
ATOM 3157 C C . LYS A 1 408 ? -2.588 -13.391 2.034 1.00 97.31 408 LYS A C 1
ATOM 3159 O O . LYS A 1 408 ? -2.667 -12.976 3.185 1.00 97.31 408 LYS A O 1
ATOM 3164 N N . ILE A 1 409 ? -2.865 -12.639 0.974 1.00 98.44 409 ILE A N 1
ATOM 3165 C CA . ILE A 1 409 ? -3.568 -11.352 1.052 1.00 98.44 409 ILE A CA 1
ATOM 3166 C C . ILE A 1 409 ? -4.954 -11.569 0.468 1.00 98.44 409 ILE A C 1
ATOM 3168 O O . ILE A 1 409 ? -5.102 -12.143 -0.616 1.00 98.44 409 ILE A O 1
ATOM 3172 N N . GLU A 1 410 ? -5.980 -11.133 1.182 1.00 97.94 410 GLU A N 1
ATOM 3173 C CA . GLU A 1 410 ? -7.374 -11.305 0.792 1.00 97.94 410 GLU A CA 1
ATOM 3174 C C . GLU A 1 410 ? -8.050 -9.959 0.536 1.00 97.94 410 GLU A C 1
ATOM 3176 O O . GLU A 1 410 ? -7.636 -8.913 1.030 1.00 97.94 410 GLU A O 1
ATOM 3181 N N . LYS A 1 411 ? -9.109 -10.009 -0.272 1.00 97.50 411 LYS A N 1
ATOM 3182 C CA . LYS A 1 411 ? -9.958 -8.877 -0.634 1.00 97.50 411 LYS A CA 1
ATOM 3183 C C . LYS A 1 411 ? -11.415 -9.272 -0.447 1.00 97.50 411 LYS A C 1
ATOM 3185 O O . LYS A 1 411 ? -11.812 -10.377 -0.812 1.00 97.50 411 LYS A O 1
ATOM 3190 N N . SER A 1 412 ? -12.237 -8.368 0.064 1.00 97.81 412 SER A N 1
ATOM 3191 C CA . SER A 1 412 ? -13.691 -8.548 0.152 1.00 97.81 412 SER A CA 1
ATOM 3192 C C . SER A 1 412 ? -14.422 -7.218 0.042 1.00 97.81 412 SER A C 1
ATOM 3194 O O . SER A 1 412 ? -13.795 -6.169 0.113 1.00 97.81 412 SER A O 1
ATOM 3196 N N . GLY A 1 413 ? -15.740 -7.234 -0.118 1.00 97.69 413 GLY A N 1
ATOM 3197 C CA . GLY A 1 413 ? -16.556 -6.046 0.098 1.00 97.69 413 GLY A CA 1
ATOM 3198 C C . GLY A 1 413 ? -16.528 -5.604 1.561 1.00 97.69 413 GLY A C 1
ATOM 3199 O O . GLY A 1 413 ? -16.555 -6.437 2.465 1.00 97.69 413 GLY A O 1
ATOM 3200 N N . MET A 1 414 ? -16.540 -4.296 1.810 1.00 97.31 414 MET A N 1
ATOM 3201 C CA . MET A 1 414 ? -16.557 -3.722 3.168 1.00 97.31 414 MET A CA 1
ATOM 3202 C C . MET A 1 414 ? -17.799 -4.122 3.982 1.00 97.31 414 MET A C 1
ATOM 3204 O O . MET A 1 414 ? -17.784 -4.132 5.208 1.00 97.31 414 MET A O 1
ATOM 3208 N N . ASN A 1 415 ? -18.872 -4.529 3.307 1.00 95.00 415 ASN A N 1
ATOM 3209 C CA . ASN A 1 415 ? -20.062 -5.131 3.906 1.00 95.00 415 ASN A CA 1
ATOM 3210 C C . ASN A 1 415 ? -19.914 -6.621 4.295 1.00 95.00 415 ASN A C 1
ATOM 3212 O O . ASN A 1 415 ? -20.871 -7.211 4.804 1.00 95.00 415 ASN A O 1
ATOM 3216 N N . GLY A 1 416 ? -18.753 -7.239 4.056 1.00 94.94 416 GLY A N 1
ATOM 3217 C CA . GLY A 1 416 ? -18.451 -8.631 4.397 1.00 94.94 416 GLY A CA 1
ATOM 3218 C C . GLY A 1 416 ? -18.852 -9.672 3.344 1.00 94.94 416 GLY A C 1
ATOM 3219 O O . GLY A 1 416 ? -18.932 -10.856 3.673 1.00 94.94 416 GLY A O 1
ATOM 3220 N N . VAL A 1 417 ? -19.127 -9.274 2.094 1.00 93.81 417 VAL A N 1
ATOM 3221 C CA . VAL A 1 417 ? -19.408 -10.215 0.983 1.00 93.81 417 VAL A CA 1
ATOM 3222 C C . VAL A 1 417 ? -18.262 -10.270 -0.033 1.00 93.81 417 VAL A C 1
ATOM 3224 O O . VAL A 1 417 ? -17.313 -9.506 0.067 1.00 93.81 417 VAL A O 1
ATOM 3227 N N . ASP A 1 418 ? -18.336 -11.170 -1.020 1.00 94.75 418 ASP A N 1
ATOM 3228 C CA . ASP A 1 418 ? -17.358 -11.272 -2.126 1.00 94.75 418 ASP A CA 1
ATOM 3229 C C . ASP A 1 418 ? -15.893 -11.453 -1.667 1.00 94.75 418 ASP A C 1
ATOM 3231 O O . ASP A 1 418 ? -14.962 -10.862 -2.212 1.00 94.75 418 ASP A O 1
ATOM 3235 N N . ARG A 1 419 ? -15.676 -12.261 -0.619 1.00 96.88 419 ARG A N 1
ATOM 3236 C CA . ARG A 1 419 ? -14.327 -12.591 -0.136 1.00 96.88 419 ARG A CA 1
ATOM 3237 C C . ARG A 1 419 ? -13.592 -13.479 -1.139 1.00 96.88 419 ARG A C 1
ATOM 3239 O O . ARG A 1 419 ? -14.062 -14.565 -1.472 1.00 96.88 419 ARG A O 1
ATOM 3246 N N . ARG A 1 420 ? -12.398 -13.046 -1.535 1.00 95.69 420 ARG A N 1
ATOM 3247 C CA . ARG A 1 420 ? -11.492 -13.724 -2.467 1.00 95.69 420 ARG A CA 1
ATOM 3248 C C . ARG A 1 420 ? -10.037 -13.541 -2.050 1.00 95.69 420 ARG A C 1
ATOM 3250 O O . ARG A 1 420 ? -9.690 -12.585 -1.360 1.00 95.69 420 ARG A O 1
ATOM 3257 N N . VAL A 1 421 ? -9.187 -14.456 -2.496 1.00 96.94 421 VAL A N 1
ATOM 3258 C CA . VAL A 1 421 ? -7.735 -14.344 -2.327 1.00 96.94 421 VAL A CA 1
ATOM 3259 C C . VAL A 1 421 ? -7.182 -13.465 -3.447 1.00 96.94 421 VAL A C 1
ATOM 3261 O O . VAL A 1 421 ? -7.516 -13.685 -4.609 1.00 96.94 421 VAL A O 1
ATOM 3264 N N . LEU A 1 422 ? -6.379 -12.464 -3.087 1.00 97.50 422 LEU A N 1
ATOM 3265 C CA . LEU A 1 422 ? -5.708 -11.554 -4.016 1.00 97.50 422 LEU A CA 1
ATOM 3266 C C . LEU A 1 422 ? -4.285 -12.037 -4.325 1.00 97.50 422 LEU A C 1
ATOM 3268 O O . LEU A 1 422 ? -3.896 -12.092 -5.485 1.00 97.50 422 LEU A O 1
ATOM 3272 N N . VAL A 1 423 ? -3.527 -12.423 -3.293 1.00 97.69 423 VAL A N 1
ATOM 3273 C CA . VAL A 1 423 ? -2.155 -12.940 -3.419 1.00 97.69 423 VAL A CA 1
ATOM 3274 C C . VAL A 1 423 ? -2.035 -14.232 -2.621 1.00 97.69 423 VAL A C 1
ATOM 3276 O O . VAL A 1 423 ? -2.446 -14.278 -1.464 1.00 97.69 423 VAL A O 1
ATOM 3279 N N . ALA A 1 424 ? -1.481 -15.274 -3.245 1.00 95.38 424 ALA A N 1
ATOM 3280 C CA . ALA A 1 424 ? -1.332 -16.608 -2.648 1.00 95.38 424 ALA A CA 1
ATOM 3281 C C . ALA A 1 424 ? 0.050 -17.252 -2.871 1.00 95.38 424 ALA A C 1
ATOM 3283 O O . ALA A 1 424 ? 0.314 -18.325 -2.337 1.00 95.38 424 ALA A O 1
ATOM 3284 N N . THR A 1 425 ? 0.910 -16.650 -3.697 1.00 93.81 425 THR A N 1
ATOM 3285 C CA . THR A 1 425 ? 2.227 -17.190 -4.072 1.00 93.81 425 THR A CA 1
ATOM 3286 C C . THR A 1 425 ? 3.338 -16.249 -3.629 1.00 93.81 425 THR A C 1
ATOM 3288 O O . THR A 1 425 ? 3.093 -15.056 -3.456 1.00 93.81 425 THR A O 1
ATOM 3291 N N . ASP A 1 426 ? 4.557 -16.770 -3.461 1.00 92.75 426 ASP A N 1
ATOM 3292 C CA . ASP A 1 426 ? 5.748 -16.027 -3.012 1.00 92.75 426 ASP A CA 1
ATOM 3293 C C . ASP A 1 426 ? 5.441 -15.079 -1.842 1.00 92.75 426 ASP A C 1
ATOM 3295 O O . ASP A 1 426 ? 5.714 -13.880 -1.900 1.00 92.75 426 ASP A O 1
ATOM 3299 N N . ILE A 1 427 ? 4.757 -15.618 -0.835 1.00 95.38 427 ILE A N 1
ATOM 3300 C CA . ILE A 1 427 ? 4.295 -14.915 0.358 1.00 95.38 427 ILE A CA 1
ATOM 3301 C C . ILE A 1 427 ? 4.426 -15.870 1.545 1.00 95.38 427 ILE A C 1
ATOM 3303 O O . ILE A 1 427 ? 4.081 -17.049 1.432 1.00 95.38 427 ILE A O 1
ATOM 3307 N N . GLN A 1 428 ? 4.980 -15.392 2.655 1.00 93.69 428 GLN A N 1
ATOM 3308 C CA . GLN A 1 428 ? 5.262 -16.198 3.843 1.00 93.69 428 GLN A CA 1
ATOM 3309 C C . GLN A 1 428 ? 4.833 -15.503 5.125 1.00 93.69 428 GLN A C 1
ATOM 3311 O O . GLN A 1 428 ? 4.139 -16.129 5.927 1.00 93.69 428 GLN A O 1
ATOM 3316 N N . TRP A 1 429 ? 5.229 -14.242 5.310 1.00 95.31 429 TRP A N 1
ATOM 3317 C CA . TRP A 1 429 ? 4.894 -13.471 6.502 1.00 95.31 429 TRP A CA 1
ATOM 3318 C C . TRP A 1 429 ? 4.509 -12.026 6.157 1.00 95.31 429 TRP A C 1
ATOM 3320 O O . TRP A 1 429 ? 5.256 -11.089 6.440 1.00 95.31 429 TRP A O 1
ATOM 3330 N N . PRO A 1 430 ? 3.340 -11.827 5.520 1.00 96.88 430 PRO A N 1
ATOM 3331 C CA . PRO A 1 430 ? 2.837 -10.498 5.211 1.00 96.88 430 PRO A CA 1
ATOM 3332 C C . PRO A 1 430 ? 2.360 -9.795 6.488 1.00 96.88 430 PRO A C 1
ATOM 3334 O O . PRO A 1 430 ? 1.288 -10.112 7.003 1.00 96.88 430 PRO A O 1
ATOM 3337 N N . ASN A 1 431 ? 3.149 -8.845 6.988 1.00 91.94 431 ASN A N 1
ATOM 3338 C CA . ASN A 1 431 ? 2.786 -8.046 8.158 1.00 91.94 431 ASN A CA 1
ATOM 3339 C C . ASN A 1 431 ? 1.899 -6.870 7.726 1.00 91.94 431 ASN A C 1
ATOM 3341 O O . ASN A 1 431 ? 0.675 -6.985 7.785 1.00 91.94 431 ASN A O 1
ATOM 3345 N N . GLY A 1 432 ? 2.509 -5.796 7.223 1.00 95.62 432 GLY A N 1
ATOM 3346 C CA . GLY A 1 432 ? 1.835 -4.556 6.841 1.00 95.62 432 GLY A CA 1
ATOM 3347 C C . GLY A 1 432 ? 1.335 -4.522 5.401 1.00 95.62 432 GLY A C 1
ATOM 3348 O O . GLY A 1 432 ? 1.978 -5.070 4.495 1.00 95.62 432 GLY A O 1
ATOM 3349 N N . ILE A 1 433 ? 0.227 -3.812 5.176 1.00 98.25 433 ILE A N 1
ATOM 3350 C CA . ILE A 1 433 ? -0.325 -3.510 3.854 1.00 98.25 433 ILE A CA 1
ATOM 3351 C C . ILE A 1 433 ? -0.732 -2.036 3.743 1.00 98.25 433 ILE A C 1
ATOM 3353 O O . ILE A 1 433 ? -1.162 -1.407 4.696 1.00 98.25 433 ILE A O 1
ATOM 3357 N N . THR A 1 434 ? -0.664 -1.466 2.544 1.00 98.25 434 THR A N 1
ATOM 3358 C CA . THR A 1 434 ? -1.176 -0.111 2.294 1.00 98.25 434 THR A CA 1
ATOM 3359 C C . THR A 1 434 ? -1.689 0.034 0.867 1.00 98.25 434 THR A C 1
ATOM 3361 O O . THR A 1 434 ? -1.323 -0.739 -0.023 1.00 98.25 434 THR A O 1
ATOM 3364 N N . LEU A 1 435 ? -2.561 1.015 0.639 1.00 97.75 435 LEU A N 1
ATOM 3365 C CA . LEU A 1 435 ? -3.227 1.239 -0.642 1.00 97.75 435 LEU A CA 1
ATOM 3366 C C . LEU A 1 435 ? -2.818 2.589 -1.231 1.00 97.75 435 LEU A C 1
ATOM 3368 O O . LEU A 1 435 ? -2.971 3.629 -0.599 1.00 97.75 435 LEU A O 1
ATOM 3372 N N . ASP A 1 436 ? -2.388 2.578 -2.488 1.00 95.88 436 ASP A N 1
ATOM 3373 C CA . ASP A 1 436 ? -2.342 3.768 -3.331 1.00 95.88 436 ASP A CA 1
ATOM 3374 C C . ASP A 1 436 ? -3.663 3.848 -4.107 1.00 95.88 436 ASP A C 1
ATOM 3376 O O . ASP A 1 436 ? -3.826 3.213 -5.154 1.00 95.88 436 ASP A O 1
ATOM 3380 N N . LEU A 1 437 ? -4.634 4.596 -3.573 1.00 93.25 437 LEU A N 1
ATOM 3381 C CA . LEU A 1 437 ? -5.960 4.748 -4.188 1.00 93.25 437 LEU A CA 1
ATOM 3382 C C . LEU A 1 437 ? -5.924 5.521 -5.512 1.00 93.25 437 LEU A C 1
ATOM 3384 O O . LEU A 1 437 ? -6.829 5.371 -6.330 1.00 93.25 437 LEU A O 1
ATOM 3388 N N . ILE A 1 438 ? -4.884 6.327 -5.737 1.00 89.94 438 ILE A N 1
ATOM 3389 C CA . ILE A 1 438 ? -4.719 7.110 -6.962 1.00 89.94 438 ILE A CA 1
ATOM 3390 C C . ILE A 1 438 ? -4.292 6.184 -8.105 1.00 89.94 438 ILE A C 1
ATOM 3392 O O . ILE A 1 438 ? -4.879 6.211 -9.185 1.00 89.94 438 ILE A O 1
ATOM 3396 N N . LYS A 1 439 ? -3.292 5.330 -7.856 1.00 89.75 439 LYS A N 1
ATOM 3397 C CA . LYS A 1 439 ? -2.818 4.330 -8.826 1.00 89.75 439 LYS A CA 1
ATOM 3398 C C . LYS A 1 439 ? -3.660 3.056 -8.858 1.00 89.75 439 LYS A C 1
ATOM 3400 O O . LYS A 1 439 ? -3.521 2.278 -9.796 1.00 89.75 439 LYS A O 1
ATOM 3405 N N . GLY A 1 440 ? -4.496 2.821 -7.850 1.00 93.00 440 GLY A N 1
ATOM 3406 C CA . GLY A 1 440 ? -5.234 1.572 -7.705 1.00 93.00 440 GLY A CA 1
ATOM 3407 C C . GLY A 1 440 ? -4.298 0.384 -7.482 1.00 93.00 440 GLY A C 1
ATOM 3408 O O . GLY A 1 440 ? -4.406 -0.628 -8.181 1.00 93.00 440 GLY A O 1
ATOM 3409 N N . ARG A 1 441 ? -3.382 0.501 -6.511 1.00 95.44 441 ARG A N 1
ATOM 3410 C CA . ARG A 1 441 ? -2.344 -0.504 -6.235 1.00 95.44 441 ARG A CA 1
ATOM 3411 C C . ARG A 1 441 ? -2.191 -0.776 -4.739 1.00 95.44 441 ARG A C 1
ATOM 3413 O O . ARG A 1 441 ? -2.262 0.144 -3.932 1.00 95.44 441 ARG A O 1
ATOM 3420 N N . LEU A 1 442 ? -1.967 -2.035 -4.376 1.00 98.06 442 LEU A N 1
ATOM 3421 C CA . LEU A 1 442 ? -1.674 -2.477 -3.013 1.00 98.06 442 LEU A CA 1
ATOM 3422 C C . LEU A 1 442 ? -0.170 -2.695 -2.861 1.00 98.06 442 LEU A C 1
ATOM 3424 O O . LEU A 1 442 ? 0.457 -3.303 -3.728 1.00 98.06 442 LEU A O 1
ATOM 3428 N N . TYR A 1 443 ? 0.390 -2.232 -1.749 1.00 98.50 443 TYR A N 1
ATOM 3429 C CA . TYR A 1 443 ? 1.769 -2.476 -1.342 1.00 98.50 443 TYR A CA 1
ATOM 3430 C C . TYR A 1 443 ? 1.788 -3.292 -0.052 1.00 98.50 443 TYR A C 1
ATOM 3432 O O . TYR A 1 443 ? 0.921 -3.111 0.800 1.00 98.50 443 TYR A O 1
ATOM 3440 N N . TRP A 1 444 ? 2.767 -4.181 0.095 1.00 98.44 444 TRP A N 1
ATOM 3441 C CA . TRP A 1 444 ? 2.959 -4.949 1.323 1.00 98.44 444 TRP A CA 1
ATOM 3442 C C . TRP A 1 444 ? 4.430 -5.231 1.593 1.00 98.44 444 TRP A C 1
ATOM 3444 O O . TRP A 1 444 ? 5.262 -5.217 0.677 1.00 98.44 444 TRP A O 1
ATOM 3454 N N . VAL A 1 445 ? 4.722 -5.529 2.853 1.00 98.25 445 VAL A N 1
ATOM 3455 C CA . VAL A 1 445 ? 6.018 -6.030 3.312 1.00 98.25 445 VAL A CA 1
ATOM 3456 C C . VAL A 1 445 ? 5.877 -7.476 3.770 1.00 98.25 445 VAL A C 1
ATOM 3458 O O . VAL A 1 445 ? 4.875 -7.850 4.380 1.00 98.25 445 VAL A O 1
ATOM 3461 N N . ASP A 1 446 ? 6.871 -8.296 3.446 1.00 97.38 446 ASP A N 1
ATOM 3462 C CA . ASP A 1 446 ? 6.982 -9.670 3.926 1.00 97.38 446 ASP A CA 1
ATOM 3463 C C . ASP A 1 446 ? 8.252 -9.804 4.760 1.00 97.38 446 ASP A C 1
ATOM 3465 O O . ASP A 1 446 ? 9.362 -9.661 4.235 1.00 97.38 446 ASP A O 1
ATOM 3469 N N . SER A 1 447 ? 8.073 -10.059 6.054 1.00 94.56 447 SER A N 1
ATOM 3470 C CA . SER A 1 447 ? 9.179 -10.101 7.012 1.00 94.56 447 SER A CA 1
ATOM 3471 C C . SER A 1 447 ? 10.058 -11.314 6.829 1.00 94.56 447 SER A C 1
ATOM 3473 O O . SER A 1 447 ? 11.256 -11.235 7.059 1.00 94.56 447 SER A O 1
ATOM 3475 N N . LYS A 1 448 ? 9.480 -12.421 6.354 1.00 90.44 448 LYS A N 1
ATOM 3476 C CA . LYS A 1 448 ? 10.233 -13.656 6.178 1.00 90.44 448 LYS A CA 1
ATOM 3477 C C . LYS A 1 448 ? 10.993 -13.689 4.860 1.00 90.44 448 LYS A C 1
ATOM 3479 O O . LYS A 1 448 ? 12.052 -14.286 4.760 1.00 90.44 448 LYS A O 1
ATOM 3484 N N . LEU A 1 449 ? 10.449 -13.070 3.817 1.00 92.31 449 LEU A N 1
ATOM 3485 C CA . LEU A 1 449 ? 11.110 -13.009 2.511 1.00 92.31 449 LEU A CA 1
ATOM 3486 C C . LEU A 1 449 ? 11.998 -11.762 2.335 1.00 92.31 449 LEU A C 1
ATOM 3488 O O . LEU A 1 449 ? 12.579 -11.578 1.259 1.00 92.31 449 LEU A O 1
ATOM 3492 N N . HIS A 1 450 ? 12.087 -10.910 3.365 1.00 94.44 450 HIS A N 1
ATOM 3493 C CA . HIS A 1 450 ? 12.826 -9.642 3.379 1.00 94.44 450 HIS A CA 1
ATOM 3494 C C . HIS A 1 450 ? 12.520 -8.762 2.160 1.00 94.44 450 HIS A C 1
ATOM 3496 O O . HIS A 1 450 ? 13.426 -8.221 1.514 1.00 94.44 450 HIS A O 1
ATOM 3502 N N . MET A 1 451 ? 11.238 -8.673 1.787 1.00 95.44 451 MET A N 1
ATOM 3503 C CA . MET A 1 451 ? 10.815 -8.041 0.536 1.00 95.44 451 MET A CA 1
ATOM 3504 C C . MET A 1 451 ? 9.644 -7.079 0.706 1.00 95.44 451 MET A C 1
ATOM 3506 O O . MET A 1 451 ? 8.701 -7.327 1.451 1.00 95.44 451 MET A O 1
ATOM 3510 N N . LEU A 1 452 ? 9.691 -6.004 -0.074 1.00 98.00 452 LEU A N 1
ATOM 3511 C CA . LEU A 1 452 ? 8.605 -5.060 -0.289 1.00 98.00 452 LEU A CA 1
ATOM 3512 C C . LEU A 1 452 ? 8.055 -5.282 -1.694 1.00 98.00 452 LEU A C 1
ATOM 3514 O O . LEU A 1 452 ? 8.797 -5.297 -2.682 1.00 98.00 452 LEU A O 1
ATOM 3518 N N . CYS A 1 453 ? 6.746 -5.466 -1.797 1.00 97.50 453 CYS A N 1
ATOM 3519 C CA . CYS A 1 453 ? 6.074 -5.757 -3.055 1.00 97.50 453 CYS A CA 1
ATOM 3520 C C . CYS A 1 453 ? 4.875 -4.861 -3.305 1.00 97.50 453 CYS A C 1
ATOM 3522 O O . CYS A 1 453 ? 4.349 -4.212 -2.406 1.00 97.50 453 CYS A O 1
ATOM 3524 N N . SER A 1 454 ? 4.441 -4.857 -4.562 1.00 97.12 454 SER A N 1
ATOM 3525 C CA . SER A 1 454 ? 3.222 -4.191 -4.990 1.00 97.12 454 SER A CA 1
ATOM 3526 C C . SER A 1 454 ? 2.451 -5.018 -6.011 1.00 97.12 454 SER A C 1
ATOM 3528 O O . SER A 1 454 ? 3.040 -5.790 -6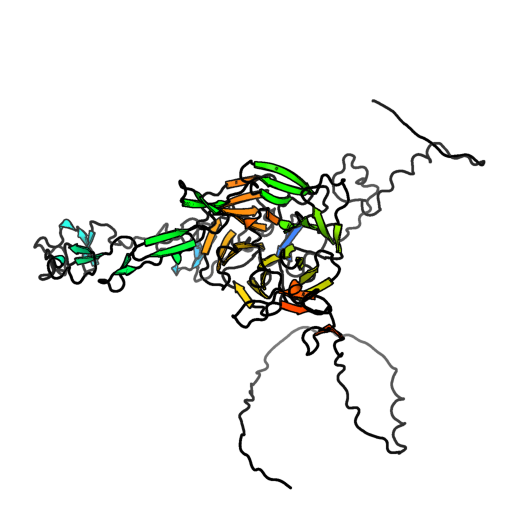.769 1.00 97.12 454 SER A O 1
ATOM 3530 N N . VAL A 1 455 ? 1.134 -4.857 -6.043 1.00 96.88 455 VAL A N 1
ATOM 3531 C CA . VAL A 1 455 ? 0.222 -5.560 -6.953 1.00 96.88 455 VAL A CA 1
ATOM 3532 C C . VAL A 1 455 ? -0.981 -4.675 -7.249 1.00 96.88 455 VAL A C 1
ATOM 3534 O O . VAL A 1 455 ? -1.403 -3.899 -6.391 1.00 96.88 455 VAL A O 1
ATOM 3537 N N . ASP A 1 456 ? -1.543 -4.770 -8.446 1.00 95.56 456 ASP A N 1
ATOM 3538 C CA . ASP A 1 456 ? -2.765 -4.038 -8.774 1.00 95.56 456 ASP A CA 1
ATOM 3539 C C . ASP A 1 456 ? -3.953 -4.568 -7.948 1.00 95.56 456 ASP A C 1
ATOM 3541 O O . ASP A 1 456 ? -3.978 -5.723 -7.515 1.00 95.56 456 ASP A O 1
ATOM 3545 N N . LEU A 1 457 ? -4.986 -3.747 -7.722 1.00 95.25 457 LEU A N 1
ATOM 3546 C CA . LEU A 1 457 ? -6.136 -4.142 -6.880 1.00 95.25 457 LEU A CA 1
ATOM 3547 C C . LEU A 1 457 ? -7.002 -5.272 -7.473 1.00 95.25 457 LEU A C 1
ATOM 3549 O O . LEU A 1 457 ? -7.936 -5.751 -6.814 1.00 95.25 457 LEU A O 1
ATOM 3553 N N . ASN A 1 458 ? -6.739 -5.682 -8.712 1.00 92.38 458 ASN A N 1
ATOM 3554 C CA . ASN A 1 458 ? -7.317 -6.865 -9.352 1.00 92.38 458 ASN A CA 1
ATOM 3555 C C . ASN A 1 458 ? -6.469 -8.141 -9.156 1.00 92.38 458 ASN A C 1
ATOM 3557 O O . ASN A 1 458 ? -7.001 -9.225 -9.381 1.00 92.38 458 ASN A O 1
ATOM 3561 N N . GLY A 1 459 ? -5.222 -8.021 -8.687 1.00 93.12 459 GLY A N 1
ATOM 3562 C CA . GLY A 1 459 ? -4.274 -9.121 -8.482 1.00 93.12 459 GLY A CA 1
ATOM 3563 C C . GLY A 1 459 ? -3.198 -9.245 -9.567 1.00 93.12 459 GLY A C 1
ATOM 3564 O O . GLY A 1 459 ? -2.317 -10.094 -9.441 1.00 93.12 459 GLY A O 1
ATOM 3565 N N . ASP A 1 460 ? -3.242 -8.403 -10.603 1.00 91.31 460 ASP A N 1
ATOM 3566 C CA . ASP A 1 460 ? -2.316 -8.454 -11.736 1.00 91.31 460 ASP A CA 1
ATOM 3567 C C . ASP A 1 460 ? -1.059 -7.583 -11.516 1.00 91.31 460 ASP A C 1
ATOM 3569 O O . ASP A 1 460 ? -0.914 -6.881 -10.510 1.00 91.31 460 ASP A O 1
ATOM 3573 N N . ASN A 1 461 ? -0.123 -7.650 -12.474 1.00 90.62 461 ASN A N 1
ATOM 3574 C CA . ASN A 1 461 ? 1.085 -6.815 -12.566 1.00 90.62 461 ASN A CA 1
ATOM 3575 C C . ASN A 1 461 ? 1.891 -6.715 -11.264 1.00 90.62 461 ASN A C 1
ATOM 3577 O O . ASN A 1 461 ? 2.361 -5.638 -10.881 1.00 90.62 461 ASN A O 1
ATOM 3581 N N . ARG A 1 462 ? 2.064 -7.845 -10.572 1.00 93.38 462 ARG A N 1
ATOM 3582 C CA . ARG A 1 462 ? 2.879 -7.919 -9.359 1.00 93.38 462 ARG A CA 1
ATOM 3583 C C . ARG A 1 462 ? 4.316 -7.466 -9.639 1.00 93.38 462 ARG A C 1
ATOM 3585 O O . ARG A 1 462 ? 4.957 -7.960 -10.560 1.00 93.38 462 ARG A O 1
ATOM 3592 N N . ASN A 1 463 ? 4.833 -6.578 -8.794 1.00 92.25 463 ASN A N 1
ATOM 3593 C CA . ASN A 1 463 ? 6.205 -6.083 -8.850 1.00 92.25 463 ASN A CA 1
ATOM 3594 C C . ASN A 1 463 ? 6.900 -6.245 -7.491 1.00 92.25 463 ASN A C 1
ATOM 3596 O O . ASN A 1 463 ? 6.346 -5.859 -6.458 1.00 92.25 463 ASN A O 1
ATOM 3600 N N . LYS A 1 464 ? 8.125 -6.779 -7.502 1.00 95.06 464 LYS A N 1
ATOM 3601 C CA . LYS A 1 464 ? 9.017 -6.820 -6.339 1.00 95.06 464 LYS A CA 1
ATOM 3602 C C . LYS A 1 464 ? 9.822 -5.522 -6.323 1.00 95.06 464 LYS A C 1
ATOM 3604 O O . LYS A 1 464 ? 10.694 -5.338 -7.161 1.00 95.06 464 LYS A O 1
ATOM 3609 N N . VAL A 1 465 ? 9.492 -4.626 -5.396 1.00 95.94 465 VAL A N 1
ATOM 3610 C CA . VAL A 1 465 ? 10.041 -3.262 -5.347 1.00 95.94 465 VAL A CA 1
ATOM 3611 C C . VAL A 1 465 ? 11.420 -3.254 -4.697 1.00 95.94 465 VAL A C 1
ATOM 3613 O O . VAL A 1 465 ? 12.339 -2.642 -5.222 1.00 95.94 465 VAL A O 1
ATOM 3616 N N . LEU A 1 466 ? 11.575 -3.941 -3.565 1.00 96.06 466 LEU A N 1
ATOM 3617 C CA . LEU A 1 466 ? 12.837 -4.029 -2.833 1.00 96.06 466 LEU A CA 1
ATOM 3618 C C . LEU A 1 466 ? 12.964 -5.423 -2.217 1.00 96.06 466 LEU A C 1
ATOM 3620 O O . LEU A 1 466 ? 11.978 -5.972 -1.730 1.00 96.06 466 LEU A O 1
ATOM 3624 N N . GLN A 1 467 ? 14.168 -5.988 -2.223 1.00 95.81 467 GLN A N 1
ATOM 3625 C CA . GLN A 1 467 ? 14.505 -7.177 -1.443 1.00 95.81 467 GLN A CA 1
ATOM 3626 C C . GLN A 1 467 ? 15.890 -6.979 -0.832 1.00 95.81 467 GLN A C 1
ATOM 3628 O O . GLN A 1 467 ? 16.872 -6.858 -1.560 1.00 95.81 467 GLN A O 1
ATOM 3633 N N . SER A 1 468 ? 15.953 -6.870 0.494 1.00 92.69 468 SER A N 1
ATOM 3634 C CA . SER A 1 468 ? 17.195 -6.600 1.220 1.00 92.69 468 SER A CA 1
ATOM 3635 C C . SER A 1 468 ? 17.041 -6.959 2.693 1.00 92.69 468 SER A C 1
ATOM 3637 O O . SER A 1 468 ? 16.263 -6.323 3.397 1.00 92.69 468 SER A O 1
ATOM 3639 N N . SER A 1 469 ? 17.833 -7.912 3.180 1.00 90.94 469 SER A N 1
ATOM 3640 C CA . SER A 1 469 ? 17.891 -8.257 4.607 1.00 90.94 469 SER A CA 1
ATOM 3641 C C . SER A 1 469 ? 18.536 -7.165 5.473 1.00 90.94 469 SER A C 1
ATOM 3643 O O . SER A 1 469 ? 18.403 -7.184 6.693 1.00 90.94 469 SER A O 1
ATOM 3645 N N . GLU A 1 470 ? 19.220 -6.183 4.871 1.00 90.56 470 GLU A N 1
ATOM 3646 C CA . GLU A 1 470 ? 19.800 -5.050 5.602 1.00 90.56 470 GLU A CA 1
ATOM 3647 C C . GLU A 1 470 ? 18.723 -4.052 6.055 1.00 90.56 470 GLU A C 1
ATOM 3649 O O . GLU A 1 470 ? 18.779 -3.561 7.183 1.00 90.56 470 GLU A O 1
ATOM 3654 N N . TYR A 1 471 ? 17.744 -3.770 5.186 1.00 93.88 471 TYR A N 1
ATOM 3655 C CA . TYR A 1 471 ? 16.720 -2.736 5.403 1.00 93.88 471 TYR A CA 1
ATOM 3656 C C . TYR A 1 471 ? 15.309 -3.282 5.671 1.00 93.88 471 TYR A C 1
ATOM 3658 O O . TYR A 1 471 ? 14.434 -2.522 6.087 1.00 93.88 471 TYR A O 1
ATOM 3666 N N . LEU A 1 472 ? 15.072 -4.564 5.384 1.00 94.56 472 LEU A N 1
ATOM 3667 C CA . LEU A 1 472 ? 13.807 -5.273 5.599 1.00 94.56 472 LEU A CA 1
ATOM 3668 C C . LEU A 1 472 ? 14.073 -6.522 6.443 1.00 94.56 472 LEU A C 1
ATOM 3670 O O . LEU A 1 472 ? 13.775 -7.637 6.020 1.00 94.56 472 LEU A O 1
ATOM 3674 N N . ALA A 1 473 ? 14.681 -6.335 7.612 1.00 92.25 473 ALA A N 1
ATOM 3675 C CA . ALA A 1 473 ? 15.009 -7.437 8.504 1.00 92.25 473 ALA A CA 1
ATOM 3676 C C . ALA A 1 473 ? 13.741 -7.964 9.185 1.00 92.25 473 ALA A C 1
ATOM 3678 O O . ALA A 1 473 ? 13.401 -9.131 9.018 1.00 92.25 473 ALA A O 1
ATOM 3679 N N . HIS A 1 474 ? 12.977 -7.076 9.829 1.00 93.75 474 HIS A N 1
ATOM 3680 C CA . HIS A 1 474 ? 11.652 -7.395 10.359 1.00 93.75 474 HIS A CA 1
ATOM 3681 C C . HIS A 1 474 ? 10.694 -6.200 10.193 1.00 93.75 474 HIS A C 1
ATOM 3683 O O . HIS A 1 474 ? 10.403 -5.481 11.159 1.00 93.75 474 HIS A O 1
ATOM 3689 N N . PRO A 1 475 ? 10.209 -5.946 8.964 1.00 96.62 475 PRO A N 1
ATOM 3690 C CA . PRO A 1 475 ? 9.265 -4.874 8.697 1.00 96.62 475 PRO A CA 1
ATOM 3691 C C . PRO A 1 475 ? 7.884 -5.150 9.318 1.00 96.62 475 PRO A C 1
ATOM 3693 O O . PRO A 1 475 ? 7.351 -6.256 9.226 1.00 96.62 475 PRO A O 1
ATOM 3696 N N . PHE A 1 476 ? 7.268 -4.139 9.932 1.00 95.06 476 PHE A N 1
ATOM 3697 C CA . PHE A 1 476 ? 5.943 -4.288 10.555 1.00 95.06 476 PHE A CA 1
ATOM 3698 C C . PHE A 1 476 ? 4.838 -3.643 9.727 1.00 95.06 476 PHE A C 1
ATOM 3700 O O . PHE A 1 476 ? 3.933 -4.342 9.281 1.00 95.06 476 PHE A O 1
ATOM 3707 N N . ALA A 1 477 ? 4.947 -2.348 9.447 1.00 97.19 477 ALA A N 1
ATOM 3708 C CA . ALA A 1 477 ? 3.956 -1.601 8.685 1.00 97.19 477 ALA A CA 1
ATOM 3709 C C . ALA A 1 477 ? 4.607 -0.778 7.578 1.00 97.19 477 ALA A C 1
ATOM 3711 O O . ALA A 1 477 ? 5.812 -0.509 7.592 1.00 97.19 477 ALA A O 1
ATOM 3712 N N . LEU A 1 478 ? 3.796 -0.362 6.608 1.00 98.19 478 LEU A N 1
ATOM 3713 C CA . LEU A 1 478 ? 4.226 0.523 5.537 1.00 98.19 478 LEU A CA 1
ATOM 3714 C C . LEU A 1 478 ? 3.123 1.497 5.135 1.00 98.19 478 LEU A C 1
ATOM 3716 O O . LEU A 1 478 ? 1.939 1.232 5.287 1.00 98.19 478 LEU A O 1
ATOM 3720 N N . THR A 1 479 ? 3.525 2.604 4.532 1.00 98.19 479 THR A N 1
ATOM 3721 C CA . THR A 1 479 ? 2.626 3.621 3.994 1.00 98.19 479 THR A CA 1
ATOM 3722 C C . THR A 1 479 ? 3.255 4.267 2.761 1.00 98.19 479 THR A C 1
ATOM 3724 O O . THR A 1 479 ? 4.476 4.259 2.590 1.00 98.19 479 THR A O 1
ATOM 3727 N N . VAL A 1 480 ? 2.434 4.802 1.861 1.00 97.19 480 VAL A N 1
ATOM 3728 C CA . VAL A 1 480 ? 2.884 5.390 0.592 1.00 97.19 480 VAL A CA 1
ATOM 3729 C C . VAL A 1 480 ? 2.432 6.836 0.478 1.00 97.19 480 VAL A C 1
ATOM 3731 O O . VAL A 1 480 ? 1.319 7.190 0.860 1.00 97.19 480 VAL A O 1
ATOM 3734 N N . PHE A 1 481 ? 3.290 7.682 -0.085 1.00 95.38 481 PHE A N 1
ATOM 3735 C CA . PHE A 1 481 ? 2.931 9.048 -0.445 1.00 95.38 481 PHE A CA 1
ATOM 3736 C C . PHE A 1 481 ? 3.790 9.524 -1.613 1.00 95.38 481 PHE A C 1
ATOM 3738 O O . PHE A 1 481 ? 5.001 9.306 -1.633 1.00 95.38 481 PHE A O 1
ATOM 3745 N N . GLU A 1 482 ? 3.158 10.176 -2.591 1.00 93.19 482 GLU A N 1
ATOM 3746 C CA . GLU A 1 482 ? 3.814 10.634 -3.825 1.00 93.19 482 GLU A CA 1
ATOM 3747 C C . GLU A 1 482 ? 4.560 9.490 -4.537 1.00 93.19 482 GLU A C 1
ATOM 3749 O O . GLU A 1 482 ? 3.940 8.506 -4.934 1.00 93.19 482 GLU A O 1
ATOM 3754 N N . ASP A 1 483 ? 5.872 9.608 -4.722 1.00 92.56 483 ASP A N 1
ATOM 3755 C CA . ASP A 1 483 ? 6.772 8.636 -5.342 1.00 92.56 483 ASP A CA 1
ATOM 3756 C C . ASP A 1 483 ? 7.479 7.723 -4.330 1.00 92.56 483 ASP A C 1
ATOM 3758 O O . ASP A 1 483 ? 8.287 6.877 -4.721 1.00 92.56 483 ASP A O 1
ATOM 3762 N N . ARG A 1 484 ? 7.188 7.872 -3.034 1.00 95.44 484 ARG A N 1
ATOM 3763 C CA . ARG A 1 484 ? 7.912 7.194 -1.960 1.00 95.44 484 ARG A CA 1
ATOM 3764 C C . ARG A 1 484 ? 7.043 6.226 -1.172 1.00 95.44 484 ARG A C 1
ATOM 3766 O O . ARG A 1 484 ? 5.842 6.421 -0.991 1.00 95.44 484 ARG A O 1
ATOM 3773 N N . VAL A 1 485 ? 7.694 5.171 -0.702 1.00 97.62 485 VAL A N 1
ATOM 3774 C CA . VAL A 1 485 ? 7.165 4.222 0.276 1.00 97.62 485 VAL A CA 1
ATOM 3775 C C . VAL A 1 485 ? 7.973 4.353 1.557 1.00 97.62 485 VAL A C 1
ATOM 3777 O O . VAL A 1 485 ? 9.190 4.530 1.501 1.00 97.62 485 VAL A O 1
ATOM 3780 N N . PHE A 1 486 ? 7.295 4.284 2.695 1.00 98.38 486 PHE A N 1
ATOM 3781 C CA . PHE A 1 486 ? 7.869 4.370 4.032 1.00 98.38 486 PHE A CA 1
ATOM 3782 C C . PHE A 1 486 ? 7.481 3.128 4.816 1.00 98.38 486 PHE A C 1
ATOM 3784 O O . PHE A 1 486 ? 6.347 2.676 4.691 1.00 98.38 486 PHE A O 1
ATOM 3791 N N . TRP A 1 487 ? 8.390 2.583 5.616 1.00 98.50 487 TRP A N 1
ATOM 3792 C CA . TRP A 1 487 ? 8.100 1.411 6.439 1.00 98.50 487 TRP A CA 1
ATOM 3793 C C . TRP A 1 487 ? 8.802 1.485 7.786 1.00 98.50 487 TRP A C 1
ATOM 3795 O O . TRP A 1 487 ? 9.827 2.159 7.936 1.00 98.50 487 TRP A O 1
ATOM 3805 N N . THR A 1 488 ? 8.229 0.790 8.761 1.00 98.19 488 THR A N 1
ATOM 3806 C CA . THR A 1 488 ? 8.843 0.547 10.064 1.00 98.19 488 THR A CA 1
ATOM 3807 C C . THR A 1 488 ? 9.561 -0.792 10.047 1.00 98.19 488 THR A C 1
ATOM 3809 O O . THR A 1 488 ? 9.056 -1.764 9.488 1.00 98.19 488 THR A O 1
ATOM 3812 N N . ASP A 1 489 ? 10.731 -0.852 10.674 1.00 97.06 489 ASP A N 1
ATOM 3813 C CA . ASP A 1 489 ? 11.444 -2.099 10.939 1.00 97.06 489 ASP A CA 1
ATOM 3814 C C . ASP A 1 489 ? 11.727 -2.194 12.440 1.00 97.06 489 ASP A C 1
ATOM 3816 O O . ASP A 1 489 ? 12.344 -1.298 13.029 1.00 97.06 489 ASP A O 1
ATOM 3820 N N . GLY A 1 490 ? 11.220 -3.254 13.072 1.00 92.25 490 GLY A N 1
ATOM 3821 C CA . GLY A 1 490 ? 11.335 -3.417 14.519 1.00 92.25 490 GLY A CA 1
ATOM 3822 C C . GLY A 1 490 ? 12.609 -4.125 14.964 1.00 92.25 490 GLY A C 1
ATOM 3823 O O . GLY A 1 490 ? 12.955 -4.027 16.137 1.00 92.25 490 GLY A O 1
ATOM 3824 N N . GLU A 1 491 ? 13.343 -4.779 14.059 1.00 90.38 491 GLU A N 1
ATOM 3825 C CA . GLU A 1 491 ? 14.676 -5.303 14.374 1.00 90.38 491 GLU A CA 1
ATOM 3826 C C . GLU A 1 491 ? 15.731 -4.196 14.267 1.00 90.38 491 GLU A C 1
ATOM 3828 O O . GLU A 1 491 ? 16.617 -4.087 15.112 1.00 90.38 491 GLU A O 1
ATOM 3833 N N . LYS A 1 492 ? 15.619 -3.334 13.249 1.00 93.00 492 LYS A N 1
ATOM 3834 C CA . LYS A 1 492 ? 16.506 -2.176 13.064 1.00 93.00 492 LYS A CA 1
ATOM 3835 C C . LYS A 1 492 ? 16.104 -0.956 13.891 1.00 93.00 492 LYS A C 1
ATOM 3837 O O . LYS A 1 492 ? 16.835 0.035 13.885 1.00 93.00 492 LYS A O 1
ATOM 3842 N N . GLU A 1 493 ? 14.968 -1.013 14.590 1.00 95.50 493 GLU A N 1
ATOM 3843 C CA . GLU A 1 493 ? 14.455 0.068 15.442 1.00 95.50 493 GLU A CA 1
ATOM 3844 C C . GLU A 1 493 ? 14.390 1.420 14.700 1.00 95.50 493 GLU A C 1
ATOM 3846 O O . GLU A 1 493 ? 14.780 2.477 15.220 1.00 95.50 493 GLU A O 1
ATOM 3851 N N . ALA A 1 494 ? 13.932 1.388 13.446 1.00 96.56 494 ALA A N 1
ATOM 3852 C CA . ALA A 1 494 ? 14.036 2.512 12.522 1.00 96.56 494 ALA A CA 1
ATOM 3853 C C . ALA A 1 494 ? 12.834 2.634 11.577 1.00 96.56 494 ALA A C 1
ATOM 3855 O O . ALA A 1 494 ? 12.079 1.689 11.351 1.00 96.56 494 ALA A O 1
ATOM 3856 N N . ILE A 1 495 ? 12.682 3.832 11.008 1.00 97.94 495 ILE A N 1
ATOM 3857 C CA . ILE A 1 495 ? 11.780 4.106 9.886 1.00 97.94 495 ILE A CA 1
ATOM 3858 C C . ILE A 1 495 ? 12.631 4.418 8.667 1.00 97.94 495 ILE A C 1
ATOM 3860 O O . ILE A 1 495 ? 13.488 5.309 8.708 1.00 97.94 495 ILE A O 1
ATOM 3864 N N . TYR A 1 496 ? 12.342 3.732 7.572 1.00 98.00 496 TYR A N 1
ATOM 3865 C CA . TYR A 1 496 ? 13.005 3.925 6.291 1.00 98.00 496 TYR A CA 1
ATOM 3866 C C . TYR A 1 496 ? 12.043 4.503 5.254 1.00 98.00 496 TYR A C 1
ATOM 3868 O O . TYR A 1 496 ? 10.822 4.458 5.411 1.00 98.00 496 TYR A O 1
ATOM 3876 N N . GLY A 1 497 ? 12.600 5.055 4.178 1.00 97.50 497 GLY A N 1
ATOM 3877 C CA . GLY A 1 497 ? 11.847 5.423 2.988 1.00 97.50 497 GLY A CA 1
ATOM 3878 C C . GLY A 1 497 ? 12.648 5.203 1.713 1.00 97.50 497 GLY A C 1
ATOM 3879 O O . GLY A 1 497 ? 13.853 5.421 1.706 1.00 97.50 497 GLY A O 1
ATOM 3880 N N . ALA A 1 498 ? 11.985 4.802 0.633 1.00 97.38 498 ALA A N 1
ATOM 3881 C CA . ALA A 1 498 ? 12.601 4.528 -0.667 1.00 97.38 498 ALA A CA 1
ATOM 3882 C C . ALA A 1 498 ? 11.656 4.917 -1.811 1.00 97.38 498 ALA A C 1
ATOM 3884 O O . ALA A 1 498 ? 10.481 5.215 -1.582 1.00 97.38 498 ALA A O 1
ATOM 3885 N N . ASN A 1 499 ? 12.149 4.908 -3.050 1.00 95.50 499 ASN A N 1
ATOM 3886 C CA . ASN A 1 499 ? 11.289 5.050 -4.221 1.00 95.50 499 ASN A CA 1
ATOM 3887 C C . ASN A 1 499 ? 10.319 3.857 -4.316 1.00 95.50 499 ASN A C 1
ATOM 3889 O O . ASN A 1 499 ? 10.742 2.700 -4.302 1.00 95.50 499 ASN A O 1
ATOM 3893 N N . LYS A 1 500 ? 9.013 4.123 -4.436 1.00 95.19 500 LYS A N 1
ATOM 3894 C CA . LYS A 1 500 ? 7.975 3.078 -4.389 1.00 95.19 500 LYS A CA 1
ATOM 3895 C C . LYS A 1 500 ? 7.936 2.172 -5.623 1.00 95.19 500 LYS A C 1
ATOM 3897 O O . LYS A 1 500 ? 7.243 1.158 -5.603 1.00 95.19 500 LYS A O 1
ATOM 3902 N N . PHE A 1 501 ? 8.612 2.540 -6.709 1.00 93.19 501 PHE A N 1
ATOM 3903 C CA . PHE A 1 501 ? 8.608 1.778 -7.958 1.00 93.19 501 PHE A CA 1
ATOM 3904 C C . PHE A 1 501 ? 9.873 0.938 -8.123 1.00 93.19 501 PHE A C 1
ATOM 3906 O O . PHE A 1 501 ? 9.777 -0.229 -8.502 1.00 93.19 501 PHE A O 1
ATOM 3913 N N . THR A 1 502 ? 11.036 1.524 -7.829 1.00 92.06 502 THR A N 1
ATOM 3914 C CA . THR A 1 502 ? 12.357 0.907 -8.039 1.00 92.06 502 THR A CA 1
ATOM 3915 C C . THR A 1 502 ? 12.994 0.357 -6.766 1.00 92.06 502 THR A C 1
ATOM 3917 O O . THR A 1 502 ? 13.956 -0.397 -6.866 1.00 92.06 502 THR A O 1
ATOM 3920 N N . GLY A 1 503 ? 12.535 0.782 -5.582 1.00 94.00 503 GLY A N 1
ATOM 3921 C CA . GLY A 1 503 ? 13.196 0.480 -4.309 1.00 94.00 503 GLY A CA 1
ATOM 3922 C C . GLY A 1 503 ? 14.540 1.191 -4.111 1.00 94.00 503 GLY A C 1
ATOM 3923 O O . GLY A 1 503 ? 15.246 0.890 -3.151 1.00 94.00 503 GLY A O 1
ATOM 3924 N N . SER A 1 504 ? 14.910 2.124 -4.997 1.00 93.56 504 SER A N 1
ATOM 3925 C CA . SER A 1 504 ? 16.154 2.896 -4.898 1.00 93.56 504 SER A CA 1
ATOM 3926 C C . SER A 1 504 ? 16.067 4.011 -3.851 1.00 93.56 504 SER A C 1
ATOM 3928 O O . SER A 1 504 ? 14.995 4.328 -3.330 1.00 93.56 504 SER A O 1
ATOM 3930 N N . ASP A 1 505 ? 17.214 4.638 -3.572 1.00 94.06 505 ASP A N 1
ATOM 3931 C CA . ASP A 1 505 ? 17.318 5.846 -2.741 1.00 94.06 505 ASP A CA 1
ATOM 3932 C C . ASP A 1 505 ? 16.766 5.659 -1.322 1.00 94.06 505 ASP A C 1
ATOM 3934 O O . ASP A 1 505 ? 16.052 6.519 -0.788 1.00 94.06 505 ASP A O 1
ATOM 3938 N N . VAL A 1 506 ? 17.105 4.509 -0.729 1.00 96.94 506 VAL A N 1
ATOM 3939 C CA . VAL A 1 506 ? 16.759 4.162 0.650 1.00 96.94 506 VAL A CA 1
ATOM 3940 C C . VAL A 1 506 ? 17.365 5.193 1.602 1.00 96.94 506 VAL A C 1
ATOM 3942 O O . VAL A 1 506 ? 18.569 5.447 1.589 1.00 96.94 506 VAL A O 1
ATOM 3945 N N . VAL A 1 507 ? 16.525 5.792 2.443 1.00 96.00 507 VAL A N 1
ATOM 3946 C CA . VAL A 1 507 ? 16.916 6.762 3.469 1.00 96.00 507 VAL A CA 1
ATOM 3947 C C . VAL A 1 507 ? 16.358 6.364 4.828 1.00 96.00 507 VAL A C 1
ATOM 3949 O O . VAL A 1 507 ? 15.207 5.948 4.937 1.00 96.00 507 VAL A O 1
ATOM 3952 N N . THR A 1 508 ? 17.147 6.558 5.881 1.00 96.12 508 THR A N 1
ATOM 3953 C CA . THR A 1 508 ? 16.677 6.445 7.268 1.00 96.12 508 THR A CA 1
ATOM 3954 C C . THR A 1 508 ? 16.050 7.768 7.704 1.00 96.12 508 THR A C 1
ATOM 3956 O O . THR A 1 508 ? 16.698 8.816 7.663 1.00 96.12 508 THR A O 1
ATOM 3959 N N . LEU A 1 509 ? 14.785 7.734 8.120 1.00 95.44 509 LEU A N 1
ATOM 3960 C CA . LEU A 1 509 ? 14.018 8.908 8.551 1.00 95.44 509 LEU A CA 1
ATOM 3961 C C . LEU A 1 509 ? 14.038 9.098 10.069 1.00 95.44 509 LEU A C 1
ATOM 3963 O O . LEU A 1 509 ? 14.119 10.230 10.546 1.00 95.44 509 LEU A O 1
ATOM 3967 N N . ALA A 1 510 ? 13.986 7.998 10.815 1.00 94.88 510 ALA A N 1
ATOM 3968 C CA . ALA A 1 510 ? 14.089 7.973 12.267 1.00 94.88 510 ALA A CA 1
ATOM 3969 C C . ALA A 1 510 ? 14.800 6.689 12.714 1.00 94.88 510 ALA A C 1
ATOM 3971 O O . ALA A 1 510 ? 14.711 5.668 12.037 1.00 94.88 510 ALA A O 1
ATOM 3972 N N . SER A 1 511 ? 15.499 6.748 13.846 1.00 94.94 511 SER A N 1
ATOM 3973 C CA . SER A 1 511 ? 16.249 5.632 14.435 1.00 94.94 511 SER A CA 1
ATOM 3974 C C . SER A 1 511 ? 16.144 5.658 15.962 1.00 94.94 511 SER A C 1
ATOM 3976 O O . SER A 1 511 ? 15.756 6.682 16.532 1.00 94.94 511 SER A O 1
ATOM 3978 N N . ASN A 1 512 ? 16.562 4.575 16.624 1.00 94.00 512 ASN A N 1
ATOM 3979 C CA . ASN A 1 512 ? 16.445 4.387 18.079 1.00 94.00 512 ASN A CA 1
ATOM 3980 C C . ASN A 1 512 ? 14.978 4.435 18.546 1.00 94.00 512 ASN A C 1
ATOM 3982 O O . ASN A 1 512 ? 14.631 5.109 19.524 1.00 94.00 512 ASN A O 1
ATOM 3986 N N . LEU A 1 513 ? 14.102 3.783 17.783 1.00 95.00 513 LEU A N 1
ATOM 3987 C CA . LEU A 1 513 ? 12.688 3.638 18.101 1.00 95.00 513 LEU A CA 1
ATOM 3988 C C . LEU A 1 513 ? 12.468 2.407 18.982 1.00 95.00 513 LEU A C 1
ATOM 3990 O O . LEU A 1 513 ? 13.177 1.418 18.888 1.00 95.00 513 LEU A O 1
ATOM 3994 N N . ASN A 1 514 ? 11.462 2.458 19.843 1.00 93.62 514 ASN A N 1
ATOM 3995 C CA . ASN A 1 514 ? 11.088 1.339 20.694 1.00 93.62 514 ASN A CA 1
ATOM 3996 C C . ASN A 1 514 ? 9.872 0.648 20.085 1.00 93.62 514 ASN A C 1
ATOM 3998 O O . ASN A 1 514 ? 8.752 1.128 20.264 1.00 93.62 514 ASN A O 1
ATOM 4002 N N . ASP A 1 515 ? 10.123 -0.463 19.391 1.00 91.56 515 ASP A N 1
ATOM 4003 C CA . ASP A 1 515 ? 9.095 -1.350 18.836 1.00 91.56 515 ASP A CA 1
ATOM 4004 C C . ASP A 1 515 ? 8.071 -0.608 17.938 1.00 91.56 515 ASP A C 1
ATOM 4006 O O . ASP A 1 515 ? 6.895 -0.474 18.296 1.00 91.56 515 ASP A O 1
ATOM 4010 N N . PRO A 1 516 ? 8.516 -0.032 16.799 1.00 95.25 516 PRO A N 1
ATOM 4011 C CA . PRO A 1 516 ? 7.642 0.696 15.884 1.00 95.25 516 PRO A CA 1
ATOM 4012 C C . PRO A 1 516 ? 6.747 -0.258 15.071 1.00 95.25 516 PRO A C 1
ATOM 4014 O O . PRO A 1 516 ? 7.135 -0.741 14.010 1.00 95.25 516 PRO A O 1
ATOM 4017 N N . GLN A 1 517 ? 5.539 -0.516 15.572 1.00 95.25 517 GLN A N 1
ATOM 4018 C CA . GLN A 1 517 ? 4.604 -1.493 14.995 1.00 95.25 517 GLN A CA 1
ATOM 4019 C C . GLN A 1 517 ? 3.808 -0.956 13.793 1.00 95.25 517 GLN A C 1
ATOM 4021 O O . GLN A 1 517 ? 3.695 -1.653 12.793 1.00 95.25 517 GLN A O 1
ATOM 4026 N N . ASP A 1 518 ? 3.317 0.286 13.842 1.00 97.94 518 ASP A N 1
ATOM 4027 C CA . ASP A 1 518 ? 2.465 0.848 12.784 1.00 97.94 518 ASP A CA 1
ATOM 4028 C C . ASP A 1 518 ? 2.851 2.279 12.370 1.00 97.94 518 ASP A C 1
ATOM 4030 O O . ASP A 1 518 ? 3.414 3.041 13.168 1.00 97.94 518 ASP A O 1
ATOM 4034 N N . ILE A 1 519 ? 2.561 2.641 11.115 1.00 98.12 519 ILE A N 1
ATOM 4035 C CA . ILE A 1 519 ? 2.878 3.930 10.490 1.00 98.12 519 ILE A CA 1
ATOM 4036 C C . ILE A 1 519 ? 1.851 4.330 9.422 1.00 98.12 519 ILE A C 1
ATOM 4038 O O . ILE A 1 519 ? 1.575 3.588 8.486 1.00 98.12 519 ILE A O 1
ATOM 4042 N N . ILE A 1 520 ? 1.388 5.580 9.481 1.00 97.94 520 ILE A N 1
ATOM 4043 C CA . ILE A 1 520 ? 0.557 6.196 8.439 1.00 97.94 520 ILE A CA 1
ATOM 4044 C C . ILE A 1 520 ? 1.161 7.518 7.969 1.00 97.94 520 ILE A C 1
ATOM 4046 O O . ILE A 1 520 ? 1.818 8.233 8.732 1.00 97.94 520 ILE A O 1
ATOM 4050 N N . VAL A 1 521 ? 0.879 7.899 6.725 1.00 96.94 521 VAL A N 1
ATOM 4051 C CA . VAL A 1 521 ? 1.014 9.291 6.287 1.00 96.94 521 VAL A CA 1
ATOM 4052 C C . VAL A 1 521 ? -0.292 10.023 6.593 1.00 96.94 521 VAL A C 1
ATOM 4054 O O . VAL A 1 521 ? -1.379 9.566 6.253 1.00 96.94 521 VAL A O 1
ATOM 4057 N N . TYR A 1 522 ? -0.179 11.192 7.211 1.00 94.62 522 TYR A N 1
ATOM 4058 C CA . TYR A 1 522 ? -1.291 12.085 7.505 1.00 94.62 522 TYR A CA 1
ATOM 4059 C C . TYR A 1 522 ? -1.258 13.278 6.543 1.00 94.62 522 TYR A C 1
ATOM 4061 O O . TYR A 1 522 ? -0.412 14.170 6.669 1.00 94.62 522 TYR A O 1
ATOM 4069 N N . HIS A 1 523 ? -2.152 13.267 5.551 1.00 94.38 523 HIS A N 1
ATOM 4070 C CA . HIS A 1 523 ? -2.289 14.308 4.530 1.00 94.38 523 HIS A CA 1
ATOM 4071 C C . HIS A 1 523 ? -3.671 14.238 3.853 1.00 94.38 523 HIS A C 1
ATOM 4073 O O . HIS A 1 523 ? -4.219 13.148 3.693 1.00 94.38 523 HIS A O 1
ATOM 4079 N N . GLU A 1 524 ? -4.210 15.372 3.391 1.00 92.31 524 GLU A N 1
ATOM 4080 C CA . GLU A 1 524 ? -5.563 15.447 2.806 1.00 92.31 524 GLU A CA 1
ATOM 4081 C C . GLU A 1 524 ? -5.730 14.583 1.544 1.00 92.31 524 GLU A C 1
ATOM 4083 O O . GLU A 1 524 ? -6.746 13.924 1.356 1.00 92.31 524 GLU A O 1
ATOM 4088 N N . LEU A 1 525 ? -4.698 14.532 0.697 1.00 92.69 525 LEU A N 1
ATOM 4089 C CA . LEU A 1 525 ? -4.744 13.832 -0.596 1.00 92.69 525 LEU A CA 1
ATOM 4090 C C . LEU A 1 525 ? -4.744 12.299 -0.488 1.00 92.69 525 LEU A C 1
ATOM 4092 O O . LEU A 1 525 ? -4.964 11.626 -1.492 1.00 92.69 525 LEU A O 1
ATOM 4096 N N . ILE A 1 526 ? -4.512 11.742 0.704 1.00 92.62 526 ILE A N 1
ATOM 4097 C CA . ILE A 1 526 ? -4.621 10.294 0.940 1.00 92.62 526 ILE A CA 1
ATOM 4098 C C . ILE A 1 526 ? -6.089 9.887 1.068 1.00 92.62 526 ILE A C 1
ATOM 4100 O O . ILE A 1 526 ? -6.498 8.840 0.568 1.00 92.62 526 ILE A O 1
ATOM 4104 N N . GLN A 1 527 ? -6.898 10.740 1.697 1.00 93.94 527 GLN A N 1
ATOM 4105 C CA . GLN A 1 527 ? -8.309 10.493 1.961 1.00 93.94 527 GLN A CA 1
ATOM 4106 C C . GLN A 1 527 ? -9.174 11.233 0.950 1.00 93.94 527 GLN A C 1
ATOM 4108 O O . GLN A 1 527 ? -9.783 12.262 1.236 1.00 93.94 527 GLN A O 1
ATOM 4113 N N . LEU A 1 528 ? -9.225 10.687 -0.265 1.00 91.00 528 LEU A N 1
ATOM 4114 C CA . LEU A 1 528 ? -10.006 11.249 -1.363 1.00 91.00 528 LEU A CA 1
ATOM 4115 C C . LEU A 1 528 ? -11.479 11.450 -0.964 1.00 91.00 528 LEU A C 1
ATOM 4117 O O . LEU A 1 528 ? -12.123 10.560 -0.395 1.00 91.00 528 LEU A O 1
ATOM 4121 N N . SER A 1 529 ? -12.027 12.613 -1.320 1.00 90.06 529 SER A N 1
ATOM 4122 C CA . SER A 1 529 ? -13.436 12.936 -1.102 1.00 90.06 529 SER A CA 1
ATOM 4123 C C . SER A 1 529 ? -14.344 12.013 -1.912 1.00 90.06 529 SER A C 1
ATOM 4125 O O . SER A 1 529 ? -14.141 11.811 -3.110 1.00 90.06 529 SER A O 1
ATOM 4127 N N . GLY A 1 530 ? -15.401 11.504 -1.284 1.00 90.44 530 GLY A N 1
ATOM 4128 C CA . GLY A 1 530 ? -16.393 10.668 -1.950 1.00 90.44 530 GLY A CA 1
ATOM 4129 C C . GLY A 1 530 ? -17.791 10.836 -1.370 1.00 90.44 530 GLY A C 1
ATOM 4130 O O . GLY A 1 530 ? -17.999 11.452 -0.325 1.00 90.44 530 GLY A O 1
ATOM 4131 N N . THR A 1 531 ? -18.781 10.307 -2.086 1.00 91.81 531 THR A N 1
ATOM 4132 C CA . THR A 1 531 ? -20.187 10.405 -1.688 1.00 91.81 531 THR A CA 1
ATOM 4133 C C . THR A 1 531 ? -20.539 9.298 -0.702 1.00 91.81 531 THR A C 1
ATOM 4135 O O . THR A 1 531 ? -20.419 8.114 -1.015 1.00 91.81 531 THR A O 1
ATOM 4138 N N . ASN A 1 532 ? -21.047 9.677 0.469 1.00 93.19 532 ASN A N 1
ATOM 4139 C CA . ASN A 1 532 ? -21.630 8.729 1.409 1.00 93.19 532 ASN A CA 1
ATOM 4140 C C . ASN A 1 532 ? -23.058 8.353 0.968 1.00 93.19 532 ASN A C 1
ATOM 4142 O O . ASN A 1 532 ? -24.026 9.067 1.246 1.00 93.19 532 ASN A O 1
ATOM 4146 N N . TRP A 1 533 ? -23.195 7.201 0.306 1.00 92.00 533 TRP A N 1
ATOM 4147 C CA . TRP A 1 533 ? -24.481 6.707 -0.207 1.00 92.00 533 TRP A CA 1
ATOM 4148 C C . TRP A 1 533 ? -25.496 6.349 0.894 1.00 92.00 533 TRP A C 1
ATOM 4150 O O . TRP A 1 533 ? -26.698 6.293 0.625 1.00 92.00 533 TRP A O 1
ATOM 4160 N N . CYS A 1 534 ? -25.042 6.129 2.133 1.00 91.44 534 CYS A N 1
ATOM 4161 C CA . CYS A 1 534 ? -25.919 5.866 3.274 1.00 91.44 534 CYS A CA 1
ATOM 4162 C C . CYS A 1 534 ? -26.618 7.139 3.777 1.00 91.44 534 CYS A C 1
ATOM 4164 O O . CYS A 1 534 ? -27.643 7.034 4.440 1.00 91.44 534 CYS A O 1
ATOM 4166 N N . SER A 1 535 ? -26.114 8.331 3.458 1.00 88.56 535 SER A N 1
ATOM 4167 C CA . SER A 1 535 ? -26.725 9.600 3.885 1.00 88.56 535 SER A CA 1
ATOM 4168 C C . SER A 1 535 ? -27.672 10.203 2.839 1.00 88.56 535 SER A C 1
ATOM 4170 O O . SER A 1 535 ? -28.440 11.107 3.151 1.00 88.56 535 SER A O 1
ATOM 4172 N N . GLU A 1 536 ? -27.647 9.711 1.595 1.00 80.31 536 GLU A N 1
ATOM 4173 C CA . GLU A 1 536 ? -28.388 10.307 0.472 1.00 80.31 536 GLU A CA 1
ATOM 4174 C C . GLU A 1 536 ? -29.885 9.935 0.462 1.00 80.31 536 GLU A C 1
ATOM 4176 O O . GLU A 1 536 ? -30.737 10.756 0.129 1.00 80.31 536 GLU A O 1
ATOM 4181 N N . LYS A 1 537 ? -30.231 8.696 0.845 1.00 68.44 537 LYS A N 1
ATOM 4182 C CA . LYS A 1 537 ? -31.612 8.160 0.796 1.00 68.44 537 LYS A CA 1
ATOM 4183 C C . LYS A 1 537 ? -32.373 8.228 2.133 1.00 68.44 537 LYS A C 1
ATOM 4185 O O . LYS A 1 537 ? -33.395 7.559 2.281 1.00 68.44 537 LYS A O 1
ATOM 4190 N N . GLY A 1 538 ? -31.892 9.020 3.093 1.00 75.38 538 GLY A N 1
ATOM 4191 C CA . GLY A 1 538 ? -32.440 9.148 4.452 1.00 75.38 538 GLY A CA 1
ATOM 4192 C C . GLY A 1 538 ? -31.403 8.831 5.534 1.00 75.38 538 GLY A C 1
ATOM 4193 O O . GLY A 1 538 ? -30.240 8.587 5.226 1.00 75.38 538 GLY A O 1
ATOM 4194 N N . GLU A 1 539 ? -31.809 8.817 6.808 1.00 85.00 539 GLU A N 1
ATOM 4195 C CA . GLU A 1 539 ? -30.904 8.436 7.901 1.00 85.00 539 GLU A CA 1
ATOM 4196 C C . GLU A 1 539 ? -30.441 6.977 7.739 1.00 85.00 539 GLU A C 1
ATOM 4198 O O . GLU A 1 539 ? -31.258 6.054 7.661 1.00 85.00 539 GLU A O 1
ATOM 4203 N N . ASN A 1 540 ? -29.119 6.763 7.697 1.00 88.06 540 ASN A N 1
ATOM 4204 C CA . ASN A 1 540 ? -28.489 5.437 7.662 1.00 88.06 540 ASN A CA 1
ATOM 4205 C C . ASN A 1 540 ? -28.984 4.535 6.506 1.00 88.06 540 ASN A C 1
ATOM 4207 O O . ASN A 1 540 ? -29.119 3.324 6.672 1.00 88.06 540 ASN A O 1
ATOM 4211 N N . GLY A 1 541 ? -29.319 5.115 5.350 1.00 85.44 541 GLY A N 1
ATOM 4212 C CA . GLY A 1 541 ? -29.739 4.393 4.145 1.00 85.44 541 GLY A CA 1
ATOM 4213 C C . GLY A 1 541 ? -31.055 3.626 4.304 1.00 85.44 541 GLY A C 1
ATOM 4214 O O . GLY A 1 541 ? -31.330 2.714 3.531 1.00 85.44 541 GLY A O 1
ATOM 4215 N N . GLY A 1 542 ? -31.852 3.942 5.332 1.00 89.75 542 GLY A N 1
ATOM 4216 C CA . GLY A 1 542 ? -33.048 3.176 5.695 1.00 89.75 542 GLY A CA 1
ATOM 4217 C C . GLY A 1 542 ? -32.763 1.856 6.426 1.00 89.75 542 GLY A C 1
ATOM 4218 O O . GLY A 1 542 ? -33.693 1.092 6.688 1.00 89.75 542 GLY A O 1
ATOM 4219 N N . CYS A 1 543 ? -31.505 1.577 6.777 1.00 92.19 543 CYS A N 1
ATOM 4220 C CA . CYS A 1 543 ? -31.106 0.365 7.486 1.00 92.19 543 CYS A CA 1
ATOM 4221 C C . CYS A 1 543 ? -31.477 0.427 8.972 1.00 92.19 543 CYS A C 1
ATOM 4223 O O . CYS A 1 543 ? -31.151 1.399 9.660 1.00 92.19 543 CYS A O 1
ATOM 4225 N N . SER A 1 544 ? -32.058 -0.651 9.513 1.00 91.62 544 SER A N 1
ATOM 4226 C CA . SER A 1 544 ? -32.434 -0.706 10.937 1.00 91.62 544 SER A CA 1
ATOM 4227 C C . SER A 1 544 ? -31.237 -0.753 11.890 1.00 91.62 544 SER A C 1
ATOM 4229 O O . SER A 1 544 ? -31.359 -0.353 13.045 1.00 91.62 544 SER A O 1
ATOM 4231 N N . TYR A 1 545 ? -30.091 -1.264 11.431 1.00 92.88 545 TYR A N 1
ATOM 4232 C CA . TYR A 1 545 ? -28.873 -1.373 12.233 1.00 92.88 545 TYR A CA 1
ATOM 4233 C C . TYR A 1 545 ? -27.714 -0.601 11.604 1.00 92.88 545 TYR A C 1
ATOM 4235 O O . TYR A 1 545 ? -27.562 0.578 11.907 1.00 92.88 545 TYR A O 1
ATOM 4243 N N . MET A 1 546 ? -26.914 -1.194 10.720 1.00 93.69 546 MET A N 1
ATOM 4244 C CA . MET A 1 546 ? -25.741 -0.531 10.139 1.00 93.69 546 MET A CA 1
ATOM 4245 C C . MET A 1 546 ? -25.819 -0.552 8.610 1.00 93.69 546 MET A C 1
ATOM 4247 O O . MET A 1 546 ? -26.264 -1.540 8.025 1.00 93.69 546 MET A O 1
ATOM 4251 N N . CYS A 1 547 ? -25.428 0.554 7.981 1.00 94.88 547 CYS A N 1
ATOM 4252 C CA . CYS A 1 547 ? -25.312 0.693 6.535 1.00 94.88 547 CYS A CA 1
ATOM 4253 C C . CYS A 1 547 ? -23.832 0.642 6.155 1.00 94.88 547 CYS A C 1
ATOM 4255 O O . CYS A 1 547 ? -23.053 1.449 6.659 1.00 94.88 547 CYS A O 1
ATOM 4257 N N . LEU A 1 548 ? -23.448 -0.318 5.311 1.00 96.06 548 LEU A N 1
ATOM 4258 C CA . LEU A 1 548 ? -22.063 -0.494 4.871 1.00 96.06 548 LEU A CA 1
ATOM 4259 C C . LEU A 1 548 ? -21.953 -0.364 3.348 1.00 96.06 548 LEU A C 1
ATOM 4261 O O . LEU A 1 548 ? -22.857 -0.840 2.643 1.00 96.06 548 LEU A O 1
ATOM 4265 N N . PRO A 1 549 ? -20.865 0.237 2.829 1.00 96.19 549 PRO A N 1
ATOM 4266 C CA . PRO A 1 549 ? -20.622 0.300 1.396 1.00 96.19 549 PRO A CA 1
ATOM 4267 C C . PRO A 1 549 ? -20.504 -1.106 0.809 1.00 96.19 549 PRO A C 1
ATOM 4269 O O . PRO A 1 549 ? -19.893 -2.007 1.388 1.00 96.19 549 PRO A O 1
ATOM 4272 N N . ALA A 1 550 ? -21.133 -1.295 -0.347 1.00 95.81 550 ALA A N 1
ATOM 4273 C CA . ALA A 1 550 ? -21.105 -2.558 -1.067 1.00 95.81 550 ALA A CA 1
ATOM 4274 C C . ALA A 1 550 ? -20.044 -2.512 -2.178 1.00 95.81 550 ALA A C 1
ATOM 4276 O O . ALA A 1 550 ? -19.844 -1.453 -2.785 1.00 95.81 550 ALA A O 1
ATOM 4277 N N . PRO A 1 551 ? -19.384 -3.644 -2.481 1.00 96.50 551 PRO A N 1
ATOM 4278 C CA . PRO A 1 551 ? -18.306 -3.682 -3.461 1.00 96.50 551 PRO A CA 1
ATOM 4279 C C . PRO A 1 551 ? -18.821 -3.342 -4.863 1.00 96.50 551 PRO A C 1
ATOM 4281 O O . PRO A 1 551 ? -19.763 -3.957 -5.371 1.00 96.50 551 PRO A O 1
ATOM 4284 N N . GLN A 1 552 ? -18.186 -2.368 -5.512 1.00 94.88 552 GLN A N 1
ATOM 4285 C CA . GLN A 1 552 ? -18.530 -1.925 -6.863 1.00 94.88 552 GLN A CA 1
ATOM 4286 C C . GLN A 1 552 ? -17.865 -2.824 -7.915 1.00 94.88 552 GLN A C 1
ATOM 4288 O O . GLN A 1 552 ? -16.866 -2.460 -8.528 1.00 94.88 552 GLN A O 1
ATOM 4293 N N . ILE A 1 553 ? -18.421 -4.021 -8.127 1.00 92.06 553 ILE A N 1
ATOM 4294 C CA . ILE A 1 553 ? -17.884 -5.012 -9.083 1.00 92.06 553 ILE A CA 1
ATOM 4295 C C . ILE A 1 553 ? -18.288 -4.666 -10.522 1.00 92.06 553 ILE A C 1
ATOM 4297 O O . ILE A 1 553 ? -17.522 -4.832 -11.467 1.00 92.06 553 ILE A O 1
ATOM 4301 N N . ASN A 1 554 ? -19.522 -4.200 -10.704 1.00 91.56 554 ASN A N 1
ATOM 4302 C CA . ASN A 1 554 ? -20.074 -3.818 -11.999 1.00 91.56 554 ASN A CA 1
ATOM 4303 C C . ASN A 1 554 ? -20.997 -2.598 -11.858 1.00 91.56 554 ASN A C 1
ATOM 4305 O O . ASN A 1 554 ? -21.390 -2.217 -10.757 1.00 91.56 554 ASN A O 1
ATOM 4309 N N . LYS A 1 555 ? -21.406 -2.005 -12.987 1.00 90.88 555 LYS A N 1
ATOM 4310 C CA . LYS A 1 555 ? -22.278 -0.811 -13.005 1.00 90.88 555 LYS A CA 1
ATOM 4311 C C . LYS A 1 555 ? -23.641 -1.008 -12.317 1.00 90.88 555 LYS A C 1
ATOM 4313 O O . LYS A 1 555 ? -24.275 -0.019 -11.968 1.00 90.88 555 LYS A O 1
ATOM 4318 N N . HIS A 1 556 ? -24.084 -2.252 -12.127 1.00 92.50 556 HIS A N 1
ATOM 4319 C CA . HIS A 1 556 ? -25.361 -2.605 -11.496 1.00 92.50 556 HIS A CA 1
ATOM 4320 C C . HIS A 1 556 ? -25.217 -2.995 -10.019 1.00 92.50 556 HIS A C 1
ATOM 4322 O O . HIS A 1 556 ? -26.209 -3.346 -9.382 1.00 92.50 556 HIS A O 1
ATOM 4328 N N . SER A 1 557 ? -23.998 -2.972 -9.473 1.00 93.38 557 SER A N 1
ATOM 4329 C CA . SER A 1 557 ? -23.761 -3.335 -8.080 1.00 93.38 557 SER A CA 1
ATOM 4330 C C . SER A 1 557 ? -24.463 -2.329 -7.162 1.00 93.38 557 SER A C 1
ATOM 4332 O O . SER A 1 557 ? -24.433 -1.123 -7.439 1.00 93.38 557 SER A O 1
ATOM 4334 N N . PRO A 1 558 ? -25.120 -2.789 -6.081 1.00 93.06 558 PRO A N 1
ATOM 4335 C CA . PRO A 1 558 ? -25.710 -1.879 -5.111 1.00 93.06 558 PRO A CA 1
ATOM 4336 C C . PRO A 1 558 ? -24.614 -0.987 -4.520 1.00 93.06 558 PRO A C 1
ATOM 4338 O O . PRO A 1 558 ? -23.466 -1.403 -4.406 1.00 93.06 558 PRO A O 1
ATOM 4341 N N . LYS A 1 559 ? -24.955 0.252 -4.156 1.00 93.19 559 LYS A N 1
ATOM 4342 C CA . LYS A 1 559 ? -23.994 1.203 -3.569 1.00 93.19 559 LYS A CA 1
ATOM 4343 C C . LYS A 1 559 ? -23.690 0.907 -2.103 1.00 93.19 559 LYS A C 1
ATOM 4345 O O . LYS A 1 559 ? -22.560 1.056 -1.656 1.00 93.19 559 LYS A O 1
ATOM 4350 N N . TYR A 1 560 ? -24.696 0.442 -1.376 1.00 94.69 560 TYR A N 1
ATOM 4351 C CA . TYR A 1 560 ? -24.593 0.038 0.017 1.00 94.69 560 TYR A CA 1
ATOM 4352 C C . TYR A 1 560 ? -25.533 -1.133 0.289 1.00 94.69 560 TYR A C 1
ATOM 4354 O O . TYR A 1 560 ? -26.445 -1.417 -0.494 1.00 94.69 560 TYR A O 1
ATOM 4362 N N . THR A 1 561 ? -25.324 -1.793 1.421 1.00 94.56 561 THR A N 1
ATOM 4363 C CA . THR A 1 561 ? -26.201 -2.848 1.936 1.00 94.56 561 THR A CA 1
ATOM 4364 C C . THR A 1 561 ? -26.375 -2.704 3.439 1.00 94.56 561 THR A C 1
ATOM 4366 O O . THR A 1 561 ? -25.431 -2.346 4.146 1.00 94.56 561 THR A O 1
ATOM 4369 N N . CYS A 1 562 ? -27.565 -3.034 3.934 1.00 94.06 562 CYS A N 1
ATOM 4370 C CA . CYS A 1 562 ? -27.828 -3.080 5.363 1.00 94.06 562 CYS A CA 1
ATOM 4371 C C . CYS A 1 562 ? -27.271 -4.362 5.978 1.00 94.06 562 CYS A C 1
ATOM 4373 O O . CYS A 1 562 ? -27.429 -5.453 5.427 1.00 94.06 562 CYS A O 1
ATOM 4375 N N . VAL A 1 563 ? -26.653 -4.237 7.149 1.00 94.12 563 VAL A N 1
ATOM 4376 C CA . VAL A 1 563 ? -26.125 -5.372 7.903 1.00 94.12 563 VAL A CA 1
ATOM 4377 C C . VAL A 1 563 ? -26.730 -5.435 9.298 1.00 94.12 563 VAL A C 1
ATOM 4379 O O . VAL A 1 563 ? -26.937 -4.415 9.954 1.00 94.12 563 VAL A O 1
ATOM 4382 N N . CYS A 1 564 ? -27.000 -6.661 9.743 1.00 93.62 564 CYS A N 1
ATOM 4383 C CA . CYS A 1 564 ? -27.588 -6.966 11.045 1.00 93.62 564 CYS A CA 1
ATOM 4384 C C . CYS A 1 564 ? -26.538 -7.366 12.088 1.00 93.62 564 CYS A C 1
ATOM 4386 O O . CYS A 1 564 ? -25.470 -7.852 11.689 1.00 93.62 564 CYS A O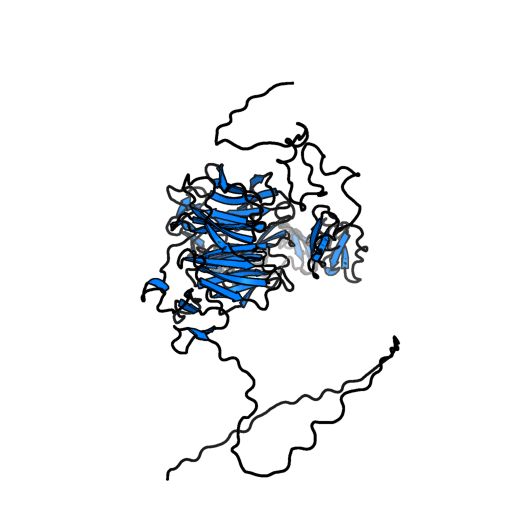 1
ATOM 4388 N N . PRO A 1 565 ? -26.842 -7.183 13.389 1.00 92.19 565 PRO A N 1
ATOM 4389 C CA . PRO A 1 565 ? -25.980 -7.624 14.482 1.00 92.19 565 PRO A CA 1
ATOM 4390 C C . PRO A 1 565 ? -25.859 -9.153 14.519 1.00 92.19 565 PRO A C 1
ATOM 4392 O O . PRO A 1 565 ? -26.607 -9.875 13.854 1.00 92.19 565 PRO A O 1
ATOM 4395 N N . GLU A 1 566 ? -24.908 -9.650 15.306 1.00 87.56 566 GLU A N 1
ATOM 4396 C CA . GLU A 1 566 ? -24.655 -11.084 15.435 1.00 87.56 566 GLU A CA 1
ATOM 4397 C C . GLU A 1 566 ? -25.901 -11.845 15.936 1.00 87.56 566 GLU A C 1
ATOM 4399 O O . GLU A 1 566 ? -26.608 -11.397 16.839 1.00 87.56 566 GLU A O 1
ATOM 4404 N N . GLY A 1 567 ? -26.211 -12.981 15.300 1.00 86.12 567 GLY A N 1
ATOM 4405 C CA . GLY A 1 567 ? -27.399 -13.795 15.600 1.00 86.12 567 GLY A CA 1
ATOM 4406 C C . GLY A 1 567 ? -28.716 -13.324 14.961 1.00 86.12 567 GLY A C 1
ATOM 4407 O O . GLY A 1 567 ? -29.745 -13.983 15.133 1.00 86.12 567 GLY A O 1
ATOM 4408 N N . GLN A 1 568 ? -28.712 -12.222 14.205 1.00 91.94 568 GLN A N 1
ATOM 4409 C CA . GLN A 1 568 ? -29.872 -11.752 13.441 1.00 91.94 568 GLN A CA 1
ATOM 4410 C C . GLN A 1 568 ? -29.650 -11.875 11.931 1.00 91.94 568 GLN A C 1
ATOM 4412 O O . GLN A 1 568 ? -28.539 -11.725 11.425 1.00 91.94 568 GLN A O 1
ATOM 4417 N N . GLU A 1 569 ? -30.738 -12.104 11.203 1.00 90.00 569 GLU A N 1
ATOM 4418 C CA . GLU A 1 569 ? -30.756 -12.184 9.746 1.00 90.00 569 GLU A CA 1
ATOM 4419 C C . GLU A 1 569 ? -31.484 -10.983 9.142 1.00 90.00 569 GLU A C 1
ATOM 4421 O O . GLU A 1 569 ? -32.447 -10.458 9.710 1.00 90.00 569 GLU A O 1
ATOM 4426 N N . LEU A 1 570 ? -31.035 -10.569 7.959 1.00 91.62 570 LEU A N 1
ATOM 4427 C CA . LEU A 1 570 ? -31.682 -9.517 7.185 1.00 91.62 570 LEU A CA 1
ATOM 4428 C C . LEU A 1 570 ? -33.011 -10.037 6.615 1.00 91.62 570 LEU A C 1
ATOM 4430 O O . LEU A 1 570 ? -33.094 -11.164 6.120 1.00 91.62 570 LEU A O 1
ATOM 4434 N N . THR A 1 571 ? -34.068 -9.235 6.699 1.00 90.38 571 THR A N 1
ATOM 4435 C CA . THR A 1 571 ? -35.374 -9.570 6.123 1.00 90.38 571 THR A CA 1
ATOM 4436 C C . THR A 1 571 ? -35.367 -9.464 4.594 1.00 90.38 571 THR A C 1
ATOM 4438 O O . THR A 1 571 ? -34.455 -8.903 3.991 1.00 90.38 571 THR A O 1
ATOM 4441 N N . ALA A 1 572 ? -36.399 -10.013 3.940 1.00 87.19 572 ALA A N 1
ATOM 4442 C CA . ALA A 1 572 ? -36.509 -10.035 2.475 1.00 87.19 572 ALA A CA 1
ATOM 4443 C C . ALA A 1 572 ? -36.611 -8.637 1.828 1.00 87.19 572 ALA A C 1
ATOM 4445 O O . ALA A 1 572 ? -36.392 -8.503 0.629 1.00 87.19 572 ALA A O 1
ATOM 4446 N N . ASP A 1 573 ? -36.937 -7.607 2.614 1.00 85.38 573 ASP A N 1
ATOM 4447 C CA . ASP A 1 573 ? -36.918 -6.200 2.198 1.00 85.38 573 ASP A CA 1
ATOM 4448 C C . ASP A 1 573 ? -35.494 -5.615 2.110 1.00 85.38 573 ASP A C 1
ATOM 4450 O O . ASP A 1 573 ? -35.318 -4.529 1.566 1.00 85.38 573 ASP A O 1
ATOM 4454 N N . GLY A 1 574 ? -34.480 -6.313 2.635 1.00 86.38 574 GLY A N 1
ATOM 4455 C CA . GLY A 1 574 ? -33.087 -5.877 2.630 1.00 86.38 574 GLY A CA 1
ATOM 4456 C C . GLY A 1 574 ? -32.760 -4.741 3.605 1.00 86.38 574 GLY A C 1
ATOM 4457 O O . GLY A 1 574 ? -31.659 -4.201 3.529 1.00 86.38 574 GLY A O 1
ATOM 4458 N N . LEU A 1 575 ? -33.680 -4.367 4.506 1.00 88.62 575 LEU A N 1
ATOM 4459 C CA . LEU A 1 575 ? -33.543 -3.178 5.365 1.00 88.62 575 LEU A CA 1
ATOM 4460 C C . LEU A 1 575 ? -33.593 -3.483 6.865 1.00 88.62 575 LEU A C 1
ATOM 4462 O O . LEU A 1 575 ? -32.890 -2.837 7.648 1.00 88.62 575 LEU A O 1
ATOM 4466 N N . ARG A 1 576 ? -34.442 -4.432 7.279 1.00 91.88 576 ARG A N 1
ATOM 4467 C CA . ARG A 1 576 ? -34.698 -4.729 8.695 1.00 91.88 576 ARG A CA 1
ATOM 4468 C C . ARG A 1 576 ? -34.015 -6.018 9.141 1.00 91.88 576 ARG A C 1
ATOM 4470 O O . ARG A 1 576 ? -33.704 -6.900 8.347 1.00 91.88 576 ARG A O 1
ATOM 4477 N N . CYS A 1 577 ? -33.797 -6.128 10.445 1.00 92.31 577 CYS A N 1
ATOM 4478 C CA . CYS A 1 577 ? -33.202 -7.306 11.063 1.00 92.31 577 CYS A CA 1
ATOM 4479 C C . CYS A 1 577 ? -34.249 -8.084 11.853 1.00 92.31 577 CYS A C 1
ATOM 4481 O O . CYS A 1 577 ? -35.026 -7.502 12.613 1.00 92.31 577 CYS A O 1
ATOM 4483 N N . ARG A 1 578 ? -34.260 -9.407 11.682 1.00 90.31 578 ARG A N 1
ATOM 4484 C CA . ARG A 1 578 ? -35.064 -10.335 12.481 1.00 90.31 578 ARG A CA 1
ATOM 4485 C C . ARG A 1 578 ? -34.154 -11.313 13.227 1.00 90.31 578 ARG A C 1
ATOM 4487 O O . ARG A 1 578 ? -33.106 -11.676 12.694 1.00 90.31 578 ARG A O 1
ATOM 4494 N N . PRO A 1 579 ? -34.534 -11.783 14.425 1.00 86.00 579 PRO A N 1
ATOM 4495 C CA . PRO A 1 579 ? -33.850 -12.904 15.061 1.00 86.00 579 PRO A CA 1
ATOM 4496 C C . PRO A 1 579 ? -33.838 -14.108 14.114 1.00 86.00 579 PRO A C 1
ATOM 4498 O O . PRO A 1 579 ? -34.870 -14.413 13.510 1.00 86.00 579 PRO A O 1
ATOM 4501 N N . GLY A 1 580 ? -32.689 -14.767 13.953 1.00 70.62 580 GLY A N 1
ATOM 4502 C CA . GLY A 1 580 ? -32.631 -16.003 13.175 1.00 70.62 580 GLY A CA 1
ATOM 4503 C C . GLY A 1 580 ? -33.539 -17.056 13.811 1.00 70.62 580 GLY A C 1
ATOM 4504 O O . GLY A 1 580 ? -33.481 -17.267 15.024 1.00 70.62 580 GLY A O 1
ATOM 4505 N N . GLU A 1 581 ? -34.392 -17.715 13.020 1.00 60.16 581 GLU A N 1
ATOM 4506 C CA . GLU A 1 581 ? -35.092 -18.905 13.508 1.00 60.16 581 GLU A CA 1
ATOM 4507 C C . GLU A 1 581 ? -34.028 -19.955 13.825 1.00 60.16 581 GLU A C 1
ATOM 4509 O O . GLU A 1 581 ? -33.382 -20.498 12.923 1.00 60.16 581 GLU A O 1
ATOM 4514 N N . SER A 1 582 ? -33.832 -20.254 15.109 1.00 45.84 582 SER A N 1
ATOM 4515 C CA . SER A 1 582 ? -33.072 -21.424 15.513 1.00 45.84 582 SER A CA 1
ATOM 4516 C C . SER A 1 582 ? -33.735 -22.636 14.861 1.00 45.84 582 SER A C 1
ATOM 4518 O O . SER A 1 582 ? -34.827 -23.062 15.237 1.00 45.84 582 SER A O 1
ATOM 4520 N N . ARG A 1 583 ? -33.083 -23.201 13.838 1.00 40.44 583 ARG A N 1
ATOM 4521 C CA . ARG A 1 583 ? -33.415 -24.534 13.337 1.00 40.44 583 ARG A CA 1
ATOM 4522 C C . ARG A 1 583 ? -33.094 -25.531 14.448 1.00 40.44 583 ARG A C 1
ATOM 4524 O O . ARG A 1 583 ? -32.074 -26.211 14.414 1.00 40.44 583 ARG A O 1
ATOM 4531 N N . HIS A 1 584 ? -33.978 -25.650 15.432 1.00 37.00 584 HIS A N 1
ATOM 4532 C CA . HIS A 1 584 ? -34.203 -26.955 16.020 1.00 37.00 584 HIS A CA 1
ATOM 4533 C C . HIS A 1 584 ? -34.647 -27.873 14.877 1.00 37.00 584 HIS A C 1
ATOM 4535 O O . HIS A 1 584 ? -35.534 -27.483 14.107 1.00 37.00 584 HIS A O 1
ATOM 4541 N N . PRO A 1 585 ? -34.030 -29.056 14.701 1.00 36.66 585 PRO A N 1
ATOM 4542 C CA . PRO A 1 585 ? -34.600 -30.051 13.815 1.00 36.66 585 PRO A CA 1
ATOM 4543 C C . PRO A 1 585 ? -36.007 -30.317 14.342 1.00 36.66 585 PRO A C 1
ATOM 4545 O O . PRO A 1 585 ? -36.176 -30.837 15.444 1.00 36.66 585 PRO A O 1
ATOM 4548 N N . ARG A 1 586 ? -37.018 -29.877 13.588 1.00 35.00 586 ARG A N 1
ATOM 4549 C CA . ARG A 1 586 ? -38.408 -30.237 13.839 1.00 35.00 586 ARG A CA 1
ATOM 4550 C C . ARG A 1 586 ? -38.473 -31.750 13.656 1.00 35.00 586 ARG A C 1
ATOM 4552 O O . ARG A 1 586 ? -38.582 -32.236 12.533 1.00 35.00 586 ARG A O 1
ATOM 4559 N N . GLY A 1 587 ? -38.328 -32.487 14.756 1.00 35.00 587 GLY A N 1
ATOM 4560 C CA . GLY A 1 587 ? -38.897 -33.820 14.854 1.00 35.00 587 GLY A CA 1
ATOM 4561 C C . GLY A 1 587 ? -40.364 -33.697 14.462 1.00 35.00 587 GLY A C 1
ATOM 4562 O O . GLY A 1 587 ? -41.028 -32.741 14.861 1.00 35.00 587 GLY A O 1
ATOM 4563 N N . LEU A 1 588 ? -40.811 -34.586 13.581 1.00 34.38 588 LEU A N 1
ATOM 4564 C CA . LEU A 1 588 ? -42.170 -34.617 13.065 1.00 34.38 588 LEU A CA 1
ATOM 4565 C C . LEU A 1 588 ? -43.188 -34.583 14.216 1.00 34.38 588 LEU A C 1
ATOM 4567 O O . LEU A 1 588 ? -43.454 -35.613 14.825 1.00 34.38 588 LEU A O 1
ATOM 4571 N N . ASP A 1 589 ? -43.823 -33.436 14.433 1.00 35.72 589 ASP A N 1
ATOM 4572 C CA . ASP A 1 589 ? -45.143 -33.372 15.054 1.00 35.72 589 ASP A CA 1
ATOM 4573 C C . ASP A 1 589 ? -46.186 -33.386 13.934 1.00 35.72 589 ASP A C 1
ATOM 4575 O O . ASP A 1 589 ? -46.670 -32.360 13.459 1.00 35.72 589 ASP A O 1
ATOM 4579 N N . LEU A 1 590 ? -46.486 -34.600 13.476 1.00 30.95 590 LEU A N 1
ATOM 4580 C CA . LEU A 1 590 ? -47.646 -34.947 12.661 1.00 30.95 590 LEU A CA 1
ATOM 4581 C C . LEU A 1 590 ? -48.158 -36.302 13.163 1.00 30.95 590 LEU A C 1
ATOM 4583 O O . LEU A 1 590 ? -47.706 -37.347 12.707 1.00 30.95 590 LEU A O 1
ATOM 4587 N N . CYS A 1 591 ? -49.069 -36.295 14.138 1.00 27.80 591 CYS A N 1
ATOM 4588 C CA . CYS A 1 591 ? -50.451 -36.721 13.898 1.00 27.80 591 CYS A CA 1
ATOM 4589 C C . CYS A 1 591 ? -51.295 -36.777 15.178 1.00 27.80 591 CYS A C 1
ATOM 4591 O O . CYS A 1 591 ? -50.837 -37.057 16.281 1.00 27.80 591 CYS A O 1
ATOM 4593 N N . PHE A 1 592 ? -52.568 -36.483 14.938 1.00 28.16 592 PHE A N 1
ATOM 4594 C CA . PHE A 1 592 ? -53.692 -36.363 15.848 1.00 28.16 592 PHE A CA 1
ATOM 4595 C C . PHE A 1 592 ? -53.963 -37.598 16.710 1.00 28.16 592 PHE A C 1
ATOM 4597 O O . PHE A 1 592 ? -53.614 -38.729 16.377 1.00 28.16 592 PHE A O 1
ATOM 4604 N N . GLY A 1 593 ? -54.678 -37.344 17.806 1.00 31.03 593 GLY A N 1
ATOM 4605 C CA . GLY A 1 593 ? -55.133 -38.356 18.737 1.00 31.03 593 GLY A CA 1
ATOM 4606 C C . GLY A 1 593 ? -56.043 -39.412 18.120 1.00 31.03 593 GLY A C 1
ATOM 4607 O O . GLY A 1 593 ? -56.967 -39.110 17.375 1.00 31.03 593 GLY A O 1
ATOM 4608 N N . THR A 1 594 ? -55.840 -40.641 18.580 1.00 28.86 594 THR A N 1
ATOM 4609 C CA . THR A 1 594 ? -56.904 -41.609 18.830 1.00 28.86 594 THR A CA 1
ATOM 4610 C C . THR A 1 594 ? -56.528 -42.410 20.072 1.00 28.86 594 THR A C 1
ATOM 4612 O O . THR A 1 594 ? -55.412 -42.905 20.208 1.00 28.86 594 THR A O 1
ATOM 4615 N N . SER A 1 595 ? -57.483 -42.502 20.984 1.00 31.27 595 SER A N 1
ATOM 4616 C CA . SER A 1 595 ? -57.560 -43.402 22.130 1.00 31.27 595 SER A CA 1
ATOM 4617 C C . SER A 1 595 ? -57.035 -44.819 21.864 1.00 31.27 595 SER A C 1
ATOM 4619 O O . SER A 1 595 ? -57.609 -45.514 21.034 1.00 31.27 595 SER A O 1
ATOM 4621 N N . SER A 1 596 ? -56.052 -45.292 22.638 1.00 29.38 596 SER A N 1
ATOM 4622 C CA . SER A 1 596 ? -56.056 -46.665 23.169 1.00 29.38 596 SER A CA 1
ATOM 4623 C C . SER A 1 596 ? -54.961 -46.881 24.221 1.00 29.38 596 SER A C 1
ATOM 4625 O O . SER A 1 596 ? -53.822 -46.435 24.099 1.00 29.38 596 SER A O 1
ATOM 4627 N N . VAL A 1 597 ? -55.347 -47.584 25.278 1.00 36.28 597 VAL A N 1
ATOM 4628 C CA . VAL A 1 597 ? -54.557 -48.008 26.432 1.00 36.28 597 VAL A CA 1
ATOM 4629 C C . VAL A 1 597 ? -53.591 -49.101 25.992 1.00 36.28 597 VAL A C 1
ATOM 4631 O O . VAL A 1 597 ? -54.028 -50.234 25.950 1.00 36.28 597 VAL A O 1
ATOM 4634 N N . PHE A 1 598 ? -52.320 -48.830 25.659 1.00 30.34 598 PHE A N 1
ATOM 4635 C CA . PHE A 1 598 ? -51.317 -49.917 25.575 1.00 30.34 598 PHE A CA 1
ATOM 4636 C C . PHE A 1 598 ? -49.831 -49.502 25.509 1.00 30.34 598 PHE A C 1
ATOM 4638 O O . PHE A 1 598 ? -49.038 -50.244 24.956 1.00 30.34 598 PHE A O 1
ATOM 4645 N N . VAL A 1 599 ? -49.372 -48.382 26.091 1.00 30.08 599 VAL A N 1
ATOM 4646 C CA . VAL A 1 599 ? -47.908 -48.161 26.258 1.00 30.08 599 VAL A CA 1
ATOM 4647 C C . VAL A 1 599 ? -47.588 -47.452 27.580 1.00 30.08 599 VAL A C 1
ATOM 4649 O O . VAL A 1 599 ? -47.158 -46.307 27.637 1.00 30.08 599 VAL A O 1
ATOM 4652 N N . LYS A 1 600 ? -47.819 -48.157 28.689 1.00 30.33 600 LYS A N 1
ATOM 4653 C CA . LYS A 1 600 ? -47.308 -47.817 30.028 1.00 30.33 600 LYS A CA 1
ATOM 4654 C C . LYS A 1 600 ? -46.751 -49.089 30.662 1.00 30.33 600 LYS A C 1
ATOM 4656 O O . LYS A 1 600 ? -47.338 -49.628 31.594 1.00 30.33 600 LYS A O 1
ATOM 4661 N N . LYS A 1 601 ? -45.677 -49.644 30.091 1.00 33.41 601 LYS A N 1
ATOM 4662 C CA . LYS A 1 601 ? -44.992 -50.807 30.681 1.00 33.41 601 LYS A CA 1
ATOM 4663 C C . LYS A 1 601 ? -43.611 -51.086 30.076 1.00 33.41 601 LYS A C 1
ATOM 4665 O O . LYS A 1 601 ? -43.357 -52.211 29.691 1.00 33.41 601 LYS A O 1
ATOM 4670 N N . LEU A 1 602 ? -42.726 -50.090 29.956 1.00 29.09 602 LEU A N 1
ATOM 4671 C CA . LEU A 1 602 ? -41.318 -50.363 29.592 1.00 29.09 602 LEU A CA 1
ATOM 4672 C C . LEU A 1 602 ? -40.342 -49.197 29.859 1.00 29.09 602 LEU A C 1
ATOM 4674 O O . LEU A 1 602 ? -39.385 -49.017 29.122 1.00 29.09 602 LEU A O 1
ATOM 4678 N N . CYS A 1 603 ? -40.564 -48.395 30.909 1.00 28.28 603 CYS A N 1
ATOM 4679 C CA . CYS A 1 603 ? -39.626 -47.323 31.297 1.00 28.28 603 CYS A CA 1
ATOM 4680 C C . CYS A 1 603 ? -39.257 -47.341 32.791 1.00 28.28 603 CYS A C 1
ATOM 4682 O O . CYS A 1 603 ? -38.936 -46.317 33.385 1.00 28.28 603 CYS A O 1
ATOM 4684 N N . THR A 1 604 ? -39.309 -48.516 33.412 1.00 33.66 604 THR A N 1
ATOM 4685 C CA . THR A 1 604 ? -38.876 -48.726 34.797 1.00 33.66 604 THR A CA 1
ATOM 4686 C C . THR A 1 604 ? -38.307 -50.126 34.924 1.00 33.66 604 THR A C 1
ATOM 4688 O O . THR A 1 604 ? -39.008 -51.045 35.328 1.00 33.66 604 THR A O 1
ATOM 4691 N N . LEU A 1 605 ? -37.050 -50.295 34.517 1.00 28.27 605 LEU A N 1
ATOM 4692 C CA . LEU A 1 605 ? -36.120 -51.305 35.026 1.00 28.27 605 LEU A CA 1
ATOM 4693 C C . LEU A 1 605 ? -34.759 -51.084 34.358 1.00 28.27 605 LEU A C 1
ATOM 4695 O O . LEU A 1 605 ? -34.687 -50.999 33.138 1.00 28.27 605 LEU A O 1
ATOM 4699 N N . LEU A 1 606 ? -33.716 -51.053 35.191 1.00 28.09 606 LEU A N 1
ATOM 4700 C CA . LEU A 1 606 ? -32.282 -51.077 34.865 1.00 28.09 606 LEU A CA 1
ATOM 4701 C C . LEU A 1 606 ? -31.583 -49.720 34.706 1.00 28.09 606 LEU A C 1
ATOM 4703 O O . LEU A 1 606 ? -30.964 -49.404 33.696 1.00 28.09 606 LEU A O 1
ATOM 4707 N N . SER A 1 607 ? -31.564 -48.982 35.811 1.00 27.80 607 SER A N 1
ATOM 4708 C CA . SER A 1 607 ? -30.315 -48.425 36.333 1.00 27.80 607 SER A CA 1
ATOM 4709 C C . SER A 1 607 ? -29.848 -49.286 37.522 1.00 27.80 607 SER A C 1
ATOM 4711 O O . SER A 1 607 ? -30.679 -49.866 38.219 1.00 27.80 607 SER A O 1
ATOM 4713 N N . VAL A 1 608 ? -28.527 -49.317 37.756 1.00 33.38 608 VAL A N 1
ATOM 4714 C CA . VAL A 1 608 ? -27.780 -49.906 38.898 1.00 33.38 608 VAL A CA 1
ATOM 4715 C C . VAL A 1 608 ? -27.217 -51.332 38.692 1.00 33.38 608 VAL A C 1
ATOM 4717 O O . VAL A 1 608 ? -27.898 -52.318 38.946 1.00 33.38 608 VAL A O 1
ATOM 4720 N N . LEU A 1 609 ? -25.934 -51.427 38.288 1.00 28.72 609 LEU A N 1
ATOM 4721 C CA . LEU A 1 609 ? -24.810 -52.053 39.032 1.00 28.72 609 LEU A CA 1
ATOM 4722 C C . LEU A 1 609 ? -23.480 -51.965 38.222 1.00 28.72 609 LEU A C 1
ATOM 4724 O O . LEU A 1 609 ? -23.441 -52.230 37.027 1.00 28.72 609 LEU A O 1
ATOM 4728 N N . ILE A 1 610 ? -22.417 -51.535 38.910 1.00 28.70 610 ILE A N 1
ATOM 4729 C CA . ILE A 1 610 ? -21.008 -51.224 38.519 1.00 28.70 610 ILE A CA 1
ATOM 4730 C C . ILE A 1 610 ? -20.213 -52.586 38.517 1.00 28.70 610 ILE A C 1
ATOM 4732 O O . ILE A 1 610 ? -20.745 -53.492 39.163 1.00 28.70 610 ILE A O 1
ATOM 4736 N N . PRO A 1 611 ? -19.002 -52.832 37.915 1.00 37.28 611 PRO A N 1
ATOM 4737 C CA . PRO A 1 611 ? -17.847 -51.927 37.892 1.00 37.28 611 PRO A CA 1
ATOM 4738 C C . PRO A 1 611 ? -16.797 -51.978 36.751 1.00 37.28 611 PRO A C 1
ATOM 4740 O O . PRO A 1 611 ? -16.755 -52.837 35.880 1.00 37.28 611 PRO A O 1
ATOM 4743 N N . VAL A 1 612 ? -15.913 -50.982 36.852 1.00 30.97 612 VAL A N 1
ATOM 4744 C CA . VAL A 1 612 ? -14.640 -50.718 36.163 1.00 30.97 612 VAL A CA 1
ATOM 4745 C C . VAL A 1 612 ? -13.621 -51.863 36.299 1.00 30.97 612 VAL A C 1
ATOM 4747 O O . VAL A 1 612 ? -13.428 -52.373 37.401 1.00 30.97 612 VAL A O 1
ATOM 4750 N N . THR A 1 613 ? -12.858 -52.172 35.238 1.00 25.42 613 THR A N 1
ATOM 4751 C CA . THR A 1 613 ? -11.397 -52.425 35.320 1.00 25.42 613 THR A CA 1
ATOM 4752 C C . THR A 1 613 ? -10.697 -52.321 33.958 1.00 25.42 613 THR A C 1
ATOM 4754 O O . THR A 1 613 ? -11.247 -52.654 32.915 1.00 25.42 613 THR A O 1
ATOM 4757 N N . ILE A 1 614 ? -9.475 -51.792 34.015 1.00 30.55 614 ILE A N 1
ATOM 4758 C CA . ILE A 1 614 ? -8.569 -51.358 32.943 1.00 30.55 614 ILE A CA 1
ATOM 4759 C C . ILE A 1 614 ? -7.691 -52.530 32.477 1.00 30.55 614 ILE A C 1
ATOM 4761 O O . ILE A 1 614 ? -7.112 -53.187 33.335 1.00 30.55 614 ILE A O 1
ATOM 4765 N N . VAL A 1 615 ? -7.470 -52.703 31.163 1.00 24.12 615 VAL A N 1
ATOM 4766 C CA . VAL A 1 615 ? -6.214 -53.270 30.621 1.00 24.12 615 VAL A CA 1
ATOM 4767 C C . VAL A 1 615 ? -5.825 -52.550 29.325 1.00 24.12 615 VAL A C 1
ATOM 4769 O O . VAL A 1 615 ? -6.636 -52.342 28.428 1.00 24.12 615 VAL A O 1
ATOM 4772 N N . ASN A 1 616 ? -4.554 -52.167 29.284 1.00 25.73 616 ASN A N 1
ATOM 4773 C CA . ASN A 1 616 ? -3.819 -51.446 28.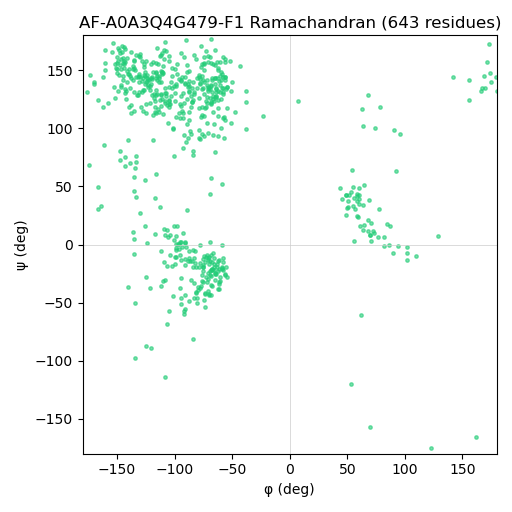252 1.00 25.73 616 ASN A CA 1
ATOM 4774 C C . ASN A 1 616 ? -3.026 -52.475 27.419 1.00 25.73 616 ASN A C 1
ATOM 4776 O O . ASN A 1 616 ? -2.439 -53.366 28.028 1.00 25.73 616 ASN A O 1
ATOM 4780 N N . LEU A 1 617 ? -2.962 -52.372 26.083 1.00 24.03 617 LEU A N 1
ATOM 4781 C CA . LEU A 1 617 ? -1.946 -53.076 25.278 1.00 24.03 617 LEU A CA 1
ATOM 4782 C C . LEU A 1 617 ? -1.717 -52.402 23.911 1.00 24.03 617 LEU A C 1
ATOM 4784 O O . LEU A 1 617 ? -2.629 -52.222 23.107 1.00 24.03 617 LEU A O 1
ATOM 4788 N N . GLN A 1 618 ? -0.455 -52.022 23.705 1.00 25.05 618 GLN A N 1
ATOM 4789 C CA . GLN A 1 618 ? 0.162 -51.428 22.519 1.00 25.05 618 GLN A CA 1
ATOM 4790 C C . GLN A 1 618 ? 0.414 -52.453 21.393 1.00 25.05 618 GLN A C 1
ATOM 4792 O O . GLN A 1 618 ? 0.695 -53.613 21.663 1.00 25.05 618 GLN A O 1
ATOM 4797 N N . GLN A 1 619 ? 0.475 -51.921 20.161 1.00 27.47 619 GLN A N 1
ATOM 4798 C CA . GLN A 1 619 ? 1.237 -52.371 18.977 1.00 27.47 619 GLN A CA 1
ATOM 4799 C C . GLN A 1 619 ? 0.939 -53.746 18.339 1.00 27.47 619 GLN A C 1
ATOM 4801 O O . GLN A 1 619 ? 1.298 -54.793 18.865 1.00 27.47 619 GLN A O 1
ATOM 4806 N N . SER A 1 620 ? 0.476 -53.725 17.079 1.00 26.48 620 SER A N 1
ATOM 4807 C CA . SER A 1 620 ? 1.233 -54.153 15.874 1.00 26.48 620 SER A CA 1
ATOM 4808 C C . SER A 1 620 ? 0.314 -54.580 14.710 1.00 26.48 620 SER A C 1
ATOM 4810 O O . SER A 1 620 ? -0.687 -55.253 14.909 1.00 26.48 620 SER A O 1
ATOM 4812 N N . GLY A 1 621 ? 0.704 -54.220 13.479 1.00 23.88 621 GLY A N 1
ATOM 4813 C CA . GLY A 1 621 ? 0.630 -55.143 12.336 1.00 23.88 621 GLY A CA 1
ATOM 4814 C C . GLY A 1 621 ? -0.625 -55.202 11.448 1.00 23.88 621 GLY A C 1
ATOM 4815 O O . GLY A 1 621 ? -1.506 -56.016 11.666 1.00 23.88 621 GLY A O 1
ATOM 4816 N N . PHE A 1 622 ? -0.535 -54.502 10.309 1.00 22.95 622 PHE A N 1
ATOM 4817 C CA . PHE A 1 622 ? -0.870 -54.977 8.949 1.00 22.95 622 PHE A CA 1
ATOM 4818 C C . PHE A 1 622 ? -2.328 -55.080 8.422 1.00 22.95 622 PHE A C 1
ATOM 4820 O O . PHE A 1 622 ? -3.108 -55.948 8.785 1.00 22.95 622 PHE A O 1
ATOM 4827 N N . ARG A 1 623 ? -2.528 -54.279 7.353 1.00 23.94 623 ARG A N 1
ATOM 4828 C CA . ARG A 1 623 ? -3.269 -54.498 6.086 1.00 23.94 623 ARG A CA 1
ATOM 4829 C C . ARG A 1 623 ? -4.789 -54.728 6.125 1.00 23.94 623 ARG A C 1
AT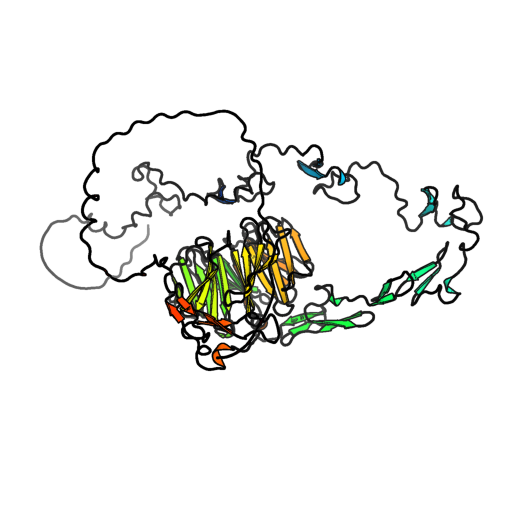OM 4831 O O . ARG A 1 623 ? -5.251 -55.857 6.209 1.00 23.94 623 ARG A O 1
ATOM 4838 N N . SER A 1 624 ? -5.527 -53.666 5.785 1.00 25.64 624 SER A N 1
ATOM 4839 C CA . SER A 1 624 ? -6.825 -53.763 5.102 1.00 25.64 624 SER A CA 1
ATOM 4840 C C . SER A 1 624 ? -6.747 -53.105 3.726 1.00 25.64 624 SER A C 1
ATOM 4842 O O . SER A 1 624 ? -6.496 -51.906 3.611 1.00 25.64 624 SER A O 1
ATOM 4844 N N . SER A 1 625 ? -6.971 -53.906 2.686 1.00 25.42 625 SER A N 1
ATOM 4845 C CA . SER A 1 625 ? -7.272 -53.452 1.331 1.00 25.42 625 SER A CA 1
ATOM 4846 C C . SER A 1 625 ? -8.706 -52.918 1.303 1.00 25.42 625 SER A C 1
ATOM 4848 O O . SER A 1 625 ? -9.643 -53.670 1.562 1.00 25.42 625 SER A O 1
ATOM 4850 N N . ALA A 1 626 ? -8.882 -51.632 0.997 1.00 26.83 626 ALA A N 1
ATOM 4851 C CA . ALA A 1 626 ? -10.186 -51.023 0.755 1.00 26.83 626 ALA A CA 1
ATOM 4852 C C . ALA A 1 626 ? -10.476 -51.012 -0.754 1.00 26.83 626 ALA A C 1
ATOM 4854 O O . ALA A 1 626 ? -9.714 -50.448 -1.539 1.00 26.83 626 ALA A O 1
ATOM 4855 N N . VAL A 1 627 ? -11.577 -51.653 -1.149 1.00 25.02 627 VAL A N 1
ATOM 4856 C CA . VAL A 1 627 ? -12.150 -51.592 -2.498 1.00 25.02 627 VAL A CA 1
ATOM 4857 C C . VAL A 1 627 ? -13.137 -50.424 -2.544 1.00 25.02 627 VAL A C 1
ATOM 4859 O O . VAL A 1 627 ? -14.050 -50.343 -1.726 1.00 25.02 627 VAL A O 1
ATOM 4862 N N . PHE A 1 628 ? -12.928 -49.522 -3.502 1.00 23.16 628 PHE A N 1
ATOM 4863 C CA . PHE A 1 628 ? -13.812 -48.413 -3.864 1.00 23.16 628 PHE A CA 1
ATOM 4864 C C . PHE A 1 628 ? -15.046 -48.910 -4.629 1.00 23.16 628 PHE A C 1
ATOM 4866 O O . PHE A 1 628 ? -14.894 -49.698 -5.558 1.00 23.16 628 PHE A O 1
ATOM 4873 N N . VAL A 1 629 ? -16.228 -48.342 -4.351 1.00 24.48 629 VAL A N 1
ATOM 4874 C CA . VAL A 1 629 ? -17.286 -48.176 -5.365 1.00 24.48 629 VAL A CA 1
ATOM 4875 C C . VAL A 1 629 ? -17.925 -46.793 -5.223 1.00 24.48 629 VAL A C 1
ATOM 4877 O O . VAL A 1 629 ? -18.475 -46.433 -4.185 1.00 24.48 629 VAL A O 1
ATOM 4880 N N . VAL A 1 630 ? -17.805 -46.040 -6.312 1.00 24.30 630 VAL A N 1
ATOM 4881 C CA . VAL A 1 630 ? -18.366 -44.719 -6.611 1.00 24.30 630 VAL A CA 1
ATOM 4882 C C . VAL A 1 630 ? -19.824 -44.876 -7.056 1.00 24.30 630 VAL A C 1
ATOM 4884 O O . VAL A 1 630 ? -20.133 -45.816 -7.784 1.00 24.30 630 VAL A O 1
ATOM 4887 N N . TRP A 1 631 ? -20.706 -43.946 -6.679 1.00 23.12 631 TRP A N 1
ATOM 4888 C CA . TRP A 1 631 ? -22.028 -43.791 -7.299 1.00 23.12 631 TRP A CA 1
ATOM 4889 C C . TRP A 1 631 ? -22.089 -42.477 -8.080 1.00 23.12 631 TRP A C 1
ATOM 4891 O O . TRP A 1 631 ? -21.935 -41.396 -7.513 1.00 23.12 631 TRP A O 1
ATOM 4901 N N . THR A 1 632 ? -22.320 -42.596 -9.385 1.00 26.27 632 THR A N 1
ATOM 4902 C CA . THR A 1 632 ? -22.723 -41.529 -10.305 1.00 26.27 632 THR A CA 1
ATOM 4903 C C . THR A 1 632 ? -24.253 -41.461 -10.378 1.00 26.27 632 THR A C 1
ATOM 4905 O O . THR A 1 632 ? -24.935 -42.482 -10.318 1.00 26.27 632 THR A O 1
ATOM 4908 N N . PHE A 1 633 ? -24.797 -40.249 -10.504 1.00 24.34 633 PHE A N 1
ATOM 4909 C CA . PHE A 1 633 ? -26.220 -39.975 -10.725 1.00 24.34 633 PHE A CA 1
ATOM 4910 C C . PHE A 1 633 ? -26.396 -39.422 -12.144 1.00 24.34 633 PHE A C 1
ATOM 4912 O O . PHE A 1 633 ? -25.773 -38.417 -12.481 1.00 24.34 633 PHE A O 1
ATOM 4919 N N . GLU A 1 634 ? -27.255 -40.047 -12.952 1.00 25.20 634 GLU A N 1
ATOM 4920 C CA . GLU A 1 634 ? -27.672 -39.532 -14.260 1.00 25.20 634 GLU A CA 1
ATOM 4921 C C . GLU A 1 634 ? -29.196 -39.665 -14.454 1.00 25.20 634 GLU A C 1
ATOM 4923 O O . GLU A 1 634 ? -29.887 -40.392 -13.742 1.00 25.20 634 GLU A O 1
ATOM 4928 N N . ALA A 1 635 ? -29.695 -38.841 -15.370 1.00 27.62 635 ALA A N 1
ATOM 4929 C CA . ALA A 1 635 ? -31.014 -38.234 -15.481 1.00 27.62 635 ALA A CA 1
ATOM 4930 C C . ALA A 1 635 ? -32.198 -39.145 -15.851 1.00 27.62 635 ALA A C 1
ATOM 4932 O O . ALA A 1 635 ? -32.035 -40.152 -16.526 1.00 27.62 635 ALA A O 1
ATOM 4933 N N . LEU A 1 636 ? -33.418 -38.644 -15.591 1.00 25.69 636 LEU A N 1
ATOM 4934 C CA . LEU A 1 636 ? -34.595 -38.879 -16.439 1.00 25.69 636 LEU A CA 1
ATOM 4935 C C . LEU A 1 636 ? -35.469 -37.608 -16.528 1.00 25.69 636 LEU A C 1
ATOM 4937 O O . LEU A 1 636 ? -35.892 -37.041 -15.522 1.00 25.69 636 LEU A O 1
ATOM 4941 N N . LYS A 1 637 ? -35.725 -37.176 -17.769 1.00 27.62 637 LYS A N 1
ATOM 4942 C CA . LYS A 1 637 ? -36.630 -36.100 -18.219 1.00 27.62 637 LYS A CA 1
ATOM 4943 C C . LYS A 1 637 ? -37.613 -36.706 -19.230 1.00 27.62 637 LYS A C 1
ATOM 4945 O O . LYS A 1 637 ? -37.168 -37.512 -20.038 1.00 27.62 637 LYS A O 1
ATOM 4950 N N . HIS A 1 638 ? -38.873 -36.249 -19.200 1.00 28.22 638 HIS A N 1
ATOM 4951 C CA . HIS A 1 638 ? -39.956 -36.242 -20.223 1.00 28.22 638 HIS A CA 1
ATOM 4952 C C . HIS A 1 638 ? -41.305 -36.520 -19.524 1.00 28.22 638 HIS A C 1
ATOM 4954 O O . HIS A 1 638 ? -41.348 -37.333 -18.615 1.00 28.22 638 HIS A O 1
ATOM 4960 N N . ASN A 1 639 ? -42.466 -35.964 -19.880 1.00 27.61 639 ASN A N 1
ATOM 4961 C CA . ASN A 1 639 ? -42.857 -34.808 -20.687 1.00 27.61 639 ASN A CA 1
ATOM 4962 C C . ASN A 1 639 ? -44.311 -34.434 -20.286 1.00 27.61 639 ASN A C 1
ATOM 4964 O O . ASN A 1 639 ? -45.006 -35.204 -19.630 1.00 27.61 639 ASN A O 1
ATOM 4968 N N . THR A 1 640 ? -44.752 -33.259 -20.716 1.00 29.83 640 THR A N 1
ATOM 4969 C CA . THR A 1 640 ? -46.058 -32.588 -20.566 1.00 29.83 640 THR A CA 1
ATOM 4970 C C . THR A 1 640 ? -47.301 -33.346 -21.060 1.00 29.83 640 THR A C 1
ATOM 4972 O O . THR A 1 640 ? -47.255 -33.882 -22.160 1.00 29.83 640 THR A O 1
ATOM 4975 N N . ILE A 1 641 ? -48.450 -33.202 -20.363 1.00 27.12 641 ILE A N 1
ATOM 4976 C CA . ILE A 1 641 ? -49.816 -33.084 -20.944 1.00 27.12 641 ILE A CA 1
ATOM 4977 C C . ILE A 1 641 ? -50.680 -32.154 -20.063 1.00 27.12 641 ILE A C 1
ATOM 4979 O O . ILE A 1 641 ? -50.647 -32.228 -18.839 1.00 27.12 641 ILE A O 1
ATOM 4983 N N . SER A 1 642 ? -51.444 -31.273 -20.716 1.00 28.28 642 SER A N 1
ATOM 4984 C CA . SER A 1 642 ? -52.400 -30.320 -20.144 1.00 28.28 642 SER A CA 1
ATOM 4985 C C . SER A 1 642 ? -53.847 -30.837 -20.253 1.00 28.28 642 SER A C 1
ATOM 4987 O O . SER A 1 642 ? -54.150 -31.554 -21.206 1.00 28.28 642 SER A O 1
ATOM 4989 N N . LYS A 1 643 ? -54.727 -30.443 -19.316 1.00 29.56 643 LYS A N 1
ATOM 4990 C CA . LYS A 1 643 ? -56.108 -29.924 -19.513 1.00 29.56 643 LYS A CA 1
ATOM 4991 C C . LYS A 1 643 ? -57.000 -30.137 -18.278 1.00 29.56 643 LYS A C 1
ATOM 4993 O O . LYS A 1 643 ? -57.189 -31.254 -17.820 1.00 29.56 643 LYS A O 1
ATOM 4998 N N . THR A 1 644 ? -57.545 -29.012 -17.811 1.00 34.12 644 THR A N 1
ATOM 4999 C CA . THR A 1 644 ? -58.904 -28.769 -17.279 1.00 34.12 644 THR A CA 1
ATOM 5000 C C . THR A 1 644 ? -59.839 -29.967 -17.065 1.00 34.12 644 THR A C 1
ATOM 5002 O O . THR A 1 644 ? -60.236 -30.598 -18.045 1.00 34.12 644 THR A O 1
ATOM 5005 N N . ALA A 1 645 ? -60.331 -30.132 -15.835 1.00 36.88 645 ALA A N 1
ATOM 5006 C CA . ALA A 1 645 ? -61.713 -29.857 -15.407 1.00 36.88 645 ALA A CA 1
ATOM 5007 C C . ALA A 1 645 ? -61.793 -29.970 -13.878 1.00 36.88 645 ALA A C 1
ATOM 5009 O O . ALA A 1 645 ? -61.160 -30.907 -13.342 1.00 36.88 645 ALA A O 1
#

Solvent-accessible surface area (backbone atoms only — not comparable to full-atom values): 39050 Å² total; per-residue (Å²): 134,89,80,89,85,88,87,88,89,88,89,79,92,88,88,86,89,81,96,74,66,88,75,71,79,79,72,83,87,77,82,73,60,84,88,71,64,70,61,99,65,92,58,99,73,61,79,64,67,40,84,89,74,58,74,95,70,87,77,81,72,87,76,52,55,97,67,34,38,69,33,85,81,67,51,69,43,53,60,77,57,48,56,68,83,58,66,79,31,98,70,36,51,37,50,51,91,48,80,79,84,72,63,55,101,65,35,38,72,32,87,89,67,49,68,45,52,50,84,50,47,57,67,88,53,78,77,33,96,85,33,55,38,53,71,78,56,85,75,78,84,69,72,82,51,101,56,43,36,72,30,86,84,69,53,71,45,52,47,86,51,45,55,66,91,55,84,78,32,100,74,43,63,41,54,47,92,83,35,43,77,37,67,49,39,80,54,72,35,60,64,23,69,70,36,53,45,69,38,66,68,36,68,46,50,47,52,57,79,41,34,40,69,72,72,72,28,42,61,39,68,45,66,57,60,79,45,74,66,74,27,70,60,41,61,44,68,43,92,49,36,73,47,72,49,56,55,92,61,36,44,66,37,92,86,78,68,40,42,40,80,61,76,93,74,77,48,25,40,38,33,28,38,24,38,34,31,36,35,38,30,72,83,81,62,49,75,47,80,79,46,74,84,41,77,28,33,38,19,52,39,59,31,73,94,74,39,30,41,35,36,32,26,60,70,72,23,29,32,35,35,45,62,73,89,54,96,62,69,95,82,72,70,44,76,36,44,74,82,45,73,34,63,46,16,38,27,58,35,70,66,79,47,34,38,34,36,22,23,40,76,76,23,33,34,35,40,27,37,70,75,42,82,48,62,36,79,58,40,76,71,96,53,63,35,37,26,19,36,41,69,40,76,87,51,8,36,31,36,37,24,23,37,25,94,80,22,34,30,36,36,24,18,60,62,56,44,78,74,45,79,52,43,71,68,101,56,58,30,36,31,16,45,33,74,42,78,89,77,45,32,38,37,39,34,24,29,74,72,14,28,33,35,35,28,33,79,87,49,47,84,69,42,81,24,38,74,40,67,86,82,26,54,34,38,31,20,33,30,72,56,75,61,34,32,35,36,25,18,47,75,74,14,28,30,40,34,22,34,57,57,68,40,46,78,71,40,82,79,46,67,87,45,51,55,27,38,24,45,37,69,54,52,68,85,78,64,70,88,67,83,46,67,38,64,72,73,41,76,46,48,60,23,72,69,39,57,31,43,26,42,60,84,51,97,83,44,55,68,55,46,47,47,48,48,87,75,36,37,68,40,97,83,55,32,45,66,41,77,52,80,78,79,65,84,77,70,86,88,77,81,80,92,76,94,76,95,82,88,88,86,86,88,85,85,86,83,91,87,87,87,90,86,89,87,86,86,82,89,84,85,86,88,80,90,82,84,86,83,87,84,88,86,83,88,90,89,87,81,92,87,89,82,93,131

Foldseek 3Di:
DDDDDDDDDDDDDDDDDDDDDPVVVVPPPDDDDPVPACDPDDDDPCPRVDPVPDDDDDDDPDDDDPQWDAAPLGDTDGPVQACPPAQPDLVSRSVPPDDQDDEPPQWDAAPVGDTDGPVQQCPPDQPDPVSSSNPDDPDPDDQDDPQWDAAPVGDIDGLVQQLPPDCPDPVCSSHDPPFAPDACCVPVHVLAPDHWARDRGHIFHDDDAQWDDDPSRYTDGDQPVLAVQPALFDWAGDRRGIDHDDDPQWDQDPPPRFTDGDDPDFKWKWFDQQAFIWIAGPPPRDIDTQGGGANGWFEKDDQQVQQKIWTDGQVQQFIWMDHRPDPPDDDDTHTQGHNQHAWAEKEADNAQQKIWTAGQVQLFIKIAHSNNPAIATLDRPPAHGWAYKYDDLAQQKIWTWGQGVQTFIWMAGVNNHDIDTLDRPPAHAWAEKEADPSSQKIWTAGQVQQWIWMAHVNNPDIDTQDHDCVVRNPWHYWEDDGQKIWTDHQSQQFIWMAGRNRRPDIDTSDGPGRRTRYMYIRDPVRNDDDHDCLPPCHHRVLAPGHKGATGCPDPPTDGIFHDDHPQWDADPVRHYTDHDPPPPPPPDPDDDDDDDPDPDPDDDDDDDDDDDDDDDDDDDDDDDDDDDDDDDDDDDDDDDDDDDD

pLDDT: mean 77.43, std 23.49, range [22.95, 98.62]

Nearest PDB structures (foldseek):
  5b4x-assembly2_D  TM=8.125E-01  e=3.970E-63  Homo sapiens
  3m0c-assembly1_C  TM=7.064E-01  e=2.637E-59  Homo sapiens
  3p5c-assembly1_L  TM=7.094E-01  e=5.858E-57  Homo sapiens
  1ijq-assembly1_A  TM=9.811E-01  e=1.206E-44  Homo sapiens
  1ijq-assembly2_B  TM=9.780E-01  e=1.426E-44  Homo sapiens

Mean predicted aligned error: 17.04 Å

Organism: Neolamprologus brichardi (NCBI:txid32507)

Sequence (645 aa):
MCGKQCCYTWLGKSFLSAWISWRDLMLLCCCANWEFLCQATGDADQSDESPSRCGRHPTPPAKCSPSEMQCRSGECIHKKWRCDGDSDCKDGSDEANCPVRTCGSDQFKCDDGNCILSSRQCNGLRDCADGSDEANCRNMTQCNGPEKFKCRSGECIEMSKVCNKVRDCPDWSDEPIKECNFNECLLNNGGCSHICKDMVIGYECDCTPGLQLIDHKTCGDIDECMNPGICSQICINLKGGYKCECHNGYQMDPTTGVCKAVGELAPCLIFTNRRDIRRLGLERKEYTQIVEQQRNAVALDADFDQQTIFWADLGQKAIYSTLLDKRVDIGTHKKVIDNVQTPVGIAVDWIYKNLYWSDLATKTISVASFNGTKQKVLFNRGLKEPADIAVDPLSGFLYWSDWGEPAKIEKSGMNGVDRRVLVATDIQWPNGITLDLIKGRLYWVDSKLHMLCSVDLNGDNRNKVLQSSEYLAHPFALTVFEDRVFWTDGEKEAIYGANKFTGSDVVTLASNLNDPQDIIVYHELIQLSGTNWCSEKGENGGCSYMCLPAPQINKHSPKYTCVCPEGQELTADGLRCRPGESRHPRGLDLCFGTSSVFVKKLCTLLSVLIPVTIVNLQQSGFRSSAVFVVWTFEALKHNTISKTA

InterPro domains:
  IPR000033 LDLR class B repeat [PF00058] (354-393)
  IPR000033 LDLR class B repeat [PF00058] (396-436)
  IPR000033 LDLR class B repeat [PF00058] (44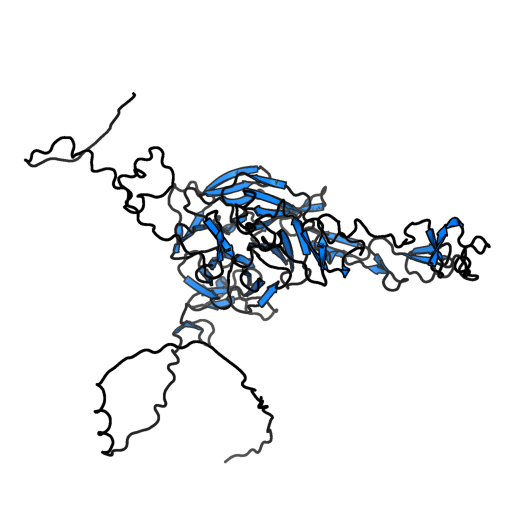0-481)
  IPR000033 LDLR class B repeat [PF00058] (483-523)
  IPR000033 LDLR class B repeat [PS51120] (353-395)
  IPR000033 LDLR class B repeat [PS51120] (396-439)
  IPR000033 LDLR class B repeat [PS51120] (440-484)
  IPR000033 LDLR class B repeat [SM00135] (287-329)
  IPR000033 LDLR class B repeat [SM00135] (333-375)
  IPR000033 LDLR class B repeat [SM00135] (376-419)
  IPR000033 LDLR class B repeat [SM00135] (420-462)
  IPR000033 LDLR class B repeat [SM00135] (464-506)
  IPR000152 EGF-type aspartate/asparagine hydroxylation site [PS00010] (235-246)
  IPR000742 EGF-like domain [SM00181] (184-220)
  IPR000742 EGF-like domain [SM00181] (224-260)
  IPR000742 EGF-like domain [SM00181] (533-578)
  IPR001881 EGF-like calcium-binding domain [SM00179] (181-220)
  IPR001881 EGF-like calcium-binding domain [SM00179] (221-260)
  IPR002172 Low-density lipoprotein (LDL) receptor class A repeat [PF00057] (63-98)
  IPR002172 Low-density lipoprotein (LDL) receptor class A repeat [PF00057] (101-137)